Protein 5Z5D (pdb70)

Radius of gyration: 23.39 Å; Cα contacts (8 Å, |Δi|>4): 1517; chains: 1; bounding box: 60×70×48 Å

InterPro domains:
  IPR006710 Glycoside hydrolase, family 43 [PF04616] (3-284)
  IPR013320 Concanavalin A-like lectin/glucanase domain superfamily [SSF49899] (314-507)
  IPR023296 Glycosyl hydrolase, five-bladed beta-propeller domain superfamily [G3DSA:2.115.10.20] (1-305)
  IPR023296 Glycosyl hydrolase, five-bladed beta-propeller domain superfamily [SSF75005] (3-301)
  IPR041542 Beta-xylosidase, C-terminal Concanavalin A-like domain [PF17851] (315-507)
  IPR051795 Glycosyl Hydrolase Family 43 [PTHR42812] (2-507)

Foldseek 3Di:
DKAFPPLFFFWFALWAWEDDAQKIKIWGADFQKPPGIWMWIDNFVRHTDTLFHQRHDCLRFFRFVTFLAFAWHHWYWYDDPQKIWIWTARRVVQWIWIWMDSDSNDYTHRIDTQPPDGAGQWYWDQDPVRWIKIKWFDHVVVVDDTAMWMFTADNVNSYGDDDIDGQDNPPPAARWTLWDWDADPQKIKIKTWGNDQFQGIFIWMWIANDRSDNTHTDPLPPQAACRPHPAQWGSWDSWYKDQRPVRWIKIKRWTFRFDDPPTFGFRFIGIHMWTWDADPVGRIHTHPRHYHHRMHDSVPRDDDDKDKFQLQDQDDDSQKIWRHDEPPVQWGCPVDPSKIKGWFFLDDLLDRGTTFKIWGGDRAQWKKKKWKKFWDFPDQLKKWFKKWDQTNQFIWTWIWGDDPRFIWTWIWTGQHPDTDTPFIGTDDDRMKMWMWTGHNFKIWIWIADPVPRDIDTGDMDTSRSSTCVRPPHRGHIIMMIHIHSNRGTGPIMMIIRMMIIGGD

Sequence (504 aa):
MEYSSNPVIKGFYPDPSICRVGSSDYYLVTSSFQYFPGVPIFHSTNLINWNNKIGYCLIRPSQLMLNNATNRSGIFAPTLRYHEGIFYLITTNVTLKKNFIVMMSEDLQGEWSEPIWIDGWGGIDPSLFFDNDGKVYITGTNDNARGEELGIYQAEIDLKKGSIIGERKLIWKGTGGSYPEAPHLYKVNGWYYLLIAEGGTEYGHMVTVARSKYPFGPFESCPFNPILTHRSTNHPLQAIGHADIVQYHDGSWWAVFHGTRPISYPPKHHLGRETCLAPIKWTDDGWPIIGYNGRIDDIKMDAGYLPVKEIIEDDFNSDIFSTDWNFIQNPRLEHYSLKGRPSWLKMRGTEKTLNDINSPTFIGRRQEHFVCNVSTLLEFKPNQDNEEAGLTVYMNEKHHYEIALTKKNGRINVVLKKTVGDIQVVVVNSLEYFSNTIIFSSIQANPEEYKFSFVDPNTGQTYLLGTGLTTLLSTEVAGGFTGVYFGLYATGNGKVCTAPAFFDWFKYIPE

Secondary structure (DSSP, 8-state):
-EEES-SB-SS--S-EEEEETTEEEEE---BTEESEEEEEEESSSS--EEEEEEE-STTT---TT--TTSSB---EEEEETTEEEEEEEETTTTEEEEEEES-TTSPPPPPEE-TT--SS--EEEE-TTS-EEEEEE--GGGTPPSSEEEEEEETTTTEEEEEEEEEE--SS-SS-EEEEEEEETTEEEEEEEES-SSTT-EEEEEEESSTT-PPEEPTT--SEE-TT---SSEEEEEEEEEE-TTS-EEEEEEEE--BTTTTB-SS--EEEEEEEEE-TTS-EEETBTTB--SEEE-TT------EEE---SSS--TT-BEESS--GGGEESTTTTTSEEE--BS--TT-SS--EEEEEE---SSEEEEEEEE----STT-EEEEEEEEETTEEEEEEEEEETTEEEEEEEEEETTEEEEEEEEE--SSEEEEEEEE-SSEEEEEEE-TTT--EEEEEEEESGGGSHHHH-SS---EEEEEEE-TTS---S-EEEEEEEEEE-

Nearest PDB structures (foldseek):
  5z5d-assembly1_A  TM=1.002E+00  e=2.092E-102  Geobacillus thermoleovorans
  5joy-assembly1_A  TM=9.553E-01  e=8.053E-59  Bacteroides ovatus
  6ms2-assembly1_A-2  TM=9.312E-01  e=1.308E-50  Bacillus licheniformis DSM 13 = ATCC 14580
  7k1r-assembly1_D  TM=9.489E-01  e=4.543E-49  Enterobacter sp. enrichment culture clone nf1B6
  7jvh-assembly6_F  TM=8.760E-01  e=5.027E-36  metagenome

Solvent-accessible surface area: 19559 Å² total; per-residue (Å²): 146,96,10,56,3,7,19,13,66,0,1,5,0,8,0,1,4,10,93,39,49,63,52,0,29,0,0,0,0,0,2,4,0,21,20,0,0,0,5,8,48,3,58,1,0,19,51,34,96,31,68,11,22,1,0,62,59,97,40,2,0,77,0,97,83,1,17,1,96,19,0,0,24,3,1,5,0,30,79,63,148,32,41,14,16,0,0,0,2,2,16,41,69,156,98,2,0,0,0,53,9,137,84,33,183,34,104,10,41,94,20,41,79,2,109,50,8,14,19,45,9,0,2,2,28,35,12,138,95,67,90,18,8,0,2,0,9,12,18,124,100,133,69,42,98,90,0,0,14,0,0,38,5,33,20,190,153,3,40,41,79,55,148,43,105,53,12,25,114,14,61,71,19,53,140,3,20,2,0,4,4,25,90,20,106,41,60,14,2,0,5,2,0,0,19,4,23,97,72,31,2,9,0,0,1,0,28,4,107,144,24,57,9,123,23,98,46,4,100,74,31,34,0,0,18,1,97,122,34,151,41,81,0,12,5,0,0,11,2,0,19,9,71,5,79,75,37,39,45,7,0,0,0,0,0,2,45,22,41,72,188,83,47,35,16,1,3,1,13,0,0,0,0,0,26,4,132,64,42,164,93,10,5,5,25,1,16,123,138,6,137,5,54,51,103,2,83,0,38,203,4,78,51,174,137,106,70,102,28,72,5,109,62,87,136,58,49,61,35,7,0,12,3,5,43,16,96,134,128,24,18,36,17,150,51,65,102,47,45,0,64,0,73,0,1,62,56,21,6,52,50,52,44,10,2,3,0,0,0,5,3,1,31,28,36,39,2,44,0,10,0,25,0,35,3,116,8,70,99,72,32,1,5,0,0,0,0,0,4,0,2,18,115,11,1,1,5,0,0,0,18,44,138,122,56,150,43,20,0,8,0,50,38,6,22,23,140,106,121,67,87,66,56,52,75,69,15,166,39,73,34,0,32,0,18,0,61,0,40,56,116,36,0,73,0,18,8,26,32,43,120,95,53,95,82,95,106,5,16,53,4,89,0,24,69,0,0,22,74,61,12,29,17,62,1,0,0,0,0,0,0,2,1,3,0,63,56,141,82,0,79,2,39,0,23,0,35,37,4,61,2,67,17,172

CATH classification: 2.115.10.20 (+1 more: 2.60.120.200)

Organism: Geobacillus thermoleovorans (NCBI:txid33941)

B-factor: mean 17.32, std 9.49, range [5.68, 66.63]

Structure (mmCIF, N/CA/C/O backbone):
data_5Z5D
#
_entry.id   5Z5D
#
_cell.length_a   62.076
_cell.length_b   62.076
_cell.length_c   275.789
_cell.angle_alpha   90.000
_cell.angle_beta   90.000
_cell.angle_gamma   90.000
#
_symmetry.space_group_name_H-M   'P 43 21 2'
#
loop_
_entity.id
_entity.type
_entity.pdbx_description
1 polymer Beta-xylosidase
2 non-polymer 'CALCIUM ION'
3 non-polymer GLYCEROL
4 water water
#
loop_
_atom_site.group_PDB
_atom_site.id
_atom_site.type_symbol
_atom_site.label_atom_id
_atom_site.label_alt_id
_atom_site.label_comp_id
_atom_site.label_asym_id
_atom_site.label_entity_id
_atom_site.label_seq_id
_atom_site.pdbx_PDB_ins_code
_atom_site.Cartn_x
_atom_site.Cartn_y
_atom_site.Cartn_z
_atom_site.occupancy
_atom_site.B_iso_or_equiv
_atom_site.auth_seq_id
_atom_site.auth_comp_id
_atom_site.auth_asym_id
_atom_site.auth_atom_id
_atom_site.pdbx_PDB_model_num
ATOM 1 N N . MET A 1 1 ? -7.627 -27.137 9.228 1.00 26.22 1 MET A N 1
ATOM 2 C CA . MET A 1 1 ? -6.456 -26.359 9.696 1.00 26.46 1 MET A CA 1
ATOM 3 C C . MET A 1 1 ? -5.212 -27.105 9.239 1.00 22.10 1 MET A C 1
ATOM 4 O O . MET A 1 1 ? -5.243 -28.321 9.054 1.00 20.73 1 MET A O 1
ATOM 9 N N . GLU A 1 2 ? -4.151 -26.340 9.038 1.00 21.84 2 GLU A N 1
ATOM 10 C CA . GLU A 1 2 ? -2.873 -26.869 8.598 1.00 22.32 2 GLU A CA 1
ATOM 11 C C . GLU A 1 2 ? -1.750 -26.414 9.512 1.00 19.86 2 GLU A C 1
ATOM 12 O O . GLU A 1 2 ? -1.894 -25.453 10.227 1.00 19.71 2 GLU A O 1
ATOM 18 N N . TYR A 1 3 ? -0.616 -27.109 9.437 1.00 16.57 3 TYR A N 1
ATOM 19 C CA . TYR A 1 3 ? 0.627 -26.655 10.032 1.00 15.24 3 TYR A CA 1
ATOM 20 C C . TYR A 1 3 ? 1.727 -26.968 9.010 1.00 14.76 3 TYR A C 1
ATOM 21 O O . TYR A 1 3 ? 1.506 -27.762 8.059 1.00 14.47 3 TYR A O 1
ATOM 30 N N . SER A 1 4 ? 2.894 -26.392 9.237 1.00 14.46 4 SER A N 1
ATOM 31 C CA A SER A 1 4 ? 4.055 -26.594 8.376 0.50 14.19 4 SER A CA 1
ATOM 32 C CA B SER A 1 4 ? 4.043 -26.610 8.365 0.50 14.25 4 SER A CA 1
ATOM 33 C C . SER A 1 4 ? 5.125 -27.425 9.073 1.00 14.18 4 SER A C 1
ATOM 34 O O . SER A 1 4 ? 5.358 -27.263 10.278 1.00 12.73 4 SER A O 1
ATOM 39 N N . ASN A 1 5 ? 5.737 -28.335 8.316 1.00 13.21 5 ASN A N 1
ATOM 40 C CA . ASN A 1 5 ? 6.957 -29.004 8.751 1.00 12.33 5 ASN A CA 1
ATOM 41 C C . ASN A 1 5 ? 8.141 -28.234 8.174 1.00 12.02 5 ASN A C 1
ATOM 42 O O . ASN A 1 5 ? 8.056 -27.701 7.054 1.00 13.52 5 ASN A O 1
ATOM 47 N N . PRO A 1 6 ? 9.242 -28.143 8.894 1.00 11.06 6 PRO A N 1
ATOM 48 C CA . PRO A 1 6 ? 9.418 -28.644 10.249 1.00 11.04 6 PRO A CA 1
ATOM 49 C C . PRO A 1 6 ? 8.660 -27.790 11.270 1.00 10.86 6 PRO A C 1
ATOM 50 O O . PRO A 1 6 ? 8.499 -26.579 11.079 1.00 11.52 6 PRO A O 1
ATOM 54 N N . VAL A 1 7 ? 8.218 -28.422 12.341 1.00 10.94 7 VAL A N 1
ATOM 55 C CA . VAL A 1 7 ? 7.629 -27.732 13.484 1.00 11.58 7 VAL A CA 1
ATOM 56 C C . VAL A 1 7 ? 8.634 -27.091 14.414 1.00 11.82 7 VAL A C 1
ATOM 57 O O . VAL A 1 7 ? 8.280 -26.152 15.097 1.00 12.76 7 VAL A O 1
ATOM 61 N N . ILE A 1 8 ? 9.856 -27.629 14.480 1.00 10.99 8 ILE A N 1
ATOM 62 C CA . ILE A 1 8 ? 10.981 -26.970 15.146 1.00 10.64 8 ILE A CA 1
ATOM 63 C C . ILE A 1 8 ? 12.127 -26.873 14.139 1.00 10.94 8 ILE A C 1
ATOM 64 O O . ILE A 1 8 ? 12.769 -27.875 13.787 1.00 10.55 8 ILE A O 1
ATOM 69 N N . LYS A 1 9 ? 12.335 -25.657 13.641 1.00 11.12 9 LYS A N 1
ATOM 70 C CA . LYS A 1 9 ? 13.293 -25.425 12.585 1.00 12.62 9 LYS A CA 1
ATOM 71 C C . LYS A 1 9 ? 14.722 -25.301 13.085 1.00 10.93 9 LYS A C 1
ATOM 72 O O . LYS A 1 9 ? 14.983 -24.828 14.183 1.00 10.76 9 LYS A O 1
ATOM 78 N N . GLY A 1 10 ? 15.662 -25.671 12.228 1.00 9.33 10 GLY A N 1
ATOM 79 C CA . GLY A 1 10 ? 17.082 -25.615 12.572 1.00 8.92 10 GLY A CA 1
ATOM 80 C C . GLY A 1 10 ? 17.508 -26.882 13.318 1.00 8.30 10 GLY A C 1
ATOM 81 O O . GLY A 1 10 ? 16.781 -27.873 13.305 1.00 8.88 10 GLY A O 1
ATOM 82 N N . PHE A 1 11 ? 18.705 -26.853 13.891 1.00 7.76 11 PHE A N 1
ATOM 83 C CA . PHE A 1 11 ? 19.384 -28.034 14.435 1.00 7.53 11 PHE A CA 1
ATOM 84 C C . PHE A 1 11 ? 18.706 -28.590 15.717 1.00 7.73 11 PHE A C 1
ATOM 85 O O . PHE A 1 11 ? 19.066 -28.234 16.835 1.00 7.42 11 PHE A O 1
ATOM 93 N N . TYR A 1 12 ? 17.768 -29.510 15.486 1.00 7.71 12 TYR A N 1
ATOM 94 C CA . TYR A 1 12 ? 16.930 -30.090 16.533 1.00 7.79 12 TYR A CA 1
ATOM 95 C C . TYR A 1 12 ? 16.641 -31.537 16.181 1.00 7.35 12 TYR A C 1
ATOM 96 O O . TYR A 1 12 ? 15.488 -31.917 15.849 1.00 7.74 12 TYR A O 1
ATOM 105 N N . PRO A 1 13 ? 17.691 -32.384 16.246 1.00 6.99 13 PRO A N 1
ATOM 106 C CA . PRO A 1 13 ? 17.518 -33.762 15.807 1.00 6.91 13 PRO A CA 1
ATOM 107 C C . PRO A 1 13 ? 17.060 -34.736 16.890 1.00 7.21 13 PRO A C 1
ATOM 108 O O . PRO A 1 13 ? 17.046 -34.417 18.091 1.00 7.12 13 PRO A O 1
ATOM 112 N N . ASP A 1 14 ? 16.679 -35.928 16.441 1.00 7.23 14 ASP A N 1
ATOM 113 C CA . ASP A 1 14 ? 16.399 -37.054 17.349 1.00 7.66 14 ASP A CA 1
ATOM 114 C C . ASP A 1 14 ? 15.349 -36.667 18.404 1.00 7.99 14 ASP A C 1
ATOM 115 O O . ASP A 1 14 ? 15.576 -36.895 19.591 1.00 7.78 14 ASP A O 1
ATOM 120 N N . PRO A 1 15 ? 14.196 -36.126 17.964 1.00 7.75 15 PRO A N 1
ATOM 121 C CA . PRO A 1 15 ? 13.206 -35.667 18.940 1.00 8.06 15 PRO A CA 1
ATOM 122 C C . PRO A 1 15 ? 12.616 -36.844 19.712 1.00 8.27 15 PRO A C 1
ATOM 123 O O . PRO A 1 15 ? 12.295 -37.872 19.120 1.00 8.86 15 PRO A O 1
ATOM 127 N N . SER A 1 16 ? 12.538 -36.696 21.031 1.00 8.48 16 SER A N 1
ATOM 128 C CA . SER A 1 16 ? 11.787 -37.592 21.890 1.00 8.76 16 SER A CA 1
ATOM 129 C C . SER A 1 16 ? 10.741 -36.760 22.625 1.00 9.29 16 SER A C 1
ATOM 130 O O . SER A 1 16 ? 11.028 -35.654 23.087 1.00 9.05 16 SER A O 1
ATOM 133 N N . ILE A 1 17 ? 9.542 -37.319 22.715 1.00 10.20 17 ILE A N 1
ATOM 134 C CA . ILE A 1 17 ? 8.356 -36.640 23.225 1.00 10.82 17 ILE A CA 1
ATOM 135 C C . ILE A 1 17 ? 7.769 -37.373 24.437 1.00 11.40 17 ILE A C 1
ATOM 136 O O . ILE A 1 17 ? 7.842 -38.587 24.545 1.00 11.32 17 ILE A O 1
ATOM 141 N N . CYS A 1 18 ? 7.179 -36.598 25.345 1.00 13.43 18 CYS A N 1
ATOM 142 C CA . CYS A 1 18 ? 6.582 -37.135 26.561 1.00 14.77 18 CYS A CA 1
ATOM 143 C C . CYS A 1 18 ? 5.394 -36.273 26.948 1.00 14.22 18 CYS A C 1
ATOM 144 O O . CYS A 1 18 ? 5.528 -35.072 27.090 1.00 14.28 18 CYS A O 1
ATOM 147 N N . ARG A 1 19 ? 4.228 -36.898 27.028 1.00 14.56 19 ARG A N 1
ATOM 148 C CA . ARG A 1 19 ? 3.008 -36.256 27.508 1.00 16.03 19 ARG A CA 1
ATOM 149 C C . ARG A 1 19 ? 2.850 -36.319 29.027 1.00 15.91 19 ARG A C 1
ATOM 150 O O . ARG A 1 19 ? 3.034 -37.360 29.605 1.00 16.22 19 ARG A O 1
ATOM 158 N N . VAL A 1 20 ? 2.495 -35.203 29.648 1.00 17.49 20 VAL A N 1
ATOM 159 C CA . VAL A 1 20 ? 2.065 -35.164 31.054 1.00 17.59 20 VAL A CA 1
ATOM 160 C C . VAL A 1 20 ? 0.757 -34.370 31.050 1.00 16.97 20 VAL A C 1
ATOM 161 O O . VAL A 1 20 ? 0.756 -33.144 30.994 1.00 16.25 20 VAL A O 1
ATOM 165 N N . GLY A 1 21 ? -0.364 -35.087 31.095 1.00 19.52 21 GLY A N 1
ATOM 166 C CA . GLY A 1 21 ? -1.699 -34.449 31.098 1.00 18.64 21 GLY A CA 1
ATOM 167 C C . GLY A 1 21 ? -1.989 -33.810 29.759 1.00 18.36 21 GLY A C 1
ATOM 168 O O . GLY A 1 21 ? -1.998 -34.503 28.752 1.00 19.65 21 GLY A O 1
ATOM 169 N N . SER A 1 22 ? -2.204 -32.497 29.737 1.00 19.10 22 SER A N 1
ATOM 170 C CA A SER A 1 22 ? -2.423 -31.773 28.485 0.50 19.11 22 SER A CA 1
ATOM 171 C CA B SER A 1 22 ? -2.429 -31.758 28.488 0.50 18.81 22 SER A CA 1
ATOM 172 C C . SER A 1 22 ? -1.187 -30.949 28.107 1.00 17.99 22 SER A C 1
ATOM 173 O O . SER A 1 22 ? -1.262 -30.060 27.265 1.00 17.24 22 SER A O 1
ATOM 178 N N . ASP A 1 23 ? -0.047 -31.260 28.737 1.00 16.20 23 ASP A N 1
ATOM 179 C CA . ASP A 1 23 ? 1.256 -30.684 28.388 1.00 16.63 23 ASP A CA 1
ATOM 180 C C . ASP A 1 23 ? 2.159 -31.729 27.709 1.00 14.95 23 ASP A C 1
ATOM 181 O O . ASP A 1 23 ? 2.069 -32.926 27.979 1.00 15.18 23 ASP A O 1
ATOM 186 N N . TYR A 1 24 ? 2.987 -31.237 26.789 1.00 13.63 24 TYR A N 1
ATOM 187 C CA . TYR A 1 24 ? 3.903 -32.065 25.993 1.00 12.84 24 TYR A CA 1
ATOM 188 C C . TYR A 1 24 ? 5.302 -31.477 26.073 1.00 11.53 24 TYR A C 1
ATOM 189 O O . TYR A 1 24 ? 5.482 -30.262 25.990 1.00 11.04 24 TYR A O 1
ATOM 198 N N . TYR A 1 25 ? 6.285 -32.358 26.243 1.00 10.93 25 TYR A N 1
ATOM 199 C CA . TYR A 1 25 ? 7.683 -31.986 26.366 1.00 11.15 25 TYR A CA 1
ATOM 200 C C . TYR A 1 25 ? 8.485 -32.772 25.342 1.00 10.49 25 TYR A C 1
ATOM 201 O O . TYR A 1 25 ? 8.174 -33.912 25.067 1.00 11.27 25 TYR A O 1
ATOM 210 N N . LEU A 1 26 ? 9.495 -32.120 24.782 1.00 10.02 26 LEU A N 1
ATOM 211 C CA . LEU A 1 26 ? 10.303 -32.716 23.721 1.00 9.79 26 LEU A CA 1
ATOM 212 C C . LEU A 1 26 ? 11.763 -32.304 23.890 1.00 8.97 26 LEU A C 1
ATOM 213 O O . LEU A 1 26 ? 12.076 -31.155 24.183 1.00 8.81 26 LEU A O 1
ATOM 218 N N . VAL A 1 27 ? 12.640 -33.256 23.623 1.00 8.93 27 VAL A N 1
ATOM 219 C CA . VAL A 1 27 ? 14.075 -33.094 23.736 1.00 8.42 27 VAL A CA 1
ATOM 220 C C . VAL A 1 27 ? 14.756 -33.498 22.431 1.00 8.33 27 VAL A C 1
ATOM 221 O O . VAL A 1 27 ? 14.221 -34.318 21.664 1.00 8.00 27 VAL A O 1
ATOM 225 N N . THR A 1 28 ? 15.925 -32.897 22.211 1.00 8.53 28 THR A N 1
ATOM 226 C CA . THR A 1 28 ? 16.731 -33.143 21.014 1.00 7.95 28 THR A CA 1
ATOM 227 C C . THR A 1 28 ? 18.193 -33.317 21.359 1.00 7.75 28 THR A C 1
ATOM 228 O O . THR A 1 28 ? 18.666 -32.918 22.428 1.00 7.49 28 THR A O 1
ATOM 232 N N . SER A 1 29 ? 18.917 -33.936 20.437 1.00 7.04 29 SER A N 1
ATOM 233 C CA . SER A 1 29 ? 20.353 -34.112 20.576 1.00 7.20 29 SER A CA 1
ATOM 234 C C . SER A 1 29 ? 21.166 -32.833 20.344 1.00 7.13 29 SER A C 1
ATOM 235 O O . SER A 1 29 ? 20.762 -31.986 19.588 1.00 7.57 29 SER A O 1
ATOM 238 N N . SER A 1 30 ? 22.311 -32.719 21.026 1.00 6.88 30 SER A N 1
ATOM 239 C CA . SER A 1 30 ? 23.102 -31.499 20.987 1.00 7.16 30 SER A CA 1
ATOM 240 C C . SER A 1 30 ? 24.592 -31.665 20.713 1.00 7.15 30 SER A C 1
ATOM 241 O O . SER A 1 30 ? 25.294 -30.666 20.538 1.00 7.23 30 SER A O 1
ATOM 244 N N . PHE A 1 31 ? 25.081 -32.901 20.635 1.00 7.03 31 PHE A N 1
ATOM 245 C CA . PHE A 1 31 ? 26.452 -33.162 20.239 1.00 6.93 31 PHE A CA 1
ATOM 246 C C . PHE A 1 31 ? 27.446 -32.405 21.117 1.00 6.90 31 PHE A C 1
ATOM 247 O O . PHE A 1 31 ? 27.416 -32.652 22.326 1.00 6.83 31 PHE A O 1
ATOM 255 N N . GLN A 1 32 ? 28.303 -31.552 20.554 1.00 7.01 32 GLN A N 1
ATOM 256 C CA . GLN A 1 32 ? 29.332 -30.868 21.316 1.00 7.18 32 GLN A CA 1
ATOM 257 C C . GLN A 1 32 ? 28.923 -29.546 21.934 1.00 7.31 32 GLN A C 1
ATOM 258 O O . GLN A 1 32 ? 29.765 -28.918 22.603 1.00 7.34 32 GLN A O 1
ATOM 264 N N . TYR A 1 33 ? 27.653 -29.148 21.781 1.00 7.45 33 TYR A N 1
ATOM 265 C CA . TYR A 1 33 ? 27.200 -27.854 22.239 1.00 7.62 33 TYR A CA 1
ATOM 266 C C . TYR A 1 33 ? 26.757 -27.875 23.682 1.00 7.99 33 TYR A C 1
ATOM 267 O O . TYR A 1 33 ? 26.211 -28.867 24.178 1.00 8.14 33 TYR A O 1
ATOM 276 N N . PHE A 1 34 ? 27.020 -26.756 24.353 1.00 8.85 34 PHE A N 1
ATOM 277 C CA . PHE A 1 34 ? 26.744 -26.585 25.771 1.00 9.49 34 PHE A CA 1
ATOM 278 C C . PHE A 1 34 ? 25.882 -25.327 25.935 1.00 9.94 34 PHE A C 1
ATOM 279 O O . PHE A 1 34 ? 26.164 -24.318 25.333 1.00 10.05 34 PHE A O 1
ATOM 287 N N . PRO A 1 35 ? 24.815 -25.370 26.726 1.00 9.52 35 PRO A N 1
ATOM 288 C CA . PRO A 1 35 ? 24.305 -26.557 27.418 1.00 9.10 35 PRO A CA 1
ATOM 289 C C . PRO A 1 35 ? 23.713 -27.593 26.488 1.00 8.68 35 PRO A C 1
ATOM 290 O O . PRO A 1 35 ? 23.504 -27.322 25.301 1.00 8.02 35 PRO A O 1
ATOM 294 N N . GLY A 1 36 ? 23.451 -28.756 27.051 1.00 7.94 36 GLY A N 1
ATOM 295 C CA . GLY A 1 36 ? 23.034 -29.910 26.259 1.00 8.02 36 GLY A CA 1
ATOM 296 C C . GLY A 1 36 ? 21.574 -30.278 26.423 1.00 7.84 36 GLY A C 1
ATOM 297 O O . GLY A 1 36 ? 20.995 -30.084 27.485 1.00 8.26 36 GLY A O 1
ATOM 298 N N . VAL A 1 37 ? 21.024 -30.895 25.385 1.00 7.88 37 VAL A N 1
ATOM 299 C CA . VAL A 1 37 ? 19.682 -31.440 25.369 1.00 7.93 37 VAL A CA 1
ATOM 300 C C . VAL A 1 37 ? 18.631 -30.360 25.612 1.00 8.14 37 VAL A C 1
ATOM 301 O O . VAL A 1 37 ? 18.048 -30.263 26.720 1.00 8.14 37 VAL A O 1
ATOM 305 N N . PRO A 1 38 ? 18.380 -29.541 24.581 1.00 8.30 38 PRO A N 1
ATOM 306 C CA . PRO A 1 38 ? 17.259 -28.613 24.671 1.00 8.76 38 PRO A CA 1
ATOM 307 C C . PRO A 1 38 ? 15.959 -29.331 24.979 1.00 8.90 38 PRO A C 1
ATOM 308 O O . PRO A 1 38 ? 15.740 -30.466 24.505 1.00 7.98 38 PRO A O 1
ATOM 312 N N . ILE A 1 39 ? 15.118 -28.667 25.780 1.00 9.08 39 ILE A N 1
ATOM 313 C CA . ILE A 1 39 ? 13.817 -29.190 26.120 1.00 9.79 39 ILE A CA 1
ATOM 314 C C . ILE A 1 39 ? 12.766 -28.125 25.815 1.00 9.96 39 ILE A C 1
ATOM 315 O O . ILE A 1 39 ? 12.952 -26.935 26.149 1.00 10.08 39 ILE A O 1
ATOM 320 N N . PHE A 1 40 ? 11.704 -28.569 25.143 1.00 10.44 40 PHE A N 1
ATOM 321 C CA . PHE A 1 40 ? 10.632 -27.721 24.670 1.00 11.00 40 PHE A CA 1
ATOM 322 C C . PHE A 1 40 ? 9.321 -28.151 25.301 1.00 10.93 40 PHE A C 1
ATOM 323 O O . PHE A 1 40 ? 9.145 -29.301 25.701 1.00 10.88 40 PHE A O 1
ATOM 331 N N . HIS A 1 41 ? 8.384 -27.211 25.345 1.00 12.06 41 HIS A N 1
ATOM 332 C CA . HIS A 1 41 ? 7.039 -27.470 25.834 1.00 12.69 41 HIS A CA 1
ATOM 333 C C . HIS A 1 41 ? 6.044 -27.053 24.756 1.00 12.68 41 HIS A C 1
ATOM 334 O O . HIS A 1 41 ? 6.240 -26.022 24.096 1.00 11.87 41 HIS A O 1
ATOM 341 N N . SER A 1 42 ? 4.997 -27.846 24.614 1.00 12.72 42 SER A N 1
ATOM 342 C CA . SER A 1 42 ? 3.856 -27.513 23.762 1.00 13.83 42 SER A CA 1
ATOM 343 C C . SER A 1 42 ? 2.533 -27.974 24.391 1.00 14.13 42 SER A C 1
ATOM 344 O O . SER A 1 42 ? 2.491 -28.909 25.178 1.00 13.67 42 SER A O 1
ATOM 347 N N . THR A 1 43 ? 1.434 -27.312 24.000 1.00 15.15 43 THR A N 1
ATOM 348 C CA . THR A 1 43 ? 0.086 -27.820 24.275 1.00 16.01 43 THR A CA 1
ATOM 349 C C . THR A 1 43 ? -0.635 -28.327 23.029 1.00 16.06 43 THR A C 1
ATOM 350 O O . THR A 1 43 ? -1.751 -28.845 23.153 1.00 14.96 43 THR A O 1
ATOM 354 N N . ASN A 1 44 ? -0.024 -28.188 21.841 1.00 15.23 44 ASN A N 1
ATOM 355 C CA . ASN A 1 44 ? -0.681 -28.586 20.596 1.00 15.36 44 ASN A CA 1
ATOM 356 C C . ASN A 1 44 ? 0.179 -29.379 19.592 1.00 15.32 44 ASN A C 1
ATOM 357 O O . ASN A 1 44 ? -0.275 -29.589 18.482 1.00 14.81 44 ASN A O 1
ATOM 362 N N . LEU A 1 45 ? 1.400 -29.769 19.988 1.00 14.53 45 LEU A N 1
ATOM 363 C CA . LEU A 1 45 ? 2.337 -30.570 19.183 1.00 14.56 45 LEU A CA 1
ATOM 364 C C . LEU A 1 45 ? 2.948 -29.821 18.015 1.00 15.18 45 LEU A C 1
ATOM 365 O O . LEU A 1 45 ? 3.894 -30.320 17.430 1.00 13.96 45 LEU A O 1
ATOM 370 N N . ILE A 1 46 ? 2.422 -28.644 17.674 1.00 15.31 46 ILE A N 1
ATOM 371 C CA . ILE A 1 46 ? 2.856 -27.879 16.532 1.00 15.83 46 ILE A CA 1
ATOM 372 C C . ILE A 1 46 ? 3.761 -26.775 16.974 1.00 16.41 46 ILE A C 1
ATOM 373 O O . ILE A 1 46 ? 4.808 -26.562 16.377 1.00 14.74 46 ILE A O 1
ATOM 378 N N . ASN A 1 47 ? 3.336 -26.028 18.002 1.00 16.76 47 ASN A N 1
ATOM 379 C CA . ASN A 1 47 ? 4.082 -24.872 18.466 1.00 16.62 47 ASN A CA 1
ATOM 380 C C . ASN A 1 47 ? 4.845 -25.228 19.731 1.00 16.20 47 ASN A C 1
ATOM 381 O O . ASN A 1 47 ? 4.233 -25.597 20.740 1.00 16.98 47 ASN A O 1
ATOM 386 N N . TRP A 1 48 ? 6.170 -25.112 19.675 1.00 14.41 48 TRP A N 1
ATOM 387 C CA . TRP A 1 48 ? 7.042 -25.495 20.775 1.00 14.04 48 TRP A CA 1
ATOM 388 C C . TRP A 1 48 ? 7.787 -24.287 21.282 1.00 15.18 48 TRP A C 1
ATOM 389 O O . TRP A 1 48 ? 8.286 -23.496 20.471 1.00 15.82 48 TRP A O 1
ATOM 400 N N . ASN A 1 49 ? 7.818 -24.130 22.610 1.00 15.19 49 ASN A N 1
ATOM 401 C CA A ASN A 1 49 ? 8.616 -23.108 23.289 0.50 15.82 49 ASN A CA 1
ATOM 402 C CA B ASN A 1 49 ? 8.628 -23.117 23.262 0.50 15.99 49 ASN A CA 1
ATOM 403 C C . ASN A 1 49 ? 9.767 -23.770 24.023 1.00 14.81 49 ASN A C 1
ATOM 404 O O . ASN A 1 49 ? 9.545 -24.671 24.812 1.00 13.77 49 ASN A O 1
ATOM 413 N N . LYS A 1 50 ? 10.988 -23.295 23.773 1.00 14.94 50 LYS A N 1
ATOM 414 C CA . LYS A 1 50 ? 12.137 -23.845 24.442 1.00 15.22 50 LYS A CA 1
ATOM 415 C C . LYS A 1 50 ? 12.094 -23.374 25.885 1.00 14.71 50 LYS A C 1
ATOM 416 O O . LYS A 1 50 ? 12.060 -22.177 26.151 1.00 14.67 50 LYS A O 1
ATOM 422 N N . ILE A 1 51 ? 12.088 -24.318 26.801 1.00 13.66 51 ILE A N 1
ATOM 423 C CA . ILE A 1 51 ? 12.063 -23.970 28.224 1.00 15.16 51 ILE A CA 1
ATOM 424 C C . ILE A 1 51 ? 13.422 -24.029 28.893 1.00 15.10 51 ILE A C 1
ATOM 425 O O . ILE A 1 51 ? 13.574 -23.537 30.003 1.00 19.04 51 ILE A O 1
ATOM 430 N N . GLY A 1 52 ? 14.417 -24.535 28.188 1.00 13.00 52 GLY A N 1
ATOM 431 C CA . GLY A 1 52 ? 15.766 -24.584 28.691 1.00 12.74 52 GLY A CA 1
ATOM 432 C C . GLY A 1 52 ? 16.481 -25.804 28.142 1.00 12.02 52 GLY A C 1
ATOM 433 O O . GLY A 1 52 ? 16.212 -26.208 27.018 1.00 10.44 52 GLY A O 1
ATOM 434 N N . TYR A 1 53 ? 17.379 -26.333 28.953 1.00 11.22 53 TYR A N 1
ATOM 435 C CA . TYR A 1 53 ? 18.248 -27.478 28.615 1.00 10.99 53 TYR A CA 1
ATOM 436 C C . TYR A 1 53 ? 18.278 -28.438 29.777 1.00 10.66 53 TYR A C 1
ATOM 437 O O . TYR A 1 53 ? 18.051 -28.027 30.934 1.00 12.66 53 TYR A O 1
ATOM 446 N N . CYS A 1 54 ? 18.507 -29.711 29.497 1.00 10.54 54 CYS A N 1
ATOM 447 C CA . CYS A 1 54 ? 18.539 -30.724 30.558 1.00 10.75 54 CYS A CA 1
ATOM 448 C C . CYS A 1 54 ? 19.910 -30.878 31.195 1.00 10.82 54 CYS A C 1
ATOM 449 O O . CYS A 1 54 ? 20.003 -31.243 32.359 1.00 11.85 54 CYS A O 1
ATOM 452 N N . LEU A 1 55 ? 20.983 -30.608 30.451 1.00 10.74 55 LEU A N 1
ATOM 453 C CA . LEU A 1 55 ? 22.347 -30.840 30.926 1.00 10.81 55 LEU A CA 1
ATOM 454 C C . LEU A 1 55 ? 23.063 -29.499 30.969 1.00 11.70 55 LEU A C 1
ATOM 455 O O . LEU A 1 55 ? 23.472 -28.955 29.931 1.00 10.97 55 LEU A O 1
ATOM 460 N N . ILE A 1 56 ? 23.168 -28.936 32.161 1.00 12.54 56 ILE A N 1
ATOM 461 C CA . ILE A 1 56 ? 23.709 -27.582 32.317 1.00 14.06 56 ILE A CA 1
ATOM 462 C C . ILE A 1 56 ? 24.924 -27.426 33.227 1.00 15.26 56 ILE A C 1
ATOM 463 O O . ILE A 1 56 ? 25.425 -26.302 33.372 1.00 15.91 56 ILE A O 1
ATOM 468 N N . ARG A 1 57 ? 25.351 -28.507 33.861 1.00 15.09 57 ARG A N 1
ATOM 469 C CA . ARG A 1 57 ? 26.439 -28.499 34.833 1.00 16.71 57 ARG A CA 1
ATOM 470 C C . ARG A 1 57 ? 27.524 -29.421 34.294 1.00 17.80 57 ARG A C 1
ATOM 471 O O . ARG A 1 57 ? 27.204 -30.443 33.680 1.00 15.14 57 ARG A O 1
ATOM 479 N N . PRO A 1 58 ? 28.810 -29.089 34.531 1.00 20.42 58 PRO A N 1
ATOM 480 C CA . PRO A 1 58 ? 29.942 -29.948 34.122 1.00 20.76 58 PRO A CA 1
ATOM 481 C C . PRO A 1 58 ? 29.825 -31.411 34.550 1.00 20.80 58 PRO A C 1
ATOM 482 O O . PRO A 1 58 ? 30.226 -32.299 33.800 1.00 21.76 58 PRO A O 1
ATOM 486 N N . SER A 1 59 ? 29.257 -31.664 35.728 1.00 20.17 59 SER A N 1
ATOM 487 C CA . SER A 1 59 ? 29.033 -33.039 36.222 1.00 19.79 59 SER A CA 1
ATOM 488 C C . SER A 1 59 ? 28.043 -33.840 35.383 1.00 18.71 59 SER A C 1
ATOM 489 O O . SER A 1 59 ? 28.077 -35.069 35.381 1.00 19.29 59 SER A O 1
ATOM 492 N N . GLN A 1 60 ? 27.143 -33.143 34.684 1.00 15.95 60 GLN A N 1
ATOM 493 C CA . GLN A 1 60 ? 26.176 -33.790 33.769 1.00 15.75 60 GLN A CA 1
ATOM 494 C C . GLN A 1 60 ? 26.660 -33.899 32.323 1.00 15.78 60 GLN A C 1
ATOM 495 O O . GLN A 1 60 ? 26.083 -34.655 31.516 1.00 17.65 60 GLN A O 1
ATOM 501 N N . LEU A 1 61 ? 27.620 -33.066 31.960 1.00 14.16 61 LEU A N 1
ATOM 502 C CA . LEU A 1 61 ? 27.956 -32.821 30.579 1.00 13.73 61 LEU A CA 1
ATOM 503 C C . LEU A 1 61 ? 29.451 -32.586 30.442 1.00 13.71 61 LEU A C 1
ATOM 504 O O . LEU A 1 61 ? 29.923 -31.477 30.627 1.00 15.25 61 LEU A O 1
ATOM 509 N N . MET A 1 62 ? 30.196 -33.651 30.179 1.00 13.13 62 MET A N 1
ATOM 510 C CA . MET A 1 62 ? 31.640 -33.601 30.028 1.00 14.02 62 MET A CA 1
ATOM 511 C C . MET A 1 62 ? 31.982 -33.633 28.561 1.00 12.67 62 M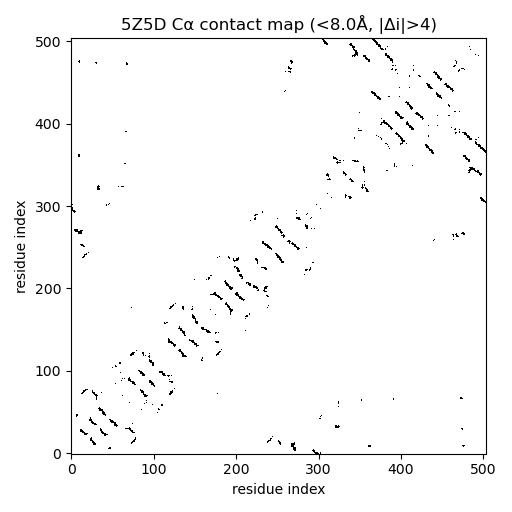ET A C 1
ATOM 512 O O . MET A 1 62 ? 31.978 -34.691 27.940 1.00 12.84 62 MET A O 1
ATOM 517 N N . LEU A 1 63 ? 32.225 -32.456 27.984 1.00 11.31 63 LEU A N 1
ATOM 518 C CA . LEU A 1 63 ? 32.463 -32.324 26.554 1.00 10.84 63 LEU A CA 1
ATOM 519 C C . LEU A 1 63 ? 33.892 -32.044 26.157 1.00 10.91 63 LEU A C 1
ATOM 520 O O . LEU A 1 63 ? 34.162 -31.763 24.992 1.00 9.74 63 LEU A O 1
ATOM 525 N N . ASN A 1 64 ? 34.853 -32.181 27.070 1.00 11.40 64 ASN A N 1
ATOM 526 C CA . ASN A 1 64 ? 36.228 -32.118 26.623 1.00 12.53 64 ASN A CA 1
ATOM 527 C C . ASN A 1 64 ? 36.474 -33.166 25.534 1.00 12.25 64 ASN A C 1
ATOM 528 O O . ASN A 1 64 ? 35.967 -34.285 25.618 1.00 11.90 64 ASN A O 1
ATOM 533 N N . ASN A 1 65 ? 37.181 -32.748 24.481 1.00 12.26 65 ASN A N 1
ATOM 534 C CA . ASN A 1 65 ? 37.444 -33.551 23.268 1.00 12.59 65 ASN A CA 1
ATOM 535 C C . ASN A 1 65 ? 36.231 -33.848 22.389 1.00 10.84 65 ASN A C 1
ATOM 536 O O . ASN A 1 65 ? 36.373 -34.553 21.391 1.00 10.47 65 ASN A O 1
ATOM 541 N N . ALA A 1 66 ? 35.064 -33.334 22.738 1.00 9.71 66 ALA A N 1
ATOM 542 C CA . ALA A 1 66 ? 33.855 -33.545 21.895 1.00 8.91 66 ALA A CA 1
ATOM 543 C C . ALA A 1 66 ? 33.905 -32.688 20.656 1.00 8.56 66 ALA A C 1
ATOM 544 O O . ALA A 1 66 ? 34.392 -31.550 20.686 1.00 8.82 66 ALA A O 1
ATOM 546 N N . THR A 1 67 ? 33.347 -33.227 19.581 1.00 8.02 67 THR A N 1
ATOM 547 C CA . THR A 1 67 ? 33.259 -32.525 18.297 1.00 8.01 67 THR A CA 1
ATOM 548 C C . THR A 1 67 ? 31.835 -32.673 17.767 1.00 7.57 67 THR A C 1
ATOM 549 O O . THR A 1 67 ? 31.015 -33.322 18.410 1.00 7.48 67 THR A O 1
ATOM 553 N N . ASN A 1 68 ? 31.557 -32.096 16.598 1.00 7.44 68 ASN A N 1
ATOM 554 C CA . ASN A 1 68 ? 30.245 -32.274 15.960 1.00 7.55 68 ASN A CA 1
ATOM 555 C C . ASN A 1 68 ? 30.018 -33.708 15.423 1.00 7.76 68 ASN A C 1
ATOM 556 O O . ASN A 1 68 ? 28.945 -34.001 14.922 1.00 7.84 68 ASN A O 1
ATOM 561 N N . ARG A 1 69 ? 30.996 -34.588 15.609 1.00 8.29 69 ARG A N 1
ATOM 562 C CA . ARG A 1 69 ? 30.857 -36.041 15.393 1.00 8.55 69 ARG A CA 1
ATOM 563 C C . ARG A 1 69 ? 30.595 -36.808 16.687 1.00 8.64 69 ARG A C 1
ATOM 564 O O . ARG A 1 69 ? 30.442 -38.022 16.623 1.00 8.96 69 ARG A O 1
ATOM 572 N N . SER A 1 70 ? 30.600 -36.152 17.853 1.00 7.95 70 SER A N 1
ATOM 573 C CA . SER A 1 70 ? 30.562 -36.831 19.118 1.00 8.00 70 SER A CA 1
ATOM 574 C C . SER A 1 70 ? 29.721 -36.073 20.173 1.00 8.04 70 SER A C 1
ATOM 575 O O . SER A 1 70 ? 28.705 -35.488 19.819 1.00 8.22 70 SER A O 1
ATOM 578 N N . GLY A 1 71 ? 30.082 -36.135 21.453 1.00 8.01 71 GLY A N 1
ATOM 579 C CA . GLY A 1 71 ? 29.297 -35.496 22.491 1.00 8.37 71 GLY A CA 1
ATOM 580 C C . GLY A 1 71 ? 27.970 -36.219 22.695 1.00 8.79 71 GLY A C 1
ATOM 581 O O . GLY A 1 71 ? 27.914 -37.450 22.617 1.00 9.39 71 GLY A O 1
ATOM 582 N N . ILE A 1 72 ? 26.901 -35.459 22.945 1.00 8.62 72 ILE A N 1
ATOM 583 C CA . ILE A 1 72 ? 25.585 -36.024 23.292 1.00 8.59 72 ILE A CA 1
ATOM 584 C C . ILE A 1 72 ? 24.773 -36.447 22.066 1.00 7.81 72 ILE A C 1
ATOM 585 O O . ILE A 1 72 ? 24.430 -35.630 21.188 1.00 7.50 72 ILE A O 1
ATOM 590 N N . PHE A 1 73 ? 24.472 -37.742 22.001 1.00 7.71 73 PHE A N 1
ATOM 591 C CA . PHE A 1 73 ? 23.666 -38.285 20.893 1.00 7.94 73 PHE A CA 1
ATOM 592 C C . PHE A 1 73 ? 22.159 -38.291 21.274 1.00 7.51 73 PHE A C 1
ATOM 593 O O . PHE A 1 73 ? 21.739 -37.516 22.139 1.00 7.80 73 PHE A O 1
ATOM 601 N N . ALA A 1 74 ? 21.339 -39.108 20.634 1.00 7.61 74 ALA A N 1
ATOM 602 C CA . ALA A 1 74 ? 19.883 -39.033 20.861 1.00 7.72 74 ALA A CA 1
ATOM 603 C C . ALA A 1 74 ? 19.488 -39.157 22.338 1.00 7.59 74 ALA A C 1
ATOM 604 O O . ALA A 1 74 ? 19.941 -40.067 23.035 1.00 7.69 74 ALA A O 1
ATOM 606 N N . PRO A 1 75 ? 18.642 -38.244 22.808 1.00 7.71 75 PRO A N 1
ATOM 607 C CA . PRO A 1 75 ? 18.060 -38.384 24.130 1.00 8.07 75 PRO A CA 1
ATOM 608 C C . PRO A 1 75 ? 16.648 -38.940 24.062 1.00 8.22 75 PRO A C 1
ATOM 609 O O . PRO A 1 75 ? 15.916 -38.645 23.110 1.00 8.73 75 PRO A O 1
ATOM 613 N N . THR A 1 76 ? 16.227 -39.618 25.126 1.00 8.17 76 THR A N 1
ATOM 614 C CA . THR A 1 76 ? 14.844 -40.010 25.268 1.00 8.23 76 THR A CA 1
ATOM 615 C C . THR A 1 76 ? 14.298 -39.487 26.597 1.00 8.59 76 THR A C 1
ATOM 616 O O . THR A 1 76 ? 14.974 -39.611 27.628 1.00 7.98 76 THR A O 1
ATOM 620 N N . LEU A 1 77 ? 13.105 -38.919 26.537 1.00 8.85 77 LEU A N 1
ATOM 621 C CA . LEU A 1 77 ? 12.463 -38.331 27.691 1.00 10.07 77 LEU A CA 1
ATOM 622 C C . LEU A 1 77 ? 11.217 -39.152 28.026 1.00 10.34 77 LEU A C 1
ATOM 623 O O . LEU A 1 77 ? 10.364 -39.389 27.159 1.00 9.78 77 LEU A O 1
ATOM 628 N N . ARG A 1 78 ? 11.113 -39.567 29.297 1.00 11.31 78 ARG A N 1
ATOM 629 C CA . ARG A 1 78 ? 9.957 -40.315 29.794 1.00 11.49 78 ARG A CA 1
ATOM 630 C C . ARG A 1 78 ? 9.525 -39.776 31.149 1.00 12.31 78 ARG A C 1
ATOM 631 O O . ARG A 1 78 ? 10.279 -39.090 31.822 1.00 11.83 78 ARG A O 1
ATOM 639 N N . TYR A 1 79 ? 8.288 -40.067 31.516 1.00 13.40 79 TYR A N 1
ATOM 640 C CA . TYR A 1 79 ? 7.687 -39.549 32.766 1.00 15.18 79 TYR A CA 1
ATOM 641 C C . TYR A 1 79 ? 6.983 -40.732 33.430 1.00 16.22 79 TYR A C 1
ATOM 642 O O . TYR A 1 79 ? 6.226 -41.443 32.770 1.00 17.08 79 TYR A O 1
ATOM 651 N N . HIS A 1 80 ? 7.202 -40.902 34.729 1.00 16.85 80 HIS A N 1
ATOM 652 C CA . HIS A 1 80 ? 6.540 -41.934 35.496 1.00 18.12 80 HIS A CA 1
ATOM 653 C C . HIS A 1 80 ? 6.356 -41.412 36.914 1.00 18.05 80 HIS A C 1
ATOM 654 O O . HIS A 1 80 ? 7.313 -41.061 37.578 1.00 16.22 80 HIS A O 1
ATOM 661 N N . GLU A 1 81 ? 5.099 -41.352 37.346 1.00 20.80 81 GLU A N 1
ATOM 662 C CA . GLU A 1 81 ? 4.783 -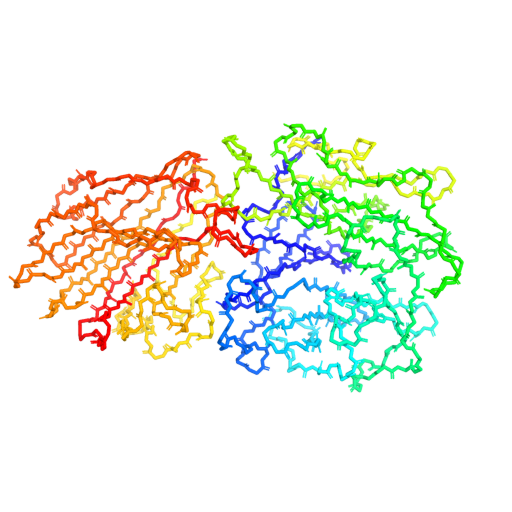41.098 38.753 1.00 22.94 81 GLU A CA 1
ATOM 663 C C . GLU A 1 81 ? 5.474 -39.859 39.262 1.00 19.20 81 GLU A C 1
ATOM 664 O O . GLU A 1 81 ? 6.119 -39.855 40.291 1.00 21.56 81 GLU A O 1
ATOM 670 N N . GLY A 1 82 ? 5.317 -38.785 38.500 1.00 18.38 82 GLY A N 1
ATOM 671 C CA . GLY A 1 82 ? 5.825 -37.483 38.871 1.00 16.98 82 GLY A CA 1
ATOM 672 C C . GLY A 1 82 ? 7.297 -37.190 38.630 1.00 16.43 82 GLY A C 1
ATOM 673 O O . GLY A 1 82 ? 7.752 -36.104 38.947 1.00 16.03 82 GLY A O 1
ATOM 674 N N . ILE A 1 83 ? 8.036 -38.151 38.090 1.00 15.54 83 ILE A N 1
ATOM 675 C CA . ILE A 1 83 ? 9.464 -37.980 37.810 1.00 14.53 83 ILE A CA 1
ATOM 676 C C . ILE A 1 83 ? 9.705 -38.093 36.312 1.00 13.35 83 ILE A C 1
ATOM 677 O O . ILE A 1 83 ? 9.227 -39.013 35.673 1.00 12.58 83 ILE A O 1
ATOM 682 N N . PHE A 1 84 ? 10.464 -37.144 35.791 1.00 13.13 84 PHE A N 1
ATOM 683 C CA . PHE A 1 84 ? 10.946 -37.186 34.415 1.00 13.14 84 PHE A CA 1
ATOM 684 C C . PHE A 1 84 ? 12.309 -37.834 34.392 1.00 12.40 84 PHE A C 1
ATOM 685 O O . PHE A 1 84 ? 13.123 -37.592 35.287 1.00 11.94 84 PHE A O 1
ATOM 693 N N . TYR A 1 85 ? 12.539 -38.675 33.376 1.00 12.19 85 TYR A N 1
ATOM 694 C CA . TYR A 1 85 ? 13.804 -39.385 33.177 1.00 11.37 85 TYR A CA 1
ATOM 695 C C . TYR A 1 85 ? 14.313 -38.999 31.795 1.00 10.09 85 TYR A C 1
ATOM 696 O O . TYR A 1 85 ? 13.564 -39.121 30.815 1.00 10.35 85 TYR A O 1
ATOM 705 N N . LEU A 1 86 ? 15.530 -38.467 31.732 1.00 9.90 86 LEU A N 1
ATOM 706 C CA . LEU A 1 86 ? 16.177 -38.160 30.471 1.00 9.71 86 LEU A CA 1
ATOM 707 C C . LEU A 1 86 ? 17.337 -39.125 30.370 1.00 9.34 86 LEU A C 1
ATOM 708 O O . LEU A 1 86 ? 18.216 -39.098 31.199 1.00 9.38 86 LEU A O 1
ATOM 713 N N . ILE A 1 87 ? 17.346 -39.964 29.328 1.00 8.83 87 ILE A N 1
ATOM 714 C CA . ILE A 1 87 ? 18.378 -40.994 29.171 1.00 8.59 87 ILE A CA 1
ATOM 715 C C . ILE A 1 87 ? 19.074 -40.712 27.842 1.00 7.94 87 ILE A C 1
ATOM 716 O O . ILE A 1 87 ? 18.408 -40.431 26.833 1.00 7.97 87 ILE A O 1
ATOM 721 N N . THR A 1 88 ? 20.400 -40.758 27.837 1.00 7.47 88 THR A N 1
ATOM 722 C CA . THR A 1 88 ? 21.162 -40.423 26.619 1.00 7.43 88 THR A CA 1
ATOM 723 C C . THR A 1 88 ? 22.558 -40.977 26.689 1.00 7.48 88 THR A C 1
ATOM 724 O O . THR A 1 88 ? 22.932 -41.641 27.661 1.00 7.23 88 THR A O 1
ATOM 728 N N . THR A 1 89 ? 23.311 -40.751 25.629 1.00 7.79 89 THR A N 1
ATOM 729 C CA . THR A 1 89 ? 24.666 -41.237 25.509 1.00 8.43 89 THR A CA 1
ATOM 730 C C . THR A 1 89 ? 25.615 -40.068 25.333 1.00 8.51 89 THR A C 1
ATOM 731 O O . THR A 1 89 ? 25.399 -39.194 24.453 1.00 8.47 89 THR A O 1
ATOM 735 N N . ASN A 1 90 ? 26.674 -40.046 26.116 1.00 8.19 90 ASN A N 1
ATOM 736 C CA . ASN A 1 90 ? 27.800 -39.189 25.809 1.00 8.71 90 ASN A CA 1
ATOM 737 C C . ASN A 1 90 ? 28.768 -40.108 25.033 1.00 8.83 90 ASN A C 1
ATOM 738 O O . ASN A 1 90 ? 29.485 -40.945 25.617 1.00 9.07 90 ASN A O 1
ATOM 743 N N . VAL A 1 91 ? 28.780 -39.933 23.724 1.00 8.74 91 VAL A N 1
ATOM 744 C CA . VAL A 1 91 ? 29.574 -40.768 22.832 1.00 9.69 91 VAL A CA 1
ATOM 745 C C . VAL A 1 91 ? 31.061 -40.474 22.986 1.00 10.59 91 VAL A C 1
ATOM 746 O O . VAL A 1 91 ? 31.875 -41.354 22.744 1.00 11.70 91 VAL A O 1
ATOM 750 N N . THR A 1 92 ? 31.434 -39.263 23.408 1.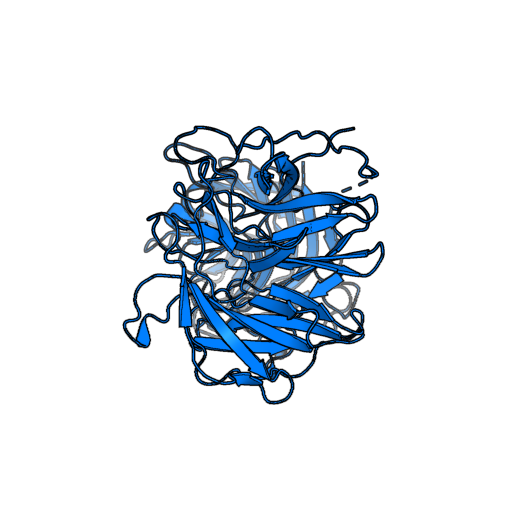00 10.66 92 THR A N 1
ATOM 751 C CA . THR A 1 92 ? 32.834 -38.979 23.682 1.00 11.49 92 THR A CA 1
ATOM 752 C C . THR A 1 92 ? 33.355 -39.894 24.816 1.00 13.16 92 THR A C 1
ATOM 753 O O . THR A 1 92 ? 34.498 -40.386 24.735 1.00 13.28 92 THR A O 1
ATOM 757 N N . LEU A 1 93 ? 32.525 -40.126 25.826 1.00 13.65 93 LEU A N 1
ATOM 758 C CA . LEU A 1 93 ? 32.852 -41.025 26.953 1.00 16.18 93 LEU A CA 1
ATOM 759 C C . LEU A 1 93 ? 32.465 -42.483 26.710 1.00 16.72 93 LEU A C 1
ATOM 760 O O . LEU A 1 93 ? 32.849 -43.352 27.493 1.00 17.51 93 LEU A O 1
ATOM 765 N N . LYS A 1 94 ? 31.667 -42.742 25.683 1.00 16.52 94 LYS A N 1
ATOM 766 C CA . LYS A 1 94 ? 31.095 -44.050 25.410 1.00 18.40 94 LYS A CA 1
ATOM 767 C C . LYS A 1 94 ? 30.293 -44.554 26.605 1.00 17.61 94 LYS A C 1
ATOM 768 O O . LYS A 1 94 ? 30.479 -45.683 27.048 1.00 17.79 94 LYS A O 1
ATOM 774 N N . LYS A 1 95 ? 29.438 -43.687 27.148 1.00 14.97 95 LYS A N 1
ATOM 775 C CA . LYS A 1 95 ? 28.675 -44.008 28.363 1.00 16.12 95 LYS A CA 1
ATOM 776 C C . LYS A 1 95 ? 27.246 -43.527 28.261 1.00 12.50 95 LYS A C 1
ATOM 777 O O . LYS A 1 95 ? 26.995 -42.435 27.774 1.00 11.28 95 LYS A O 1
ATOM 783 N N . ASN A 1 96 ? 26.344 -44.371 28.723 1.00 10.42 96 ASN A N 1
ATOM 784 C CA . ASN A 1 96 ? 24.938 -44.053 28.819 1.00 10.30 96 ASN A CA 1
ATOM 785 C C . ASN A 1 96 ? 24.582 -43.648 30.228 1.00 9.64 96 ASN A C 1
ATOM 786 O O . ASN A 1 96 ? 25.088 -44.241 31.172 1.00 9.35 96 ASN A O 1
ATOM 791 N N . PHE A 1 97 ? 23.697 -42.658 30.362 1.00 9.45 97 PHE A N 1
ATOM 792 C CA . PHE A 1 97 ? 23.297 -42.192 31.671 1.00 9.62 97 PHE A CA 1
ATOM 793 C C . PHE A 1 97 ? 21.904 -41.605 31.673 1.00 9.84 97 PHE A C 1
ATOM 794 O O . PHE A 1 97 ? 21.334 -41.317 30.622 1.00 8.74 97 PHE A O 1
ATOM 802 N N . ILE A 1 98 ? 21.402 -41.393 32.892 1.00 10.09 98 ILE A N 1
ATOM 803 C CA . ILE A 1 98 ? 20.077 -40.855 33.117 1.00 11.17 98 ILE A CA 1
ATOM 804 C C . ILE A 1 98 ? 20.218 -39.644 34.022 1.00 10.85 98 ILE A C 1
ATOM 805 O O . ILE A 1 98 ? 21.010 -39.678 34.968 1.00 10.63 98 ILE A O 1
ATOM 810 N N . VAL A 1 99 ? 19.448 -38.600 33.745 1.00 10.12 99 VAL A N 1
ATOM 811 C CA . VAL A 1 99 ? 19.189 -37.540 34.751 1.00 10.91 99 VAL A CA 1
ATOM 812 C C . VAL A 1 99 ? 17.686 -37.458 34.978 1.00 11.33 99 VAL A C 1
ATOM 813 O O . VAL A 1 99 ? 16.904 -37.828 34.116 1.00 10.39 99 VAL A O 1
ATOM 817 N N . MET A 1 100 ? 17.310 -36.978 36.158 1.00 12.41 100 MET A N 1
ATOM 818 C CA A MET A 1 100 ? 15.926 -36.972 36.618 0.50 13.22 100 MET A CA 1
ATOM 819 C CA B MET A 1 100 ? 15.923 -36.963 36.594 0.50 13.29 100 MET A CA 1
ATOM 820 C C . MET A 1 100 ? 15.508 -35.582 37.093 1.00 12.51 100 MET A C 1
ATOM 821 O O . MET A 1 100 ? 16.323 -34.797 37.538 1.00 11.57 100 MET A O 1
ATOM 830 N N . SER A 1 101 ? 14.224 -35.322 37.036 1.00 12.94 101 SER A N 1
ATOM 831 C CA . SER A 1 101 ? 13.671 -34.074 37.565 1.00 12.70 101 SER A CA 1
ATOM 832 C C . SER A 1 101 ? 12.243 -34.289 37.977 1.00 13.46 101 SER A C 1
ATOM 833 O O . SER A 1 101 ? 11.489 -35.011 37.306 1.00 13.30 101 SER A O 1
ATOM 836 N N . GLU A 1 102 ? 11.846 -33.637 39.065 1.00 14.23 102 GLU A N 1
ATOM 837 C CA . GLU A 1 102 ? 10.418 -33.542 39.433 1.00 16.09 102 GLU A CA 1
ATOM 838 C C . GLU A 1 102 ? 9.884 -32.139 39.205 1.00 16.30 102 GLU A C 1
ATOM 839 O O . GLU A 1 102 ? 8.706 -31.873 39.503 1.00 16.20 102 GLU A O 1
ATOM 845 N N . ASP A 1 103 ? 10.733 -31.250 38.699 1.00 14.55 103 ASP A N 1
ATOM 846 C CA . ASP A 1 103 ? 10.379 -29.845 38.487 1.00 15.95 103 ASP A CA 1
ATOM 847 C C . ASP A 1 103 ? 11.160 -29.300 37.287 1.00 15.48 103 ASP A C 1
ATOM 848 O O . ASP A 1 103 ? 12.363 -29.022 37.399 1.00 16.43 103 ASP A O 1
ATOM 853 N N . LEU A 1 104 ? 10.470 -29.104 36.176 1.00 16.51 104 LEU A N 1
ATOM 854 C CA . LEU A 1 104 ? 11.144 -28.669 34.930 1.00 17.00 104 LEU A CA 1
ATOM 855 C C . LEU A 1 104 ? 11.622 -27.221 34.938 1.00 18.50 104 LEU A C 1
ATOM 856 O O . LEU A 1 104 ? 12.410 -26.844 34.085 1.00 18.39 104 LEU A O 1
ATOM 861 N N . GLN A 1 105 ? 11.197 -26.403 35.908 1.00 19.69 105 GLN A N 1
ATOM 862 C CA . GLN A 1 105 ? 11.760 -25.065 36.050 1.00 21.13 105 GLN A CA 1
ATOM 863 C C . GLN A 1 105 ? 13.032 -25.064 36.869 1.00 20.93 105 GLN A C 1
ATOM 864 O O . GLN A 1 105 ? 13.695 -24.028 36.965 1.00 23.45 105 GLN A O 1
ATOM 870 N N . GLY A 1 106 ? 13.375 -26.211 37.475 1.00 18.38 106 GLY A N 1
ATOM 871 C CA . GLY A 1 106 ? 14.628 -26.368 38.194 1.00 18.41 106 GLY A CA 1
ATOM 872 C C . GLY A 1 106 ? 15.578 -27.203 37.359 1.00 17.06 106 GLY A C 1
ATOM 873 O O . GLY A 1 106 ? 15.258 -27.584 36.245 1.00 15.39 106 GLY A O 1
ATOM 874 N N . GLU A 1 107 ? 16.749 -27.463 37.914 1.00 17.85 107 GLU A N 1
ATOM 875 C CA . GLU A 1 107 ? 17.772 -28.218 37.220 1.00 17.56 107 GLU A CA 1
ATOM 876 C C . GLU A 1 107 ? 17.522 -29.686 37.421 1.00 15.10 107 GLU A C 1
ATOM 877 O O . GLU A 1 107 ? 16.813 -30.111 38.329 1.00 14.99 107 GLU A O 1
ATOM 883 N N . TRP A 1 108 ? 18.141 -30.486 36.574 1.00 12.72 108 TRP A N 1
ATOM 884 C CA . TRP A 1 108 ? 17.995 -31.918 36.654 1.00 11.78 108 TRP A CA 1
ATOM 885 C C . TRP A 1 108 ? 19.053 -32.485 37.609 1.00 11.85 108 TRP A C 1
ATOM 886 O O . TRP A 1 108 ? 20.032 -31.800 37.981 1.00 11.85 108 TRP A O 1
ATOM 897 N N . SER A 1 109 ? 18.873 -33.754 37.952 1.00 12.31 109 SER A N 1
ATOM 898 C CA . SER A 1 109 ? 19.748 -34.435 38.900 1.00 13.04 109 SER A CA 1
ATOM 899 C C . SER A 1 109 ? 21.165 -34.632 38.382 1.00 14.19 109 SER A C 1
ATOM 900 O O . SER A 1 109 ? 21.464 -34.464 37.193 1.00 12.94 109 SER A O 1
ATOM 903 N N . GLU A 1 110 ? 22.041 -35.046 39.290 1.00 14.67 110 GLU A N 1
ATOM 904 C CA . GLU A 1 110 ? 23.318 -35.604 38.873 1.00 15.86 110 GLU A CA 1
ATOM 905 C C . GLU A 1 110 ? 23.043 -36.886 38.039 1.00 14.16 110 GLU A C 1
ATOM 906 O O . GLU A 1 110 ? 22.012 -37.535 38.215 1.00 13.68 110 GLU A O 1
ATOM 912 N N . PRO A 1 111 ? 23.961 -37.230 37.132 1.00 14.03 111 PRO A N 1
ATOM 913 C CA . PRO A 1 111 ? 23.735 -38.428 36.328 1.00 14.38 111 PRO A CA 1
ATOM 914 C C . PRO A 1 111 ? 23.849 -39.724 37.119 1.00 15.38 111 PRO A C 1
ATOM 915 O O . PRO A 1 111 ? 24.674 -39.814 38.052 1.00 15.31 111 PRO A O 1
ATOM 919 N N . ILE A 1 112 ? 23.027 -40.686 36.713 1.00 14.59 112 ILE A N 1
ATOM 920 C CA . ILE A 1 112 ? 23.149 -42.073 37.101 1.00 16.14 112 ILE A CA 1
ATOM 921 C C . ILE A 1 112 ? 23.742 -42.762 35.881 1.00 14.63 112 ILE A C 1
ATOM 922 O O . ILE A 1 112 ? 23.071 -42.861 34.855 1.00 14.88 112 ILE A O 1
ATOM 927 N N . TRP A 1 113 ? 24.968 -43.252 36.013 1.00 14.27 113 TRP A N 1
ATOM 928 C CA . TRP A 1 113 ? 25.706 -43.896 34.929 1.00 15.15 113 TRP A CA 1
ATOM 929 C C . TRP A 1 113 ? 25.300 -45.346 34.849 1.00 15.59 113 TRP A C 1
ATOM 930 O O . TRP A 1 113 ? 25.371 -46.047 35.843 1.00 15.78 113 TRP A O 1
ATOM 941 N N . ILE A 1 114 ? 24.878 -45.795 33.685 1.00 15.17 114 ILE A N 1
ATOM 942 C CA . ILE A 1 114 ? 24.394 -47.159 33.528 1.00 16.26 114 ILE A CA 1
ATOM 943 C C . ILE A 1 114 ? 25.579 -48.015 33.108 1.00 18.75 114 ILE A C 1
ATOM 944 O O . ILE A 1 114 ? 25.913 -48.084 31.933 1.00 17.51 114 ILE A O 1
ATOM 949 N N . ASP A 1 115 ? 26.222 -48.649 34.086 1.00 22.66 115 ASP A N 1
ATOM 950 C CA . ASP A 1 115 ? 27.353 -49.539 33.805 1.00 27.51 115 ASP A CA 1
ATOM 951 C C . ASP A 1 115 ? 26.959 -50.723 32.947 1.00 25.04 115 ASP A C 1
ATOM 952 O O . ASP A 1 115 ? 25.918 -51.317 33.156 1.00 23.95 115 ASP A O 1
ATOM 957 N N . GLY A 1 116 ? 27.820 -51.059 31.984 1.00 27.07 116 GLY A N 1
ATOM 958 C CA . GLY A 1 116 ? 27.598 -52.218 31.105 1.00 26.67 116 GLY A CA 1
ATOM 959 C C . GLY A 1 116 ? 26.330 -52.111 30.262 1.00 26.99 116 GLY A C 1
ATOM 960 O O . GLY A 1 116 ? 25.590 -53.107 30.061 1.00 30.00 116 GLY A O 1
ATOM 961 N N . TRP A 1 117 ? 26.018 -50.884 29.851 1.00 20.61 117 TRP A N 1
ATOM 962 C CA . TRP A 1 117 ? 24.983 -50.676 28.869 1.00 16.55 117 TRP A CA 1
ATOM 963 C C . TRP A 1 117 ? 25.597 -49.821 27.770 1.00 16.49 117 TRP A C 1
ATOM 964 O O . TRP A 1 117 ? 25.765 -48.614 27.925 1.00 15.80 117 TRP A O 1
ATOM 975 N N . GLY A 1 118 ? 25.932 -50.474 26.661 1.00 14.85 118 GLY A N 1
ATOM 976 C CA . GLY A 1 118 ? 26.610 -49.838 25.570 1.00 14.39 118 GLY A CA 1
ATOM 977 C C . GLY A 1 118 ? 25.665 -49.386 24.488 1.00 13.39 118 GLY A C 1
ATOM 978 O O . GLY A 1 118 ? 24.459 -49.364 24.675 1.00 12.89 118 GLY A O 1
ATOM 979 N N . GLY A 1 119 ? 26.251 -49.012 23.366 1.00 12.42 119 GLY A N 1
ATOM 980 C CA . GLY A 1 119 ? 25.496 -48.555 22.238 1.00 12.05 119 GLY A CA 1
ATOM 981 C C . GLY A 1 119 ? 24.997 -47.135 22.414 1.00 11.52 119 GLY A C 1
ATOM 982 O O . GLY A 1 119 ? 25.388 -46.403 23.364 1.00 11.66 119 GLY A O 1
ATOM 983 N N . ILE A 1 120 ? 24.134 -46.751 21.492 1.00 10.03 120 ILE A N 1
ATOM 984 C CA . ILE A 1 120 ? 23.524 -45.408 21.500 1.00 9.48 120 ILE A CA 1
ATOM 985 C C . ILE A 1 120 ? 22.009 -45.552 21.593 1.00 9.00 120 ILE A C 1
ATOM 986 O O . ILE A 1 120 ? 21.496 -46.658 21.743 1.00 9.00 120 ILE A O 1
ATOM 991 N N . ASP A 1 121 ? 21.323 -44.421 21.565 1.00 8.36 121 ASP A N 1
ATOM 992 C CA . ASP A 1 121 ? 19.873 -44.345 21.530 1.00 8.47 121 ASP A CA 1
ATOM 993 C C . ASP A 1 121 ? 19.168 -45.136 22.633 1.00 8.65 121 ASP A C 1
ATOM 994 O O . ASP A 1 121 ? 18.252 -45.915 22.328 1.00 9.27 121 ASP A O 1
ATOM 999 N N . PRO A 1 122 ? 19.627 -44.991 23.887 1.00 8.38 122 PRO A N 1
ATOM 1000 C CA . PRO A 1 122 ? 18.942 -45.629 24.998 1.00 8.50 122 PRO A CA 1
ATOM 1001 C C . PRO A 1 122 ? 17.535 -45.072 25.167 1.00 8.74 122 PRO A C 1
ATOM 1002 O O . PRO A 1 122 ? 17.296 -43.901 24.930 1.00 8.55 122 PRO A O 1
ATOM 1006 N N . SER A 1 123 ? 16.596 -45.933 25.516 1.00 9.12 123 SER A N 1
ATOM 1007 C CA . SER A 1 123 ? 15.202 -45.550 25.718 1.00 9.34 123 SER A CA 1
ATOM 1008 C C . SER A 1 123 ? 14.639 -46.307 26.910 1.00 9.99 123 SER A C 1
ATOM 1009 O O . SER A 1 123 ? 15.140 -47.387 27.252 1.00 10.00 123 SER A O 1
ATOM 1012 N N . LEU A 1 124 ? 13.593 -45.726 27.519 1.00 10.27 124 LEU A N 1
ATOM 1013 C CA . LEU A 1 124 ? 12.928 -46.339 28.665 1.00 10.75 124 LEU A CA 1
ATOM 1014 C C . LEU A 1 124 ? 11.468 -46.559 28.397 1.00 10.82 124 LEU A C 1
ATOM 1015 O O . LEU A 1 124 ? 10.822 -45.753 27.732 1.00 10.32 124 LEU A O 1
ATOM 1020 N N . PHE A 1 125 ? 10.944 -47.643 28.960 1.00 10.53 125 PHE A N 1
ATOM 1021 C CA . PHE A 1 125 ? 9.541 -47.969 28.887 1.00 11.02 125 PHE A CA 1
ATOM 1022 C C . PHE A 1 125 ? 9.109 -48.518 30.254 1.00 10.94 125 PHE A C 1
ATOM 1023 O O . PHE A 1 125 ? 9.734 -49.444 30.788 1.00 11.58 125 PHE A O 1
ATOM 1031 N N . PHE A 1 126 ? 8.051 -47.925 30.792 1.00 11.81 126 PHE A N 1
ATOM 1032 C CA . PHE A 1 126 ? 7.457 -48.323 32.072 1.00 12.22 126 PHE A CA 1
ATOM 1033 C C . PHE A 1 126 ? 6.216 -49.201 31.837 1.00 13.06 126 PHE A C 1
ATOM 1034 O O . PHE A 1 126 ? 5.198 -48.746 31.338 1.00 13.05 126 PHE A O 1
ATOM 1042 N N . ASP A 1 127 ? 6.335 -50.473 32.190 1.00 13.96 127 ASP A N 1
ATOM 1043 C CA . ASP A 1 127 ? 5.276 -51.433 31.944 1.00 15.50 127 ASP A CA 1
ATOM 1044 C C . ASP A 1 127 ? 4.294 -51.431 33.138 1.00 16.15 127 ASP A C 1
ATOM 1045 O O . ASP A 1 127 ? 4.611 -50.939 34.215 1.00 15.79 127 ASP A O 1
ATOM 1050 N N . ASN A 1 128 ? 3.105 -51.967 32.894 1.00 17.74 128 ASN A N 1
ATOM 1051 C CA . ASN A 1 128 ? 2.018 -51.989 33.875 1.00 19.49 128 ASN A CA 1
ATOM 1052 C C . ASN A 1 128 ? 2.253 -52.942 35.038 1.00 19.09 128 ASN A C 1
ATOM 1053 O O . ASN A 1 128 ? 1.598 -52.825 36.074 1.00 22.51 128 ASN A O 1
ATOM 1058 N N . ASP A 1 129 ? 3.205 -53.843 34.889 1.00 16.32 129 ASP A N 1
ATOM 1059 C CA . ASP A 1 129 ? 3.595 -54.769 35.972 1.00 16.06 129 ASP A CA 1
ATOM 1060 C C . ASP A 1 129 ? 4.687 -54.234 36.860 1.00 15.67 129 ASP A C 1
ATOM 1061 O O . ASP A 1 129 ? 5.250 -54.975 37.666 1.00 16.03 129 ASP A O 1
ATOM 1066 N N . GLY A 1 130 ? 5.028 -52.952 36.703 1.00 15.26 130 GLY A N 1
ATOM 1067 C CA . GLY A 1 130 ? 6.071 -52.325 37.497 1.00 15.75 130 GLY A CA 1
ATOM 1068 C C . GLY A 1 130 ? 7.490 -52.490 36.965 1.00 15.95 130 GLY A C 1
ATOM 1069 O O . GLY A 1 130 ? 8.438 -51.933 37.540 1.00 16.58 130 GLY A O 1
ATOM 1070 N N . LYS A 1 131 ? 7.651 -53.261 35.891 1.00 15.55 131 LYS A N 1
ATOM 1071 C CA . LYS A 1 131 ? 8.958 -53.455 35.309 1.00 16.15 131 LYS A CA 1
ATOM 1072 C C . LYS A 1 131 ? 9.290 -52.278 34.407 1.00 14.42 131 LYS A C 1
ATOM 1073 O O . LYS A 1 131 ? 8.408 -51.682 33.832 1.00 14.35 131 LYS A O 1
ATOM 1079 N N . VAL A 1 132 ? 10.569 -51.965 34.322 1.00 14.33 132 VAL A N 1
ATOM 1080 C CA . VAL A 1 132 ? 11.060 -50.882 33.473 1.00 13.84 132 VAL A CA 1
ATOM 1081 C C . VAL A 1 132 ? 12.058 -51.518 32.543 1.00 12.95 132 VAL A C 1
ATOM 1082 O O . VAL A 1 132 ? 12.911 -52.329 32.992 1.00 11.89 132 VAL A O 1
ATOM 1086 N N . TYR A 1 133 ? 11.981 -51.153 31.265 1.00 12.14 133 TYR A N 1
ATOM 1087 C CA . TYR A 1 133 ? 12.874 -51.732 30.257 1.00 12.39 133 TYR A CA 1
ATOM 1088 C C . TYR A 1 133 ? 13.739 -50.655 29.664 1.00 11.40 133 TYR A C 1
ATOM 1089 O O . TYR A 1 133 ? 13.257 -49.552 29.363 1.00 11.05 133 TYR A O 1
ATOM 1098 N N . ILE A 1 134 ? 15.014 -50.972 29.523 1.00 10.86 134 ILE A N 1
ATOM 1099 C CA . ILE A 1 134 ? 15.939 -50.119 28.766 1.00 10.29 134 ILE A CA 1
ATOM 1100 C C . ILE A 1 134 ? 16.172 -50.788 27.427 1.00 10.36 134 ILE A C 1
ATOM 1101 O O . ILE A 1 134 ? 16.378 -52.001 27.358 1.00 9.82 134 ILE A O 1
ATOM 1106 N N . THR A 1 135 ? 16.165 -49.996 26.369 1.00 9.69 135 THR A N 1
ATOM 1107 C CA . THR A 1 135 ? 16.288 -50.519 25.007 1.00 9.95 135 THR A CA 1
ATOM 1108 C C . THR A 1 135 ? 17.305 -49.619 24.281 1.00 9.60 135 THR A C 1
ATOM 1109 O O . THR A 1 135 ? 17.315 -48.418 24.500 1.00 9.26 135 THR A O 1
ATOM 1113 N N . GLY A 1 136 ? 18.155 -50.209 23.452 1.00 8.93 136 GLY A N 1
ATOM 1114 C CA . GLY A 1 136 ? 19.221 -49.473 22.753 1.00 9.12 136 GLY A CA 1
ATOM 1115 C C . GLY A 1 136 ? 19.806 -50.256 21.598 1.00 9.20 136 GLY A C 1
ATOM 1116 O O . GLY A 1 136 ? 19.267 -51.304 21.197 1.00 9.90 136 GLY A O 1
ATOM 1117 N N . THR A 1 137 ? 20.882 -49.732 21.035 1.00 9.85 137 THR A N 1
ATOM 1118 C CA . THR A 1 137 ? 21.528 -50.374 19.881 1.00 9.91 137 THR A CA 1
ATOM 1119 C C . THR A 1 137 ? 22.577 -51.392 20.327 1.00 10.30 137 THR A C 1
ATOM 1120 O O . THR A 1 137 ? 23.014 -51.431 21.474 1.00 10.74 137 THR A O 1
ATOM 1124 N N . ASN A 1 138 ? 23.049 -52.169 19.355 1.00 11.50 138 ASN A N 1
ATOM 1125 C CA . ASN A 1 138 ? 24.275 -52.951 19.525 1.00 11.61 138 ASN A CA 1
ATOM 1126 C C . ASN A 1 138 ? 25.454 -52.113 19.979 1.00 13.08 138 ASN A C 1
ATOM 1127 O O . ASN A 1 138 ? 25.543 -50.909 19.682 1.00 13.25 138 ASN A O 1
ATOM 1132 N N . ASP A 1 139 ? 26.351 -52.756 20.723 1.00 13.71 139 ASP A N 1
ATOM 1133 C CA . ASP A 1 139 ? 27.555 -52.169 21.216 1.00 15.69 139 ASP A CA 1
ATOM 1134 C C . ASP A 1 139 ? 28.712 -52.647 20.341 1.00 17.18 139 ASP A C 1
ATOM 1135 O O . ASP A 1 139 ? 29.143 -53.815 20.442 1.00 15.44 139 ASP A O 1
ATOM 1140 N N . ASN A 1 140 ? 29.207 -51.762 19.478 1.00 19.35 140 ASN A N 1
ATOM 1141 C CA . ASN A 1 140 ? 30.365 -52.101 18.614 1.00 23.98 140 ASN A CA 1
ATOM 1142 C C . ASN A 1 140 ? 31.632 -52.514 19.348 1.00 23.38 140 ASN A C 1
ATOM 1143 O O . ASN A 1 140 ? 32.409 -53.310 18.825 1.00 22.99 140 ASN A O 1
ATOM 1148 N N . ALA A 1 141 ? 31.837 -52.001 20.556 1.00 21.51 141 ALA A N 1
ATOM 1149 C CA . ALA A 1 141 ? 33.009 -52.376 21.343 1.00 22.14 141 ALA A CA 1
ATOM 1150 C C . ALA A 1 141 ? 33.021 -53.847 21.688 1.00 23.04 141 ALA A C 1
ATOM 1151 O O . ALA A 1 141 ? 34.079 -54.391 21.905 1.00 25.67 141 ALA A O 1
ATOM 1153 N N . ARG A 1 142 ? 31.838 -54.452 21.784 1.00 21.91 142 ARG A N 1
ATOM 1154 C CA . ARG A 1 142 ? 31.674 -55.856 22.148 1.00 22.86 142 ARG A CA 1
ATOM 1155 C C . ARG A 1 142 ? 31.425 -56.756 20.932 1.00 19.81 142 ARG A C 1
ATOM 1156 O O . ARG A 1 142 ? 31.143 -57.931 21.125 1.00 19.81 142 ARG A O 1
ATOM 1164 N N . GLY A 1 143 ? 31.495 -56.213 19.711 1.00 17.79 143 GLY A N 1
ATOM 1165 C CA . GLY A 1 143 ? 31.253 -57.004 18.500 1.00 16.89 143 GLY A CA 1
ATOM 1166 C C . GLY A 1 143 ? 29.880 -57.674 18.458 1.00 16.05 143 GLY A C 1
ATOM 1167 O O . GLY A 1 143 ? 29.734 -58.792 17.924 1.00 15.00 143 GLY A O 1
ATOM 1168 N N . GLU A 1 144 ? 28.867 -56.987 18.998 1.00 14.17 144 GLU A N 1
ATOM 1169 C CA . GLU A 1 144 ? 27.513 -57.490 18.983 1.00 13.97 144 GLU A CA 1
ATOM 1170 C C . GLU A 1 144 ? 26.921 -57.499 17.586 1.00 13.52 144 GLU A C 1
ATOM 1171 O O . GLU A 1 144 ? 27.240 -56.656 16.758 1.00 13.10 144 GLU A O 1
ATOM 1177 N N . GLU A 1 145 ? 26.027 -58.458 17.355 1.00 12.88 145 GLU A N 1
ATOM 1178 C CA . GLU A 1 145 ? 25.261 -58.492 16.155 1.00 13.06 145 GLU A CA 1
ATOM 1179 C C . GLU A 1 145 ? 24.406 -57.219 16.084 1.00 13.23 145 GLU A C 1
ATOM 1180 O O . GLU A 1 145 ? 23.771 -56.830 17.068 1.00 12.36 145 GLU A O 1
ATOM 1186 N N . LEU A 1 146 ? 24.399 -56.599 14.915 1.00 12.87 146 LEU A N 1
ATOM 1187 C CA . LEU A 1 146 ? 23.609 -55.382 14.661 1.00 13.67 146 LEU A CA 1
ATOM 1188 C C . LEU A 1 146 ? 22.163 -55.597 14.990 1.00 12.72 146 LEU A C 1
ATOM 1189 O O . LEU A 1 146 ? 21.551 -56.579 14.519 1.00 12.59 146 LEU A O 1
ATOM 1194 N N . GLY A 1 147 ? 21.597 -54.686 15.780 1.00 10.86 147 GLY A N 1
ATOM 1195 C CA . GLY A 1 147 ? 20.214 -54.766 16.130 1.00 10.84 147 GLY A CA 1
ATOM 1196 C C . GLY A 1 147 ? 19.873 -54.029 17.403 1.00 10.52 147 GLY A C 1
ATOM 1197 O O . GLY A 1 147 ? 20.659 -53.228 17.903 1.00 10.04 147 GLY A O 1
ATOM 1198 N N . ILE A 1 148 ? 18.675 -54.321 17.905 1.00 10.48 148 ILE A N 1
ATOM 1199 C CA . ILE A 1 148 ? 18.082 -53.650 19.051 1.00 10.94 148 ILE A CA 1
ATOM 1200 C C . ILE A 1 148 ? 18.195 -54.585 20.245 1.00 11.09 148 ILE A C 1
ATOM 1201 O O . ILE A 1 148 ? 17.809 -55.744 20.145 1.00 11.43 148 ILE A O 1
ATOM 1206 N N . TYR A 1 149 ? 18.734 -54.061 21.346 1.00 10.82 149 TYR A N 1
ATOM 1207 C CA . TYR A 1 149 ? 18.981 -54.817 22.576 1.00 10.95 149 TYR A CA 1
ATOM 1208 C C . TYR A 1 149 ? 18.124 -54.241 23.703 1.00 11.94 149 TYR A C 1
ATOM 1209 O O . TYR A 1 149 ? 17.834 -53.037 23.732 1.00 10.97 149 TYR A O 1
ATOM 1218 N N . GLN A 1 150 ? 17.746 -55.110 24.635 1.00 11.61 150 GLN A N 1
ATOM 1219 C CA . GLN A 1 150 ? 16.882 -54.704 25.720 1.00 11.93 150 GLN A CA 1
ATOM 1220 C C . GLN A 1 150 ? 17.197 -55.485 26.971 1.00 12.61 150 GLN A C 1
ATOM 1221 O O . GLN A 1 150 ? 17.708 -56.603 26.914 1.00 11.96 150 GLN A O 1
ATOM 1227 N N . ALA A 1 151 ? 16.969 -54.837 28.108 1.00 12.03 151 ALA A N 1
ATOM 1228 C CA . ALA A 1 151 ? 16.990 -55.510 29.407 1.00 12.88 151 ALA A CA 1
ATOM 1229 C C . ALA A 1 151 ? 16.040 -54.810 30.357 1.00 14.08 151 ALA A C 1
ATOM 1230 O O . ALA A 1 151 ? 15.603 -53.685 30.124 1.00 12.94 151 ALA A O 1
ATOM 1232 N N . GLU A 1 152 ? 15.681 -55.503 31.431 1.00 13.90 152 GLU A N 1
ATOM 1233 C CA . GLU A 1 152 ? 15.082 -54.824 32.559 1.00 14.79 152 GLU A CA 1
ATOM 1234 C C . GLU A 1 152 ? 16.127 -53.942 33.270 1.00 13.95 152 GLU A C 1
ATOM 1235 O O . GLU A 1 152 ? 17.347 -54.237 33.280 1.00 14.74 152 GLU A O 1
ATOM 1241 N N . ILE A 1 153 ? 15.668 -52.835 33.838 1.00 13.46 153 ILE A N 1
ATOM 1242 C CA . ILE A 1 153 ? 16.546 -51.901 34.522 1.00 14.03 153 ILE A CA 1
ATOM 1243 C C . ILE A 1 153 ? 15.997 -51.522 35.895 1.00 14.54 153 ILE A C 1
ATOM 1244 O O . ILE A 1 153 ? 14.796 -51.399 36.064 1.00 14.73 153 ILE A O 1
ATOM 1249 N N . ASP A 1 154 ? 16.910 -51.377 36.836 1.00 16.50 154 ASP A N 1
ATOM 1250 C CA . ASP A 1 154 ? 16.606 -50.837 38.161 1.00 19.03 154 ASP A CA 1
ATOM 1251 C C . ASP A 1 154 ? 17.033 -49.381 38.162 1.00 18.82 154 ASP A C 1
ATOM 1252 O O . ASP A 1 154 ? 18.215 -49.096 38.172 1.00 19.71 154 ASP A O 1
ATOM 1257 N N . LEU A 1 155 ? 16.068 -48.466 38.131 1.00 20.31 155 LEU A N 1
ATOM 1258 C CA . LEU A 1 155 ? 16.368 -47.054 37.867 1.00 23.43 155 LEU A CA 1
ATOM 1259 C C . LEU A 1 155 ? 17.115 -46.331 38.983 1.00 28.75 155 LEU A C 1
ATOM 1260 O O . LEU A 1 155 ? 17.932 -45.439 38.706 1.00 32.75 155 LEU A O 1
ATOM 1265 N N . LYS A 1 156 ? 16.859 -46.735 40.219 1.00 31.44 156 LYS A N 1
ATOM 1266 C CA . LYS A 1 156 ? 17.597 -46.215 41.385 1.00 37.35 156 LYS A CA 1
ATOM 1267 C C . LYS A 1 156 ? 19.089 -46.546 41.326 1.00 36.34 156 LYS A C 1
ATOM 1268 O O . LYS A 1 156 ? 19.957 -45.675 41.518 1.00 34.99 156 LYS A O 1
ATOM 1274 N N . LYS A 1 157 ? 19.372 -47.819 41.076 1.00 35.26 157 LYS A N 1
ATOM 1275 C CA . LYS A 1 157 ? 20.732 -48.325 41.076 1.00 34.41 157 LYS A CA 1
ATOM 1276 C C . LYS A 1 157 ? 21.519 -47.942 39.824 1.00 33.94 157 LYS A C 1
ATOM 1277 O O . LYS A 1 157 ? 22.758 -47.940 39.843 1.00 33.89 157 LYS A O 1
ATOM 1283 N N . GLY A 1 158 ? 20.820 -47.627 38.733 1.00 29.54 158 GLY A N 1
ATOM 1284 C CA . GLY A 1 158 ? 21.471 -47.514 37.439 1.00 28.62 158 GLY A CA 1
ATOM 1285 C C . GLY A 1 158 ? 22.056 -48.834 36.996 1.00 25.65 158 GLY A C 1
ATOM 1286 O O . GLY A 1 158 ? 23.159 -48.880 36.414 1.00 28.21 158 GLY A O 1
ATOM 1287 N N . SER A 1 159 ? 21.347 -49.924 37.285 1.00 22.98 159 SER A N 1
ATOM 1288 C CA . SER A 1 159 ? 21.847 -51.232 36.916 1.00 22.82 159 SER A CA 1
ATOM 1289 C C . SER A 1 159 ? 20.817 -52.060 36.186 1.00 19.91 159 SER A C 1
ATOM 1290 O O . SER A 1 159 ? 19.613 -51.992 36.443 1.00 18.59 159 SER A O 1
ATOM 1293 N N . ILE A 1 160 ? 21.351 -52.884 35.304 1.00 19.92 160 ILE A N 1
ATOM 1294 C CA . ILE A 1 160 ? 20.596 -53.807 34.504 1.00 21.81 160 ILE A CA 1
ATOM 1295 C C . ILE A 1 160 ? 20.193 -54.994 35.348 1.00 22.85 160 ILE A C 1
ATOM 1296 O O . ILE A 1 160 ? 20.996 -55.469 36.147 1.00 22.37 160 ILE A O 1
ATOM 1301 N N . ILE A 1 161 ? 18.960 -55.451 35.183 1.00 23.22 161 ILE A N 1
ATOM 1302 C CA . ILE A 1 161 ? 18.495 -56.677 35.817 1.00 25.88 161 ILE A CA 1
ATOM 1303 C C . ILE A 1 161 ? 18.449 -57.756 34.772 1.00 28.01 161 ILE A C 1
ATOM 1304 O O . ILE A 1 161 ? 17.782 -57.616 33.742 1.00 28.66 161 ILE A O 1
ATOM 1309 N N . GLY A 1 162 ? 19.139 -58.851 35.062 1.00 30.19 162 GLY A N 1
ATOM 1310 C CA . GLY A 1 162 ? 19.143 -60.004 34.192 1.00 32.05 162 GLY A CA 1
ATOM 1311 C C . GLY A 1 162 ? 19.950 -59.724 32.946 1.00 31.63 162 GLY A C 1
ATOM 1312 O O . GLY A 1 162 ? 20.975 -59.014 32.992 1.00 34.53 162 GLY A O 1
ATOM 1313 N N . GLU A 1 163 ? 19.485 -60.278 31.824 1.00 32.31 163 GLU A N 1
ATOM 1314 C CA . GLU A 1 163 ? 20.325 -60.381 30.645 1.00 31.80 163 GLU A CA 1
ATOM 1315 C C . GLU A 1 163 ? 19.961 -59.356 29.574 1.00 24.85 163 GLU A C 1
ATOM 1316 O O . GLU A 1 163 ? 18.799 -58.975 29.427 1.00 26.91 163 GLU A O 1
ATOM 1322 N N . ARG A 1 164 ? 21.003 -58.883 28.907 1.00 20.98 164 ARG A N 1
ATOM 1323 C CA . ARG A 1 164 ? 20.904 -57.952 27.754 1.00 20.55 164 ARG A CA 1
ATOM 1324 C C . ARG A 1 164 ? 20.611 -58.819 26.530 1.00 19.12 164 ARG A C 1
ATOM 1325 O O . ARG A 1 164 ? 21.399 -59.680 26.199 1.00 18.91 164 ARG A O 1
ATOM 1333 N N . LYS A 1 165 ? 19.491 -58.591 25.881 1.00 18.47 165 LYS A N 1
ATOM 1334 C CA . LYS A 1 165 ? 18.964 -59.520 24.884 1.00 19.69 165 LYS A CA 1
ATOM 1335 C C . LYS A 1 165 ? 18.738 -58.780 23.572 1.00 17.62 165 LYS A C 1
ATOM 1336 O O . LYS A 1 165 ? 18.131 -57.722 23.552 1.00 15.74 165 LYS A O 1
ATOM 1342 N N . LEU A 1 166 ? 19.185 -59.383 22.481 1.00 15.88 166 LEU A N 1
ATOM 1343 C CA . LEU A 1 166 ? 18.788 -58.910 21.156 1.00 15.32 166 LEU A CA 1
ATOM 1344 C C . LEU A 1 166 ? 17.339 -59.258 20.929 1.00 16.44 166 LEU A C 1
ATOM 1345 O O . LEU A 1 166 ? 16.979 -60.448 20.920 1.00 17.44 166 LEU A O 1
ATOM 1350 N N . ILE A 1 167 ? 16.516 -58.250 20.705 1.00 14.27 167 ILE A N 1
ATOM 1351 C CA . ILE A 1 167 ? 15.089 -58.447 20.509 1.00 13.90 167 ILE A CA 1
ATOM 1352 C C . ILE A 1 167 ? 14.610 -58.310 19.058 1.00 14.32 167 ILE A C 1
ATOM 1353 O O . ILE A 1 167 ? 13.543 -58.838 18.704 1.00 14.15 167 ILE A O 1
ATOM 1358 N N . TRP A 1 168 ? 15.322 -57.536 18.236 1.00 13.68 168 TRP A N 1
ATOM 1359 C CA . TRP A 1 168 ? 14.949 -57.407 16.827 1.00 12.90 168 TRP A CA 1
ATOM 1360 C C . TRP A 1 168 ? 16.143 -56.900 16.031 1.00 13.88 168 TRP A C 1
ATOM 1361 O O . TRP A 1 168 ? 16.873 -56.012 16.485 1.00 12.01 168 TRP A O 1
ATOM 1372 N N . LYS A 1 169 ? 16.348 -57.480 14.858 1.00 13.82 169 LYS A N 1
ATOM 1373 C CA . LYS A 1 169 ? 17.425 -57.012 13.962 1.00 15.14 169 LYS A CA 1
ATOM 1374 C C . LYS A 1 169 ? 16.999 -55.929 13.001 1.00 13.67 169 LYS A C 1
ATOM 1375 O O . LYS A 1 169 ? 17.840 -55.389 12.298 1.00 12.69 169 LYS A O 1
ATOM 1381 N N . GLY A 1 170 ? 15.706 -55.640 12.989 1.00 12.68 170 GLY A N 1
ATOM 1382 C CA . GLY A 1 170 ? 15.086 -54.741 12.058 1.00 12.58 170 GLY A CA 1
ATOM 1383 C C . GLY A 1 170 ? 14.786 -55.459 10.770 1.00 12.29 170 GLY A C 1
ATOM 1384 O O . GLY A 1 170 ? 14.933 -56.672 10.686 1.00 12.27 170 GLY A O 1
ATOM 1385 N N . THR A 1 171 ? 14.400 -54.694 9.757 1.00 11.73 171 THR A N 1
ATOM 1386 C CA . THR A 1 171 ? 14.042 -55.232 8.441 1.00 11.84 171 THR A CA 1
ATOM 1387 C C . THR A 1 171 ? 15.194 -55.540 7.500 1.00 12.04 171 THR A C 1
ATOM 1388 O O . THR A 1 171 ? 14.959 -56.186 6.458 1.00 13.40 171 THR A O 1
ATOM 1392 N N . GLY A 1 172 ? 16.413 -55.149 7.859 1.00 11.64 172 GLY A N 1
ATOM 1393 C CA . GLY A 1 172 ? 17.584 -55.363 7.038 1.00 11.77 172 GLY A CA 1
ATOM 1394 C C . GLY A 1 172 ? 18.252 -54.074 6.581 1.00 11.21 172 GLY A C 1
ATOM 1395 O O . GLY A 1 172 ? 19.290 -54.128 5.933 1.00 12.17 172 GLY A O 1
ATOM 1396 N N . GLY A 1 173 ? 17.692 -52.915 6.945 1.00 10.69 173 GLY A N 1
ATOM 1397 C CA . GLY A 1 173 ? 18.410 -51.657 6.772 1.00 10.40 173 GLY A CA 1
ATOM 1398 C C . GLY A 1 173 ? 19.626 -51.585 7.676 1.00 9.99 173 GLY A C 1
ATOM 1399 O O . GLY A 1 173 ? 19.713 -52.293 8.691 1.00 9.52 173 GLY A O 1
ATOM 1400 N N . SER A 1 174 ? 20.572 -50.731 7.301 1.00 9.46 174 SER A N 1
ATOM 1401 C CA . SER A 1 174 ? 21.741 -50.474 8.132 1.00 9.59 174 SER A CA 1
ATOM 1402 C C . SER A 1 174 ? 21.338 -49.785 9.439 1.00 9.55 174 SER A C 1
ATOM 1403 O O . SER A 1 174 ? 20.228 -49.198 9.553 1.00 9.41 174 SER A O 1
ATOM 1406 N N . TYR A 1 175 ? 22.261 -49.824 10.397 1.00 9.77 175 TYR A N 1
ATOM 1407 C CA . TYR A 1 175 ? 22.158 -49.045 11.640 1.00 10.03 175 TYR A CA 1
ATOM 1408 C C . TYR A 1 175 ? 20.750 -49.063 12.267 1.00 9.55 175 TYR A C 1
ATOM 1409 O O . TYR A 1 175 ? 20.134 -48.010 12.497 1.00 9.43 175 TYR A O 1
ATOM 1418 N N . PRO A 1 176 ? 20.222 -50.262 12.548 1.00 9.37 176 PRO A N 1
ATOM 1419 C CA . PRO A 1 176 ? 18.944 -50.326 13.291 1.00 9.21 176 PRO A CA 1
ATOM 1420 C C . PRO A 1 176 ? 19.114 -49.646 14.632 1.00 9.13 176 PRO A C 1
ATOM 1421 O O . PRO A 1 176 ? 20.030 -49.991 15.373 1.00 10.02 176 PRO A O 1
ATOM 1425 N N . GLU A 1 177 ? 18.296 -48.627 14.896 1.00 9.16 177 GLU A N 1
ATOM 1426 C CA . GLU A 1 177 ? 18.545 -47.730 16.027 1.00 8.99 177 GLU A CA 1
ATOM 1427 C C . GLU A 1 177 ? 17.274 -46.993 16.421 1.00 8.68 177 GLU A C 1
ATOM 1428 O O . GLU A 1 177 ? 16.156 -47.377 16.036 1.00 8.11 177 GLU A O 1
ATOM 1434 N N . ALA A 1 178 ? 17.419 -45.976 17.268 1.00 8.12 178 ALA A N 1
ATOM 1435 C CA . ALA A 1 178 ? 16.314 -45.196 17.737 1.00 8.55 178 ALA A CA 1
ATOM 1436 C C . ALA A 1 178 ? 15.153 -46.065 18.316 1.00 8.37 178 ALA A C 1
ATOM 1437 O O . ALA A 1 178 ? 13.992 -45.733 18.139 1.00 8.57 178 ALA A O 1
ATOM 1439 N N . PRO A 1 179 ? 15.474 -47.175 19.018 1.00 8.57 179 PRO A N 1
ATOM 1440 C CA . PRO A 1 179 ? 14.354 -48.017 19.446 1.00 8.97 179 PRO A CA 1
ATOM 1441 C C . PRO A 1 179 ? 13.498 -47.401 20.557 1.00 9.12 179 PRO A C 1
ATOM 1442 O O . PRO A 1 179 ? 14.035 -46.829 21.499 1.00 8.69 179 PRO A O 1
ATOM 1446 N N . HIS A 1 180 ? 12.185 -47.486 20.382 1.00 10.07 180 HIS A N 1
ATOM 1447 C CA . HIS A 1 180 ? 11.241 -47.193 21.464 1.00 10.16 180 HIS A CA 1
ATOM 1448 C C . HIS A 1 180 ? 10.229 -48.334 21.551 1.00 10.77 180 HIS A C 1
ATOM 1449 O O . HIS A 1 180 ? 9.735 -48.826 20.554 1.00 10.82 180 HIS A O 1
ATOM 1456 N N . LEU A 1 181 ? 9.973 -48.763 22.776 1.00 11.86 181 LEU A N 1
ATOM 1457 C CA . LEU A 1 181 ? 9.007 -49.818 23.056 1.00 12.72 181 LEU A CA 1
ATOM 1458 C C . LEU A 1 181 ? 7.757 -49.119 23.557 1.00 13.24 181 LEU A C 1
ATOM 1459 O O . LEU A 1 181 ? 7.827 -48.216 24.397 1.00 12.53 181 LEU A O 1
ATOM 1464 N N . TYR A 1 182 ? 6.611 -49.529 23.030 1.00 13.56 182 TYR A N 1
ATOM 1465 C CA . TYR A 1 182 ? 5.324 -49.047 23.520 1.00 14.77 182 TYR A CA 1
ATOM 1466 C C . TYR A 1 182 ? 4.386 -50.234 23.705 1.00 16.59 182 TYR A C 1
ATOM 1467 O O . TYR A 1 182 ? 4.602 -51.304 23.142 1.00 15.12 182 TYR A O 1
ATOM 1476 N N . LYS A 1 183 ? 3.316 -49.992 24.451 1.00 19.39 183 LYS A N 1
ATOM 1477 C CA . LYS A 1 183 ? 2.239 -50.965 24.587 1.00 19.85 183 LYS A CA 1
ATOM 1478 C C . LYS A 1 183 ? 0.908 -50.283 24.237 1.00 21.08 183 LYS A C 1
ATOM 1479 O O . LYS A 1 183 ? 0.520 -49.290 24.878 1.00 19.64 183 LYS A O 1
ATOM 1485 N N . VAL A 1 184 ? 0.266 -50.780 23.182 1.00 21.66 184 VAL A N 1
ATOM 1486 C CA . VAL A 1 184 ? -0.958 -50.204 22.636 1.00 23.92 184 VAL A CA 1
ATOM 1487 C C . VAL A 1 184 ? -1.917 -51.349 22.278 1.00 27.40 184 VAL A C 1
ATOM 1488 O O . VAL A 1 184 ? -1.545 -52.299 21.582 1.00 24.20 184 VAL A O 1
ATOM 1492 N N . ASN A 1 185 ? -3.152 -51.242 22.772 1.00 30.99 185 ASN A N 1
ATOM 1493 C CA . ASN A 1 185 ? -4.222 -52.220 22.522 1.00 35.65 185 ASN A CA 1
ATOM 1494 C C . ASN A 1 185 ? -3.767 -53.700 22.569 1.00 32.84 185 ASN A C 1
ATOM 1495 O O . ASN A 1 185 ? -4.057 -54.499 21.678 1.00 35.08 185 ASN A O 1
ATOM 1500 N N . GLY A 1 186 ? -3.034 -54.036 23.625 1.00 29.56 186 GLY A N 1
ATOM 1501 C CA . GLY A 1 186 ? -2.593 -55.402 23.878 1.00 29.27 186 GLY A CA 1
ATOM 1502 C C . GLY A 1 186 ? -1.352 -55.889 23.140 1.00 27.92 186 GLY A C 1
ATOM 1503 O O . GLY A 1 186 ? -0.950 -57.035 23.311 1.00 29.02 186 GLY A O 1
ATOM 1504 N N . TRP A 1 187 ? -0.732 -55.037 22.324 1.00 24.24 187 TRP A N 1
ATOM 1505 C CA . TRP A 1 187 ? 0.484 -55.413 21.629 1.00 21.89 187 TRP A CA 1
ATOM 1506 C C . TRP A 1 187 ? 1.626 -54.533 22.145 1.00 18.93 187 TRP A C 1
ATOM 1507 O O . TRP A 1 187 ? 1.423 -53.352 22.454 1.00 18.37 187 TRP A O 1
ATOM 1518 N N . TYR A 1 188 ? 2.805 -55.115 22.219 1.00 16.56 188 TYR A N 1
ATOM 1519 C CA . TYR A 1 188 ? 4.046 -54.348 22.360 1.00 16.34 188 TYR A CA 1
ATOM 1520 C C . TYR A 1 188 ? 4.517 -53.984 20.958 1.00 15.96 188 TYR A C 1
ATOM 1521 O O . TYR A 1 188 ? 4.623 -54.884 20.116 1.00 16.61 188 TYR A O 1
ATOM 1530 N N . TYR A 1 189 ? 4.797 -52.694 20.723 1.00 14.33 189 TYR A N 1
ATOM 1531 C CA . TYR A 1 189 ? 5.323 -52.227 19.445 1.00 14.22 189 TYR A CA 1
ATOM 1532 C C . TYR A 1 189 ? 6.732 -51.748 19.646 1.00 13.23 189 TYR A C 1
ATOM 1533 O O . TYR A 1 189 ? 6.996 -51.039 20.586 1.00 12.17 189 TYR A O 1
ATOM 1542 N N . LEU A 1 190 ? 7.639 -52.173 18.771 1.00 12.43 190 LEU A N 1
ATOM 1543 C CA . LEU A 1 190 ? 9.025 -51.718 18.799 1.00 11.85 190 LEU A CA 1
ATOM 1544 C C . LEU A 1 190 ? 9.210 -50.871 17.530 1.00 11.14 190 LEU A C 1
ATOM 1545 O O . LEU A 1 190 ? 9.126 -51.374 16.422 1.00 10.86 190 LEU A O 1
ATOM 1550 N N . LEU A 1 191 ? 9.464 -49.594 17.735 1.00 10.69 191 LEU A N 1
ATOM 1551 C CA . LEU A 1 191 ? 9.596 -48.630 16.644 1.00 10.32 191 LEU A CA 1
ATOM 1552 C C . LEU A 1 191 ? 11.050 -48.296 16.546 1.00 9.65 191 LEU A C 1
ATOM 1553 O O . LEU A 1 191 ? 11.679 -48.061 17.576 1.00 10.58 191 LEU A O 1
ATOM 1558 N N . ILE A 1 192 ? 11.631 -48.331 15.347 1.00 8.84 192 ILE A N 1
ATOM 1559 C CA . ILE A 1 192 ? 13.074 -48.080 15.194 1.00 8.57 192 ILE A CA 1
ATOM 1560 C C . ILE A 1 192 ? 13.324 -47.258 13.942 1.00 8.25 192 ILE A C 1
ATOM 1561 O O . ILE A 1 192 ? 12.420 -47.022 13.146 1.00 7.78 192 ILE A O 1
ATOM 1566 N N . ALA A 1 193 ? 14.574 -46.812 13.805 1.00 8.44 193 ALA A N 1
ATOM 1567 C CA . ALA A 1 193 ? 15.094 -46.211 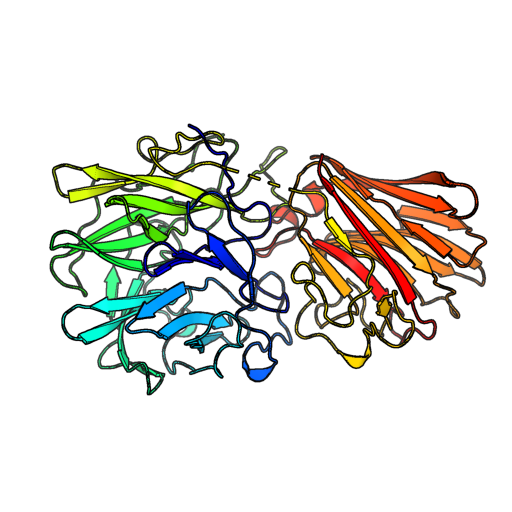12.564 1.00 8.37 193 ALA A CA 1
ATOM 1568 C C . ALA A 1 193 ? 16.039 -47.205 11.924 1.00 8.72 193 ALA A C 1
ATOM 1569 O O . ALA A 1 193 ? 16.749 -47.970 12.626 1.00 8.24 193 ALA A O 1
ATOM 1571 N N . GLU A 1 194 ? 16.001 -47.238 10.588 1.00 8.93 194 GLU A N 1
ATOM 1572 C CA . GLU A 1 194 ? 16.975 -47.970 9.809 1.00 8.54 194 GLU A CA 1
ATOM 1573 C C . GLU A 1 194 ? 17.504 -47.106 8.672 1.00 8.39 194 GLU A C 1
ATOM 1574 O O . GLU A 1 194 ? 16.911 -46.067 8.327 1.00 8.15 194 GLU A O 1
ATOM 1580 N N . GLY A 1 195 ? 18.575 -47.588 8.059 1.00 8.13 195 GLY A N 1
ATOM 1581 C CA . GLY A 1 195 ? 19.104 -46.984 6.863 1.00 8.11 195 GLY A CA 1
ATOM 1582 C C . GLY A 1 195 ? 20.110 -45.881 7.041 1.00 8.23 195 GLY A C 1
ATOM 1583 O O . GLY A 1 195 ? 20.608 -45.358 6.032 1.00 9.07 195 GLY A O 1
ATOM 1584 N N . GLY A 1 196 ? 20.389 -45.503 8.289 1.00 7.88 196 GLY A N 1
ATOM 1585 C CA . GLY A 1 196 ? 21.236 -44.366 8.611 1.00 7.80 196 GLY A CA 1
ATOM 1586 C C . GLY A 1 196 ? 20.445 -43.081 8.552 1.00 7.69 196 GLY A C 1
ATOM 1587 O O . GLY A 1 196 ? 19.526 -42.948 7.751 1.00 7.92 196 GLY A O 1
ATOM 1588 N N . THR A 1 197 ? 20.870 -42.101 9.353 1.00 7.45 197 THR A N 1
ATOM 1589 C CA . THR A 1 197 ? 20.208 -40.803 9.399 1.00 7.74 197 THR A CA 1
ATOM 1590 C C . THR A 1 197 ? 20.543 -39.877 8.215 1.00 7.48 197 THR A C 1
ATOM 1591 O O . THR A 1 197 ? 20.555 -38.656 8.367 1.00 7.86 197 THR A O 1
ATOM 1595 N N . GLU A 1 198 ? 20.767 -40.458 7.035 1.00 7.78 198 GLU A N 1
ATOM 1596 C CA . GLU A 1 198 ? 20.993 -39.696 5.807 1.00 7.87 198 GLU A CA 1
ATOM 1597 C C . GLU A 1 198 ? 19.927 -40.077 4.773 1.00 7.66 198 GLU A C 1
ATOM 1598 O O . GLU A 1 198 ? 18.785 -40.285 5.155 1.00 7.68 198 GLU A O 1
ATOM 1604 N N . TYR A 1 199 ? 20.245 -40.143 3.484 1.00 7.57 199 TYR A N 1
ATOM 1605 C CA . TYR A 1 199 ? 19.194 -40.276 2.470 1.00 7.85 199 TYR A CA 1
ATOM 1606 C C . TYR A 1 199 ? 18.480 -41.609 2.477 1.00 7.80 199 TYR A C 1
ATOM 1607 O O . TYR A 1 199 ? 17.419 -41.717 1.854 1.00 7.94 199 TYR A O 1
ATOM 1616 N N . GLY A 1 200 ? 19.042 -42.582 3.173 1.00 7.34 200 GLY A N 1
ATOM 1617 C CA . GLY A 1 200 ? 18.411 -43.880 3.366 1.00 7.67 200 GLY A CA 1
ATOM 1618 C C . GLY A 1 200 ? 17.494 -44.001 4.560 1.00 7.46 200 GLY A C 1
ATOM 1619 O O . GLY A 1 200 ? 16.928 -45.067 4.775 1.00 8.02 200 GLY A O 1
ATOM 1620 N N . HIS A 1 201 ? 17.334 -42.925 5.353 1.00 7.62 201 HIS A N 1
ATOM 1621 C CA . HIS A 1 201 ? 16.635 -42.995 6.627 1.00 7.79 201 HIS A CA 1
ATOM 1622 C C . HIS A 1 201 ? 15.204 -43.460 6.468 1.00 7.90 201 HIS A C 1
ATOM 1623 O O . HIS A 1 201 ? 14.501 -43.023 5.606 1.00 8.15 201 HIS A O 1
ATOM 1630 N N . MET A 1 202 ? 14.793 -44.343 7.359 1.00 8.22 202 MET A N 1
ATOM 1631 C CA . MET A 1 202 ? 13.394 -44.761 7.391 1.00 8.54 202 MET A CA 1
ATOM 1632 C C . MET A 1 202 ? 13.003 -45.202 8.806 1.00 8.89 202 MET A C 1
ATOM 1633 O O . MET A 1 202 ? 13.867 -45.520 9.631 1.00 8.80 202 MET A O 1
ATOM 1638 N N . VAL A 1 203 ? 11.690 -45.270 9.022 1.00 9.17 203 VAL A N 1
ATOM 1639 C CA . VAL A 1 203 ? 11.104 -45.752 10.275 1.00 9.74 203 VAL A CA 1
ATOM 1640 C C . VAL A 1 203 ? 10.470 -47.129 9.997 1.00 9.96 203 VAL A C 1
ATOM 1641 O O . VAL A 1 203 ? 9.694 -47.280 9.038 1.00 10.29 203 VAL A O 1
ATOM 1645 N N . THR A 1 204 ? 10.773 -48.106 10.829 1.00 10.79 204 THR A N 1
ATOM 1646 C CA . THR A 1 204 ? 10.135 -49.406 10.738 1.00 10.69 204 THR A CA 1
ATOM 1647 C C . THR A 1 204 ? 9.560 -49.766 12.099 1.00 11.16 204 THR A C 1
ATOM 1648 O O . THR A 1 204 ? 9.928 -49.169 13.117 1.00 10.81 204 THR A O 1
ATOM 1652 N N . VAL A 1 205 ? 8.638 -50.733 12.102 1.00 11.50 205 VAL A N 1
ATOM 1653 C CA . VAL A 1 205 ? 7.982 -51.151 13.334 1.00 11.88 205 VAL A CA 1
ATOM 1654 C C . VAL A 1 205 ? 7.800 -52.670 13.325 1.00 12.57 205 VAL A C 1
ATOM 1655 O O . VAL A 1 205 ? 7.619 -53.301 12.271 1.00 11.55 205 VAL A O 1
ATOM 1659 N N . ALA A 1 206 ? 7.878 -53.239 14.519 1.00 13.02 206 ALA A N 1
ATOM 1660 C CA . ALA A 1 206 ? 7.553 -54.638 14.759 1.00 13.05 206 ALA A CA 1
ATOM 1661 C C . ALA A 1 206 ? 6.635 -54.729 15.979 1.00 14.83 206 ALA A C 1
ATOM 1662 O O . ALA A 1 206 ? 6.464 -53.755 16.728 1.00 13.43 206 ALA A O 1
ATOM 1664 N N . ARG A 1 207 ? 6.036 -55.900 16.183 1.00 15.42 207 ARG A N 1
ATOM 1665 C CA . ARG A 1 207 ? 5.180 -56.053 17.361 1.00 15.76 207 ARG A CA 1
ATOM 1666 C C . ARG A 1 207 ? 5.280 -57.448 17.932 1.00 15.73 207 ARG A C 1
ATOM 1667 O O . ARG A 1 207 ? 5.677 -58.377 17.255 1.00 14.70 207 ARG A O 1
ATOM 1675 N N . SER A 1 208 ? 4.927 -57.557 19.213 1.00 15.38 208 SER A N 1
ATOM 1676 C CA . SER A 1 208 ? 4.924 -58.817 19.911 1.00 16.52 208 SER A CA 1
ATOM 1677 C C . SER A 1 208 ? 3.933 -58.765 21.057 1.00 17.76 208 SER A C 1
ATOM 1678 O O . SER A 1 208 ? 3.590 -57.676 21.567 1.00 15.64 208 SER A O 1
ATOM 1681 N N . LYS A 1 209 ? 3.467 -59.954 21.447 1.00 18.64 209 LYS A N 1
ATOM 1682 C CA . LYS A 1 209 ? 2.659 -60.077 22.676 1.00 20.23 209 LYS A CA 1
ATOM 1683 C C . LYS A 1 209 ? 3.500 -59.950 23.936 1.00 18.90 209 LYS A C 1
ATOM 1684 O O . LYS A 1 209 ? 2.957 -59.656 25.018 1.00 17.84 209 LYS A O 1
ATOM 1690 N N . TYR A 1 210 ? 4.809 -60.132 23.804 1.00 18.97 210 TYR A N 1
ATOM 1691 C CA . TYR A 1 210 ? 5.751 -60.095 24.919 1.00 19.87 210 TYR A CA 1
ATOM 1692 C C . TYR A 1 210 ? 6.772 -58.973 24.710 1.00 18.80 210 TYR A C 1
ATOM 1693 O O . TYR A 1 210 ? 7.151 -58.670 23.570 1.00 17.67 210 TYR A O 1
ATOM 1702 N N . PRO A 1 211 ? 7.236 -58.359 25.807 1.00 17.25 211 PRO A N 1
ATOM 1703 C CA . PRO A 1 211 ? 8.169 -57.232 25.630 1.00 17.49 211 PRO A CA 1
ATOM 1704 C C . PRO A 1 211 ? 9.535 -57.607 25.033 1.00 18.12 211 PRO A C 1
ATOM 1705 O O . PRO A 1 211 ? 10.183 -56.729 24.430 1.00 17.91 211 PRO A O 1
ATOM 1709 N N . PHE A 1 212 ? 9.983 -58.853 25.221 1.00 17.13 212 PHE A N 1
ATOM 1710 C CA . PHE A 1 212 ? 11.243 -59.320 24.619 1.00 17.94 212 PHE A CA 1
ATOM 1711 C C . PHE A 1 212 ? 11.050 -60.091 23.303 1.00 17.76 212 PHE A C 1
ATOM 1712 O O . PHE A 1 212 ? 12.021 -60.626 22.753 1.00 18.73 212 PHE A O 1
ATOM 1720 N N . GLY A 1 213 ? 9.842 -60.115 22.770 1.00 17.89 213 GLY A N 1
ATOM 1721 C CA . GLY A 1 213 ? 9.614 -60.757 21.477 1.00 18.65 213 GLY A CA 1
ATOM 1722 C C . GLY A 1 213 ? 9.085 -62.180 21.650 1.00 20.15 213 GLY A C 1
ATOM 1723 O O . GLY A 1 213 ? 8.722 -62.587 22.758 1.00 22.01 213 GLY A O 1
ATOM 1724 N N . PRO A 1 214 ? 9.009 -62.946 20.569 1.00 20.79 214 PRO A N 1
ATOM 1725 C CA . PRO A 1 214 ? 9.556 -62.560 19.250 1.00 19.57 214 PRO A CA 1
ATOM 1726 C C . PRO A 1 214 ? 8.776 -61.480 18.554 1.00 17.94 214 PRO A C 1
ATOM 1727 O O . PRO A 1 214 ? 7.544 -61.411 18.655 1.00 16.83 214 PRO A O 1
ATOM 1731 N N . PHE A 1 215 ? 9.498 -60.617 17.840 1.00 16.41 215 PHE A N 1
ATOM 1732 C CA . PHE A 1 215 ? 8.865 -59.493 17.165 1.00 16.19 215 PHE A CA 1
ATOM 1733 C C . PHE A 1 215 ? 8.585 -59.826 15.701 1.00 17.29 215 PHE A C 1
ATOM 1734 O O . PHE A 1 215 ? 9.454 -60.377 15.009 1.00 18.50 215 PHE A O 1
ATOM 1742 N N . GLU A 1 216 ? 7.371 -59.504 15.264 1.00 17.54 216 GLU A N 1
ATOM 1743 C CA . GLU A 1 216 ? 6.956 -59.684 13.883 1.00 19.68 216 GLU A CA 1
ATOM 1744 C C . GLU A 1 216 ? 7.133 -58.354 13.183 1.00 17.15 216 GLU A C 1
ATOM 1745 O O . GLU A 1 216 ? 6.605 -57.348 13.645 1.00 15.14 216 GLU A O 1
ATOM 1751 N N . SER A 1 217 ? 7.845 -58.363 12.055 1.00 16.60 217 SER A N 1
ATOM 1752 C CA . SER A 1 217 ? 7.951 -57.160 11.210 1.00 16.03 217 SER A CA 1
ATOM 1753 C C . SER A 1 217 ? 6.613 -56.716 10.592 1.00 16.75 217 SER A C 1
ATOM 1754 O O . SER A 1 217 ? 5.881 -57.539 10.046 1.00 16.64 217 SER A O 1
ATOM 1757 N N . CYS A 1 218 ? 6.305 -55.416 10.630 1.00 15.96 218 CYS A N 1
ATOM 1758 C CA . CYS A 1 218 ? 5.123 -54.892 9.995 1.00 16.59 218 CYS A CA 1
ATOM 1759 C C . CYS A 1 218 ? 5.203 -55.223 8.505 1.00 17.80 218 CYS A C 1
ATOM 1760 O O . CYS A 1 218 ? 6.237 -54.955 7.862 1.00 16.78 218 CYS A O 1
ATOM 1763 N N . PRO A 1 219 ? 4.128 -55.800 7.948 1.00 19.40 219 PRO A N 1
ATOM 1764 C CA . PRO A 1 219 ? 4.204 -56.192 6.541 1.00 20.80 219 PRO A CA 1
ATOM 1765 C C . PRO A 1 219 ? 4.317 -55.049 5.530 1.00 20.27 219 PRO A C 1
ATOM 1766 O O . PRO A 1 219 ? 4.726 -55.295 4.411 1.00 21.26 219 PRO A O 1
ATOM 1770 N N . PHE A 1 220 ? 3.970 -53.831 5.921 1.00 19.25 220 PHE A N 1
ATOM 1771 C CA . PHE A 1 220 ? 4.178 -52.678 5.064 1.00 20.05 220 PHE A CA 1
ATOM 1772 C C . PHE A 1 220 ? 5.304 -51.749 5.523 1.00 17.56 220 PHE A C 1
ATOM 1773 O O . PHE A 1 220 ? 5.313 -50.568 5.175 1.00 16.38 220 PHE A O 1
ATOM 1781 N N . ASN A 1 221 ? 6.277 -52.314 6.227 1.00 15.57 221 ASN A N 1
ATOM 1782 C CA . ASN A 1 221 ? 7.502 -51.579 6.548 1.00 14.18 221 ASN A CA 1
ATOM 1783 C C . ASN A 1 221 ? 8.166 -51.174 5.232 1.00 14.03 221 ASN A C 1
ATOM 1784 O O . ASN A 1 221 ? 8.146 -51.969 4.285 1.00 14.01 221 ASN A O 1
ATOM 1789 N N . PRO A 1 222 ? 8.765 -49.986 5.151 1.00 13.19 222 PRO A N 1
ATOM 1790 C CA . PRO A 1 222 ? 8.872 -49.017 6.260 1.00 12.72 222 PRO A CA 1
ATOM 1791 C C . PRO A 1 222 ? 7.610 -48.201 6.356 1.00 12.47 222 PRO A C 1
ATOM 1792 O O . PRO A 1 222 ? 6.966 -47.889 5.336 1.00 12.35 222 PRO A O 1
ATOM 1796 N N . ILE A 1 223 ? 7.278 -47.781 7.571 1.00 11.98 223 ILE A N 1
ATOM 1797 C CA . ILE A 1 223 ? 6.090 -46.970 7.790 1.00 11.66 223 ILE A CA 1
ATOM 1798 C C . ILE A 1 223 ? 6.272 -45.474 7.617 1.00 11.53 223 ILE A C 1
ATOM 1799 O O . ILE A 1 223 ? 5.310 -44.736 7.645 1.00 12.01 223 ILE A O 1
ATOM 1804 N N . LEU A 1 224 ? 7.513 -45.018 7.466 1.00 10.41 224 LEU A N 1
ATOM 1805 C CA . LEU A 1 224 ? 7.780 -43.629 7.118 1.00 10.12 224 LEU A CA 1
ATOM 1806 C C . LEU A 1 224 ? 9.143 -43.551 6.463 1.00 9.86 224 LEU A C 1
ATOM 1807 O O . LEU A 1 224 ? 10.110 -44.013 7.030 1.00 9.71 224 LEU A O 1
ATOM 1812 N N . THR A 1 225 ? 9.217 -42.933 5.294 1.00 9.92 225 THR A N 1
ATOM 1813 C CA . THR A 1 225 ? 10.511 -42.661 4.657 1.00 9.16 225 THR A CA 1
ATOM 1814 C C . THR A 1 225 ? 10.328 -41.799 3.412 1.00 9.13 225 THR A C 1
ATOM 1815 O O . THR A 1 225 ? 9.296 -41.914 2.709 1.00 9.06 225 THR A O 1
ATOM 1819 N N . HIS A 1 226 ? 11.322 -40.960 3.137 1.00 8.74 226 HIS A N 1
ATOM 1820 C CA . HIS A 1 226 ? 11.436 -40.245 1.852 1.00 9.10 226 HIS A CA 1
ATOM 1821 C C . HIS A 1 226 ? 12.605 -40.764 1.009 1.00 9.08 226 HIS A C 1
ATOM 1822 O O . HIS A 1 226 ? 12.986 -40.130 0.023 1.00 8.98 226 HIS A O 1
ATOM 1829 N N . ARG A 1 227 ? 13.133 -41.952 1.355 1.00 8.53 227 ARG A N 1
ATOM 1830 C CA . ARG A 1 227 ? 14.202 -42.527 0.541 1.00 8.53 227 ARG A CA 1
ATOM 1831 C C . ARG A 1 227 ? 13.707 -42.696 -0.884 1.00 8.52 227 ARG A C 1
ATOM 1832 O O . ARG A 1 227 ? 12.512 -42.976 -1.109 1.00 7.54 227 ARG A O 1
ATOM 1840 N N . SER A 1 228 ? 14.617 -42.526 -1.847 1.00 8.71 228 SER A N 1
ATOM 1841 C CA . SER A 1 228 ? 14.254 -42.706 -3.269 1.00 8.90 228 SER A CA 1
ATOM 1842 C C . SER A 1 228 ? 13.149 -41.765 -3.755 1.00 9.31 228 SER A C 1
ATOM 1843 O O . SER A 1 228 ? 12.451 -42.064 -4.709 1.00 9.47 228 SER A O 1
ATOM 1846 N N . THR A 1 229 ? 13.012 -40.610 -3.107 1.00 9.83 229 THR A N 1
ATOM 1847 C CA . THR A 1 229 ? 12.136 -39.542 -3.575 1.00 10.68 229 THR A CA 1
ATOM 1848 C C . THR A 1 229 ? 12.977 -38.273 -3.748 1.00 11.33 229 THR A C 1
ATOM 1849 O O . THR A 1 229 ? 14.113 -38.172 -3.246 1.00 11.90 229 THR A O 1
ATOM 1853 N N . ASN A 1 230 ? 12.417 -37.293 -4.430 1.00 11.63 230 ASN A N 1
ATOM 1854 C CA . ASN A 1 230 ? 13.059 -35.985 -4.495 1.00 13.01 230 ASN A CA 1
ATOM 1855 C C . ASN A 1 230 ? 12.254 -34.957 -3.684 1.00 12.39 230 ASN A C 1
ATOM 1856 O O . ASN A 1 230 ? 12.272 -33.755 -3.984 1.00 11.74 230 ASN A O 1
ATOM 1861 N N . HIS A 1 231 ? 11.581 -35.433 -2.633 1.00 11.35 231 HIS A N 1
ATOM 1862 C CA . HIS A 1 231 ? 10.801 -34.519 -1.785 1.00 11.67 231 HIS A CA 1
ATOM 1863 C C . HIS A 1 231 ? 11.723 -33.469 -1.133 1.00 11.21 231 HIS A C 1
ATOM 1864 O O . HIS A 1 231 ? 12.887 -33.779 -0.839 1.00 10.90 231 HIS A O 1
ATOM 1871 N N . PRO A 1 232 ? 11.223 -32.244 -0.863 1.00 11.76 232 PRO A N 1
ATOM 1872 C CA . PRO A 1 232 ? 12.070 -31.258 -0.156 1.00 11.59 232 PRO A CA 1
ATOM 1873 C C . PRO A 1 232 ? 12.520 -31.663 1.251 1.00 11.55 232 PRO A C 1
ATOM 1874 O O . PRO A 1 232 ? 13.574 -31.206 1.699 1.00 10.91 232 PRO A O 1
ATOM 1878 N N . LEU A 1 233 ? 11.733 -32.502 1.920 1.00 10.92 233 LEU A N 1
ATOM 1879 C CA . LEU A 1 233 ? 12.124 -33.115 3.188 1.00 10.45 233 LEU A CA 1
ATOM 1880 C C . LEU A 1 233 ? 12.776 -34.466 2.961 1.00 9.91 233 LEU A C 1
ATOM 1881 O O . LEU A 1 233 ? 12.228 -35.327 2.302 1.00 9.87 233 LEU A O 1
ATOM 1886 N N . GLN A 1 234 ? 13.981 -34.620 3.490 1.00 8.88 234 GLN A N 1
ATOM 1887 C CA . GLN A 1 234 ? 14.758 -35.834 3.326 1.00 8.73 234 GLN A CA 1
ATOM 1888 C C . GLN A 1 234 ? 15.219 -36.388 4.657 1.00 8.36 234 GLN A C 1
ATOM 1889 O O . GLN A 1 234 ? 15.077 -35.745 5.706 1.00 8.11 234 GLN A O 1
ATOM 1895 N N . ALA A 1 235 ? 15.777 -37.595 4.600 1.00 8.59 235 ALA A N 1
ATOM 1896 C CA . ALA A 1 235 ? 16.427 -38.223 5.759 1.00 8.64 235 ALA A CA 1
ATOM 1897 C C . ALA A 1 235 ? 15.492 -38.306 6.971 1.00 8.92 235 ALA A C 1
ATOM 1898 O O . ALA A 1 235 ? 15.890 -38.039 8.115 1.00 8.49 235 ALA A O 1
ATOM 1900 N N . ILE A 1 236 ? 14.264 -38.706 6.719 1.00 8.83 236 ILE A N 1
ATOM 1901 C CA . ILE A 1 236 ? 13.223 -38.645 7.738 1.00 9.85 236 ILE A CA 1
ATOM 1902 C C . ILE A 1 236 ? 13.209 -39.935 8.560 1.00 9.20 236 ILE A C 1
ATOM 1903 O O . ILE A 1 236 ? 13.328 -41.043 8.038 1.00 9.51 236 ILE A O 1
ATOM 1908 N N . GLY A 1 237 ? 13.172 -39.751 9.872 1.00 8.62 237 GLY A N 1
ATOM 1909 C CA . GLY A 1 237 ? 13.100 -40.863 10.813 1.00 8.89 237 GLY A CA 1
ATOM 1910 C C . GLY A 1 237 ? 13.527 -40.477 12.205 1.00 8.85 237 GLY A C 1
ATOM 1911 O O . GLY A 1 237 ? 13.633 -39.294 12.509 1.00 8.19 237 GLY A O 1
ATOM 1912 N N . HIS A 1 238 ? 13.849 -41.487 12.999 1.00 8.33 238 HIS A N 1
ATOM 1913 C CA . HIS A 1 238 ? 14.141 -41.326 14.433 1.00 8.27 238 HIS A CA 1
ATOM 1914 C C . HIS A 1 238 ? 12.889 -40.782 15.124 1.00 8.36 238 HIS A C 1
ATOM 1915 O O . HIS A 1 238 ? 12.886 -39.697 15.735 1.00 8.34 238 HIS A O 1
ATOM 1922 N N . ALA A 1 239 ? 11.816 -41.567 15.015 1.00 8.57 239 ALA A N 1
ATOM 1923 C CA . ALA A 1 239 ? 10.509 -41.151 15.465 1.00 9.04 239 ALA A CA 1
ATOM 1924 C C . ALA A 1 239 ? 10.243 -41.541 16.933 1.00 9.27 239 ALA A C 1
ATOM 1925 O O . ALA A 1 239 ? 10.829 -42.487 17.452 1.00 10.22 239 ALA A O 1
ATOM 1927 N N . ASP A 1 240 ? 9.361 -40.783 17.581 1.00 10.04 240 ASP A N 1
ATOM 1928 C CA . ASP A 1 240 ? 8.802 -41.166 18.903 1.00 10.07 240 ASP A CA 1
ATOM 1929 C C . ASP A 1 240 ? 7.307 -40.818 18.836 1.00 11.18 240 ASP A C 1
ATOM 1930 O O . ASP A 1 240 ? 6.940 -39.767 18.296 1.00 9.81 240 ASP A O 1
ATOM 1935 N N . ILE A 1 241 ? 6.450 -41.721 19.325 1.00 12.62 241 ILE A N 1
ATOM 1936 C CA . ILE A 1 241 ? 4.997 -41.541 19.192 1.00 14.78 241 ILE A CA 1
ATOM 1937 C C . ILE A 1 241 ? 4.352 -40.993 20.470 1.00 13.75 241 ILE A C 1
ATOM 1938 O O . ILE A 1 241 ? 4.858 -41.197 21.576 1.00 13.71 241 ILE A O 1
ATOM 1943 N N . VAL A 1 242 ? 3.259 -40.277 20.285 1.00 13.43 242 VAL A N 1
ATOM 1944 C CA . VAL A 1 242 ? 2.475 -39.745 21.400 1.00 13.95 242 VAL A CA 1
ATOM 1945 C C . VAL A 1 242 ? 1.015 -39.915 21.076 1.00 14.68 242 VAL A C 1
ATOM 1946 O O . VAL A 1 242 ? 0.622 -39.784 19.918 1.00 14.16 242 VAL A O 1
ATOM 1950 N N . GLN A 1 243 ? 0.226 -40.226 22.103 1.00 15.12 243 GLN A N 1
ATOM 1951 C CA . GLN A 1 243 ? -1.237 -40.092 21.992 1.00 16.49 243 GLN A CA 1
ATOM 1952 C C . GLN A 1 243 ? -1.642 -38.745 22.592 1.00 16.61 243 GLN A C 1
ATOM 1953 O O . GLN A 1 243 ? -1.476 -38.515 23.795 1.00 17.05 243 GLN A O 1
ATOM 1959 N N . TYR A 1 244 ? -2.144 -37.862 21.748 1.00 15.68 244 TYR A N 1
ATOM 1960 C CA . TYR A 1 244 ? -2.612 -36.564 22.174 1.00 16.70 244 TYR A CA 1
ATOM 1961 C C . TYR A 1 244 ? -3.854 -36.782 23.050 1.00 17.47 244 TYR A C 1
ATOM 1962 O O . TYR A 1 244 ? -4.538 -37.816 22.957 1.00 17.26 244 TYR A O 1
ATOM 1971 N N . HIS A 1 245 ? -4.118 -35.803 23.898 1.00 18.31 245 HIS A N 1
ATOM 1972 C CA . HIS A 1 245 ? -5.190 -35.942 24.884 1.00 20.27 245 HIS A CA 1
ATOM 1973 C C . HIS A 1 245 ? -6.609 -36.002 24.321 1.00 22.01 245 HIS A C 1
ATOM 1974 O O . HIS A 1 245 ? -7.509 -36.447 25.036 1.00 23.50 245 HIS A O 1
ATOM 1981 N N . ASP A 1 246 ? -6.818 -35.625 23.063 1.00 22.04 246 ASP A N 1
ATOM 1982 C CA . ASP A 1 246 ? -8.082 -35.967 22.364 1.00 21.69 246 ASP A CA 1
ATOM 1983 C C . ASP A 1 246 ? -8.184 -37.397 21.832 1.00 21.56 246 ASP A C 1
ATOM 1984 O O . ASP A 1 246 ? -9.160 -37.723 21.150 1.00 22.42 246 ASP A O 1
ATOM 1989 N N . GLY A 1 247 ? -7.178 -38.230 22.097 1.00 19.47 247 GLY A N 1
ATOM 1990 C CA . GLY A 1 247 ? -7.138 -39.611 21.643 1.00 20.07 247 GLY A CA 1
ATOM 1991 C C . GLY A 1 247 ? -6.430 -39.897 20.321 1.00 19.09 247 GLY A C 1
ATOM 1992 O O . GLY A 1 247 ? -6.176 -41.060 20.013 1.00 19.28 247 GLY A O 1
ATOM 1993 N N . SER A 1 248 ? -6.141 -38.863 19.534 1.00 19.40 248 SER A N 1
ATOM 1994 C CA . SER A 1 248 ? -5.457 -39.032 18.237 1.00 18.39 248 SER A CA 1
ATOM 1995 C C . SER A 1 248 ? -3.977 -39.306 18.467 1.00 17.92 248 SER A C 1
ATOM 1996 O O . SER A 1 248 ? -3.428 -38.889 19.495 1.00 15.88 248 SER A O 1
ATOM 1999 N N . TRP A 1 249 ? -3.348 -39.966 17.493 1.00 17.28 249 TRP A N 1
ATOM 2000 C CA . TRP A 1 249 ? -1.962 -40.359 17.606 1.00 17.55 249 TRP A CA 1
ATOM 2001 C C . TRP A 1 249 ? -1.086 -39.586 16.619 1.00 16.72 249 TRP A C 1
ATOM 2002 O O . TRP A 1 249 ? -1.513 -39.282 15.512 1.00 15.99 249 TRP A O 1
ATOM 2013 N N . TRP A 1 250 ? 0.143 -39.299 17.056 1.00 14.45 250 TRP A N 1
ATOM 2014 C CA . TRP A 1 250 ? 1.080 -38.472 16.305 1.00 13.85 250 TRP A CA 1
ATOM 2015 C C . TRP A 1 250 ? 2.492 -38.993 16.513 1.00 13.35 250 TRP A C 1
ATOM 2016 O O . TRP A 1 250 ? 2.783 -39.616 17.519 1.00 13.12 250 TRP A O 1
ATOM 2027 N N . ALA A 1 251 ? 3.360 -38.715 15.544 1.00 12.41 251 ALA A N 1
ATOM 2028 C CA . ALA A 1 251 ? 4.779 -38.968 15.667 1.00 11.46 251 ALA A CA 1
ATOM 2029 C C . ALA A 1 251 ? 5.563 -37.689 15.457 1.00 10.52 251 ALA A C 1
ATOM 2030 O O . ALA A 1 251 ? 5.244 -36.879 14.611 1.00 9.91 251 ALA A O 1
ATOM 2032 N N . VAL A 1 252 ? 6.605 -37.522 16.264 1.00 10.41 252 VAL A N 1
ATOM 2033 C CA . VAL A 1 252 ? 7.617 -36.558 15.989 1.00 10.25 252 VAL A CA 1
ATOM 2034 C C . VAL A 1 252 ? 8.811 -37.322 15.470 1.00 9.50 252 VAL A C 1
ATOM 2035 O O . VAL A 1 252 ? 9.000 -38.478 15.801 1.00 8.71 252 VAL A O 1
ATOM 2039 N N . PHE A 1 253 ? 9.582 -36.682 14.618 1.00 9.04 253 PHE A N 1
ATOM 2040 C CA . PHE A 1 253 ? 10.760 -37.336 14.019 1.00 9.13 253 PHE A CA 1
ATOM 2041 C C . PHE A 1 253 ? 11.571 -36.203 13.422 1.00 8.92 253 PHE A C 1
ATOM 2042 O O . PHE A 1 253 ? 11.131 -35.051 13.472 1.00 8.94 253 PHE A O 1
ATOM 2050 N N . HIS A 1 254 ? 12.741 -36.469 12.851 1.00 8.53 254 HIS A N 1
ATOM 2051 C CA . HIS A 1 254 ? 13.444 -35.397 12.163 1.00 8.16 254 HIS A CA 1
ATOM 2052 C C . HIS A 1 254 ? 13.532 -35.604 10.664 1.00 8.03 254 HIS A C 1
ATOM 2053 O O . HIS A 1 254 ? 13.275 -36.693 10.162 1.00 8.80 254 HIS A O 1
ATOM 2060 N N . GLY A 1 255 ? 13.908 -34.540 9.977 1.00 8.12 255 GLY A N 1
ATOM 2061 C CA . GLY A 1 255 ? 14.240 -34.580 8.569 1.00 8.09 255 GLY A CA 1
ATOM 2062 C C . GLY A 1 255 ? 15.049 -33.354 8.203 1.00 7.97 255 GLY A C 1
ATOM 2063 O O . GLY A 1 255 ? 15.167 -32.416 9.008 1.00 7.83 255 GLY A O 1
ATOM 2064 N N . THR A 1 256 ? 15.590 -33.368 7.002 1.00 7.90 256 THR A N 1
ATOM 2065 C CA . THR A 1 256 ? 16.408 -32.274 6.508 1.00 8.33 256 THR A CA 1
ATOM 2066 C C . THR A 1 256 ? 15.724 -31.584 5.347 1.00 8.39 256 THR A C 1
ATOM 2067 O O . THR A 1 256 ? 14.836 -32.152 4.705 1.00 8.53 256 THR A O 1
ATOM 2071 N N . ARG A 1 257 ? 16.177 -30.371 5.075 1.00 8.61 257 ARG A N 1
ATOM 2072 C CA . ARG A 1 257 ? 15.752 -29.593 3.898 1.00 8.80 257 ARG A CA 1
ATOM 2073 C C . ARG A 1 257 ? 16.981 -29.305 3.048 1.00 8.92 257 ARG A C 1
ATOM 2074 O O . ARG A 1 257 ? 17.584 -28.243 3.133 1.00 8.25 257 ARG A O 1
ATOM 2082 N N . PRO A 1 258 ? 17.406 -30.291 2.233 1.00 8.88 258 PRO A N 1
ATOM 2083 C CA . PRO A 1 258 ? 18.614 -30.037 1.438 1.00 9.01 258 PRO A CA 1
ATOM 2084 C C . PRO A 1 258 ? 18.349 -29.171 0.231 1.00 9.42 258 PRO A C 1
ATOM 2085 O O . PRO A 1 258 ? 17.227 -29.069 -0.240 1.00 9.40 258 PRO A O 1
ATOM 2089 N N . ILE A 1 259 ? 19.420 -28.592 -0.259 1.00 9.52 259 ILE A N 1
ATOM 2090 C CA . ILE A 1 259 ? 19.407 -27.793 -1.447 1.00 10.67 259 ILE A CA 1
ATOM 2091 C C . ILE A 1 259 ? 20.573 -28.222 -2.351 1.00 10.66 259 ILE A C 1
ATOM 2092 O O . ILE A 1 259 ? 21.354 -29.094 -1.965 1.00 9.88 259 ILE A O 1
ATOM 2097 N N . SER A 1 260 ? 20.623 -27.644 -3.551 1.00 10.45 260 SER A N 1
ATOM 2098 C CA . SER A 1 260 ? 21.686 -27.902 -4.515 1.00 11.50 260 SER A CA 1
ATOM 2099 C C . SER A 1 260 ? 21.563 -29.336 -5.031 1.00 10.86 260 SER A C 1
ATOM 2100 O O . SER A 1 260 ? 20.614 -30.054 -4.718 1.00 11.05 260 SER A O 1
ATOM 2103 N N . TYR A 1 261 ? 22.527 -29.750 -5.831 1.00 10.25 261 TYR A N 1
ATOM 2104 C CA . TYR A 1 261 ? 22.577 -31.113 -6.351 1.00 9.68 261 TYR A CA 1
ATOM 2105 C C . TYR A 1 261 ? 24.049 -31.551 -6.461 1.00 9.16 261 TYR A C 1
ATOM 2106 O O . TYR A 1 261 ? 24.832 -30.830 -7.074 1.00 9.59 261 TYR A O 1
ATOM 2115 N N . PRO A 1 262 ? 24.450 -32.702 -5.925 1.00 8.38 262 PRO A N 1
ATOM 2116 C CA . PRO A 1 262 ? 23.666 -33.567 -5.054 1.00 7.98 262 PRO A CA 1
ATOM 2117 C C . PRO A 1 262 ? 23.208 -32.826 -3.792 1.00 7.91 262 PRO A C 1
ATOM 2118 O O . PRO A 1 262 ? 23.733 -31.741 -3.486 1.00 8.13 262 PRO A O 1
ATOM 2122 N N . PRO A 1 263 ? 22.178 -33.350 -3.126 1.00 7.84 263 PRO A N 1
ATOM 2123 C CA . PRO A 1 263 ? 21.556 -32.630 -2.021 1.00 7.87 263 PRO A CA 1
ATOM 2124 C C . PRO A 1 263 ? 22.505 -32.402 -0.864 1.00 7.67 263 PRO A C 1
ATOM 2125 O O . PRO A 1 263 ? 23.263 -33.299 -0.479 1.00 7.46 263 PRO A O 1
ATOM 2129 N N . LYS A 1 264 ? 22.448 -31.191 -0.325 1.00 7.38 264 LYS A N 1
ATOM 2130 C CA . LYS A 1 264 ? 23.331 -30.771 0.770 1.00 7.87 264 LYS A CA 1
ATOM 2131 C C . LYS A 1 264 ? 22.500 -29.928 1.705 1.00 7.87 264 LYS A C 1
ATOM 2132 O O . LYS A 1 264 ? 21.726 -29.097 1.258 1.00 8.18 264 LYS A O 1
ATOM 2138 N N . HIS A 1 265 ? 22.627 -30.170 2.999 1.00 8.27 265 HIS A N 1
ATOM 2139 C CA . HIS A 1 265 ? 21.822 -29.450 3.987 1.00 7.78 265 HIS A CA 1
ATOM 2140 C C . HIS A 1 265 ? 22.716 -28.804 5.044 1.00 7.83 265 HIS A C 1
ATOM 2141 O O . HIS A 1 265 ? 23.702 -29.392 5.496 1.00 8.10 265 HIS A O 1
ATOM 2148 N N . HIS A 1 266 ? 22.3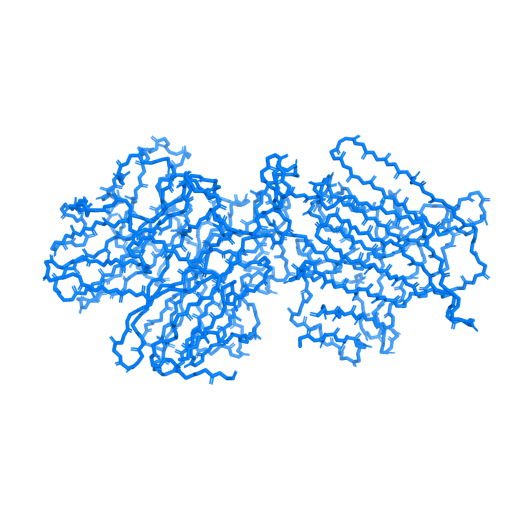47 -27.573 5.418 1.00 7.44 266 HIS A N 1
ATOM 2149 C CA . HIS A 1 266 ? 23.094 -26.780 6.373 1.00 7.43 266 HIS A CA 1
ATOM 2150 C C . HIS A 1 266 ? 22.316 -26.323 7.605 1.00 7.69 266 HIS A C 1
ATOM 2151 O O . HIS A 1 266 ? 22.927 -25.782 8.529 1.00 7.58 266 HIS A O 1
ATOM 2158 N N . LEU A 1 267 ? 21.018 -26.569 7.652 1.00 7.97 267 LEU A N 1
ATOM 2159 C CA . LEU A 1 267 ? 20.215 -26.187 8.809 1.00 8.25 267 LEU A CA 1
ATOM 2160 C C . LEU A 1 267 ? 20.062 -27.319 9.826 1.00 8.15 267 LEU A C 1
ATOM 2161 O O . LEU A 1 267 ? 19.261 -27.215 10.752 1.00 8.66 267 LEU A O 1
ATOM 2166 N N . GLY A 1 268 ? 20.837 -28.384 9.677 1.00 8.04 268 GLY A N 1
ATOM 2167 C CA . GLY A 1 268 ? 20.740 -29.533 10.551 1.00 7.94 268 GLY A CA 1
ATOM 2168 C C . GLY A 1 268 ? 19.520 -30.362 10.254 1.00 7.83 268 GLY A C 1
ATOM 2169 O O . GLY A 1 268 ? 18.815 -30.190 9.237 1.00 8.09 268 GLY A O 1
ATOM 2170 N N . ARG A 1 269 ? 19.279 -31.295 11.157 1.00 7.96 269 ARG A N 1
ATOM 2171 C CA . ARG A 1 269 ? 18.106 -32.104 11.119 1.00 7.65 269 ARG A CA 1
ATOM 2172 C C . ARG A 1 269 ? 17.116 -31.449 12.029 1.00 7.71 269 ARG A C 1
ATOM 2173 O O . ARG A 1 269 ? 17.455 -31.102 13.158 1.00 7.16 269 ARG A O 1
ATOM 2181 N N . GLU A 1 270 ? 15.891 -31.341 11.523 1.00 7.62 270 GLU A N 1
ATOM 2182 C CA . GLU A 1 270 ? 14.862 -30.446 12.058 1.00 8.08 270 GLU A CA 1
ATOM 2183 C C . GLU A 1 270 ? 13.680 -31.292 12.473 1.00 8.09 270 GLU A C 1
ATOM 2184 O O . GLU A 1 270 ? 13.363 -32.262 11.827 1.00 7.78 270 GLU A O 1
ATOM 2190 N N . THR A 1 271 ? 12.996 -30.896 13.538 1.00 8.16 271 THR A N 1
ATOM 2191 C CA . THR A 1 271 ? 11.925 -31.725 14.084 1.00 8.49 271 THR A CA 1
ATOM 2192 C C . THR A 1 271 ? 10.634 -31.489 13.293 1.00 8.69 271 THR A C 1
ATOM 2193 O O . THR A 1 271 ? 10.218 -30.338 13.073 1.00 8.88 271 THR A O 1
ATOM 2197 N N . CYS A 1 272 ? 10.017 -32.596 12.928 1.00 9.29 272 CYS A N 1
ATOM 2198 C CA . CYS A 1 272 ? 8.765 -32.647 12.167 1.00 9.76 272 CYS A CA 1
ATOM 2199 C C . CYS A 1 272 ? 7.700 -33.440 12.902 1.00 10.32 272 CYS A C 1
ATOM 2200 O O . CYS A 1 272 ? 7.969 -34.226 13.816 1.00 9.96 272 CYS A O 1
ATOM 2203 N N . LEU A 1 273 ? 6.468 -33.273 12.422 1.00 11.00 273 LEU A N 1
ATOM 2204 C CA . LEU A 1 273 ? 5.290 -33.857 13.040 1.00 11.45 273 LEU A CA 1
ATOM 2205 C C . LEU A 1 273 ? 4.414 -34.500 11.965 1.00 11.25 273 LEU A C 1
ATOM 2206 O O . LEU A 1 273 ? 4.233 -33.919 10.902 1.00 11.37 273 LEU A O 1
ATOM 2211 N N . ALA A 1 274 ? 3.885 -35.684 12.269 1.00 11.54 274 ALA A N 1
ATOM 2212 C CA . ALA A 1 274 ? 2.891 -36.335 11.387 1.00 12.30 274 ALA A CA 1
ATOM 2213 C C . ALA A 1 274 ? 1.893 -37.158 12.177 1.00 13.01 274 ALA A C 1
ATOM 2214 O O . ALA A 1 274 ? 2.208 -37.698 13.258 1.00 13.35 274 ALA A O 1
ATOM 2216 N N . PRO A 1 275 ? 0.658 -37.269 11.641 1.00 13.41 275 PRO A N 1
ATOM 2217 C CA . PRO A 1 275 ? -0.337 -38.099 12.307 1.00 14.22 275 PRO A CA 1
ATOM 2218 C C . PRO A 1 275 ? -0.069 -39.561 12.124 1.00 14.69 275 PRO A C 1
ATOM 2219 O O . PRO A 1 275 ? 0.623 -39.944 11.168 1.00 14.74 275 PRO A O 1
ATOM 2223 N N . ILE A 1 276 ? -0.625 -40.377 13.025 1.00 15.52 276 ILE A N 1
ATOM 2224 C CA . ILE A 1 276 ? -0.633 -41.822 12.895 1.00 16.73 276 ILE A CA 1
ATOM 2225 C C . ILE A 1 276 ? -2.074 -42.308 12.786 1.00 19.62 276 ILE A C 1
ATOM 2226 O O . ILE A 1 276 ? -2.931 -41.852 13.552 1.00 19.99 276 ILE A O 1
ATOM 2231 N N . LYS A 1 277 ? -2.308 -43.234 11.851 1.00 21.84 277 LYS A N 1
ATOM 2232 C CA . LYS A 1 277 ? -3.538 -44.027 11.810 1.00 25.45 277 LYS A CA 1
ATOM 2233 C C . LYS A 1 277 ? -3.199 -45.468 12.095 1.00 22.86 277 LYS A C 1
ATOM 2234 O O . LYS A 1 277 ? -2.164 -45.976 11.686 1.00 23.29 277 LYS A O 1
ATOM 2240 N N . TRP A 1 278 ? -4.058 -46.112 12.869 1.00 24.07 278 TRP A N 1
ATOM 2241 C CA . TRP A 1 278 ? -3.885 -47.513 13.201 1.00 23.47 278 TRP A CA 1
ATOM 2242 C C . TRP A 1 278 ? -4.743 -48.326 12.259 1.00 26.23 278 TRP A C 1
ATOM 2243 O O . TRP A 1 278 ? -5.929 -48.046 12.105 1.00 28.53 278 TRP A O 1
ATOM 2254 N N . THR A 1 279 ? -4.144 -49.314 11.620 1.00 27.67 279 THR A N 1
ATOM 2255 C CA . THR A 1 279 ? -4.860 -50.141 10.661 1.00 28.17 279 THR A CA 1
ATOM 2256 C C . THR A 1 279 ? -5.790 -51.079 11.426 1.00 30.34 279 THR A C 1
ATOM 2257 O O . THR A 1 279 ? -5.541 -51.404 12.607 1.00 26.87 279 THR A O 1
ATOM 2261 N N . ASP A 1 280 ? -6.849 -51.526 10.748 1.00 31.82 280 ASP A N 1
ATOM 2262 C CA . ASP A 1 280 ? -7.788 -52.489 11.335 1.00 35.83 280 ASP A CA 1
ATOM 2263 C C . ASP A 1 280 ? -7.075 -53.672 11.942 1.00 32.92 280 ASP A C 1
ATOM 2264 O O . ASP A 1 280 ? -7.443 -54.094 13.035 1.00 34.11 280 ASP A O 1
ATOM 2269 N N . ASP A 1 281 ? -6.041 -54.171 11.259 1.00 32.19 281 ASP A N 1
ATOM 2270 C CA . ASP A 1 281 ? -5.257 -55.324 11.746 1.00 31.57 281 ASP A CA 1
ATOM 2271 C C . ASP A 1 281 ? -4.061 -54.984 12.692 1.00 29.57 281 ASP A C 1
ATOM 2272 O O . ASP A 1 281 ? -3.183 -55.820 12.883 1.00 29.93 281 ASP A O 1
ATOM 2277 N N . GLY A 1 282 ? -4.026 -53.764 13.238 1.00 26.44 282 GLY A N 1
ATOM 2278 C CA . GLY A 1 282 ? -3.184 -53.429 14.402 1.00 25.09 282 GLY A CA 1
ATOM 2279 C C . GLY A 1 282 ? -1.755 -52.945 14.120 1.00 22.41 282 GLY A C 1
ATOM 2280 O O . GLY A 1 282 ? -0.840 -53.269 14.878 1.00 22.69 282 GLY A O 1
ATOM 2281 N N . TRP A 1 283 ? -1.578 -52.177 13.054 1.00 20.02 283 TRP A N 1
ATOM 2282 C CA . TRP A 1 283 ? -0.277 -51.589 12.720 1.00 18.63 283 TRP A CA 1
ATOM 2283 C C . TRP A 1 283 ? -0.423 -50.093 12.532 1.00 18.89 283 TRP A C 1
ATOM 2284 O O . TRP A 1 283 ? -1.471 -49.621 12.046 1.00 19.81 283 TRP A O 1
ATOM 2295 N N . PRO A 1 284 ? 0.609 -49.313 12.907 1.00 17.09 284 PRO A N 1
ATOM 2296 C CA . PRO A 1 284 ? 0.529 -47.875 12.741 1.00 17.59 284 PRO A CA 1
ATOM 2297 C C . PRO A 1 284 ? 1.080 -47.496 11.374 1.00 19.42 284 PRO A C 1
ATOM 2298 O O . PRO A 1 284 ? 2.067 -48.075 10.928 1.00 18.75 284 PRO A O 1
ATOM 2302 N N . ILE A 1 285 ? 0.455 -46.529 10.731 1.00 20.77 285 ILE A N 1
ATOM 2303 C CA . ILE A 1 285 ? 1.037 -45.951 9.532 1.00 21.95 285 ILE A CA 1
ATOM 2304 C C . ILE A 1 285 ? 1.127 -44.434 9.720 1.00 19.18 285 ILE A C 1
ATOM 2305 O O . ILE A 1 285 ? 0.198 -43.762 10.194 1.00 19.25 285 ILE A O 1
ATOM 2310 N N . ILE A 1 286 ? 2.286 -43.914 9.379 1.00 17.57 286 ILE A N 1
ATOM 2311 C CA . ILE A 1 286 ? 2.578 -42.528 9.629 1.00 16.82 286 ILE A CA 1
ATOM 2312 C C . ILE A 1 286 ? 2.332 -41.713 8.375 1.00 16.48 286 ILE A C 1
ATOM 2313 O O . ILE A 1 286 ? 2.740 -42.110 7.274 1.00 16.86 286 ILE A O 1
ATOM 2318 N N . GLY A 1 287 ? 1.662 -40.569 8.549 1.00 17.26 287 GLY A N 1
ATOM 2319 C CA . GLY A 1 287 ? 1.496 -39.588 7.486 1.00 18.09 287 GLY A CA 1
ATOM 2320 C C . GLY A 1 287 ? 0.599 -40.086 6.371 1.00 20.33 287 GLY A C 1
ATOM 2321 O O . GLY A 1 287 ? -0.376 -40.811 6.629 1.00 19.55 287 GLY A O 1
ATOM 2322 N N . TYR A 1 288 ? 0.954 -39.726 5.132 1.00 21.64 288 TYR A N 1
ATOM 2323 C CA . TYR A 1 288 ? 0.174 -40.086 3.927 1.00 23.88 288 TYR A CA 1
ATOM 2324 C C . TYR A 1 288 ? 0.746 -41.377 3.376 1.00 22.19 288 TYR A C 1
ATOM 2325 O O . TYR A 1 288 ? 1.631 -41.376 2.531 1.00 21.37 288 TYR A O 1
ATOM 2334 N N . ASN A 1 289 ? 0.316 -42.497 3.934 1.00 22.36 289 ASN A N 1
ATOM 2335 C CA . ASN A 1 289 ? 0.837 -43.802 3.562 1.00 24.95 289 ASN A CA 1
ATOM 2336 C C . ASN A 1 289 ? 2.393 -43.869 3.587 1.00 22.68 289 ASN A C 1
ATOM 2337 O O . ASN A 1 289 ? 3.050 -44.408 2.693 1.00 22.87 289 ASN A O 1
ATOM 2342 N N . GLY A 1 290 ? 2.991 -43.305 4.620 1.00 19.22 290 GLY A N 1
ATOM 2343 C CA . GLY A 1 290 ? 4.417 -43.453 4.792 1.00 18.06 290 GLY A CA 1
ATOM 2344 C C . GLY A 1 290 ? 5.228 -42.301 4.254 1.00 16.38 290 GLY A C 1
ATOM 2345 O O . GLY A 1 290 ? 6.440 -42.378 4.271 1.00 14.75 290 GLY A O 1
ATOM 2346 N N . ARG A 1 291 ? 4.565 -41.246 3.788 1.00 15.97 291 ARG A N 1
ATOM 2347 C CA . ARG A 1 291 ? 5.211 -39.999 3.383 1.00 16.53 291 ARG A CA 1
ATOM 2348 C C . ARG A 1 291 ? 4.552 -38.804 4.041 1.00 16.22 291 ARG A C 1
ATOM 2349 O O . ARG A 1 291 ? 3.417 -38.888 4.542 1.00 15.71 291 ARG A O 1
ATOM 2357 N N . ILE A 1 292 ? 5.282 -37.693 4.038 1.00 15.13 292 ILE A N 1
ATOM 2358 C CA . ILE A 1 292 ? 4.858 -36.461 4.666 1.00 15.84 292 ILE A CA 1
ATOM 2359 C C . ILE A 1 292 ? 5.138 -35.289 3.745 1.00 15.68 292 ILE A C 1
ATOM 2360 O O . ILE A 1 292 ? 5.739 -35.446 2.666 1.00 14.48 292 ILE A O 1
ATOM 2365 N N . ASP A 1 293 ? 4.674 -34.111 4.156 1.00 15.68 293 ASP A N 1
ATOM 2366 C CA A ASP A 1 293 ? 4.857 -32.899 3.333 0.50 15.37 293 ASP A CA 1
ATOM 2367 C CA B ASP A 1 293 ? 4.740 -32.903 3.361 0.50 16.19 293 ASP A CA 1
ATOM 2368 C C . ASP A 1 293 ? 5.153 -31.721 4.219 1.00 15.75 293 ASP A C 1
ATOM 2369 O O . ASP A 1 293 ? 5.087 -31.801 5.467 1.00 14.62 293 ASP A O 1
ATOM 2378 N N . ILE A 1 294 ? 5.566 -30.655 3.555 1.00 16.20 294 ILE A N 1
ATOM 2379 C CA . ILE A 1 294 ? 5.785 -29.381 4.161 1.00 17.76 294 ILE A CA 1
ATOM 2380 C C . ILE A 1 294 ? 4.493 -28.839 4.753 1.00 19.30 294 ILE A C 1
ATOM 2381 O O . ILE A 1 294 ? 4.523 -28.344 5.849 1.00 20.56 294 ILE A O 1
ATOM 2386 N N . LYS A 1 295 ? 3.377 -28.933 4.052 1.00 18.55 295 LYS A N 1
ATOM 2387 C CA . LYS A 1 295 ? 2.070 -28.535 4.632 1.00 20.23 295 LYS A CA 1
ATOM 2388 C C . LYS A 1 295 ? 1.304 -29.786 4.975 1.00 19.09 295 LYS A C 1
ATOM 2389 O O . LYS A 1 295 ? 1.210 -30.706 4.166 1.00 18.89 295 LYS A O 1
ATOM 2395 N N . MET A 1 296 ? 0.758 -29.831 6.176 1.00 17.89 296 MET A N 1
ATOM 2396 C CA . MET A 1 296 ? 0.065 -31.012 6.666 1.00 18.61 296 MET A CA 1
ATOM 2397 C C . MET A 1 296 ? -1.247 -30.574 7.278 1.00 18.34 296 MET A C 1
ATOM 2398 O O . MET A 1 296 ? -1.349 -29.468 7.805 1.00 16.15 296 MET A O 1
ATOM 2403 N N . ASP A 1 297 ? -2.230 -31.456 7.238 1.00 19.14 297 ASP A N 1
ATOM 2404 C CA . ASP A 1 297 ? -3.494 -31.218 7.958 1.00 20.72 297 ASP A CA 1
ATOM 2405 C C . ASP A 1 297 ? -3.282 -31.395 9.464 1.00 18.72 297 ASP A C 1
ATOM 2406 O O . ASP A 1 297 ? -2.717 -32.394 9.903 1.00 19.70 297 ASP A O 1
ATOM 2411 N N . ALA A 1 298 ? -3.794 -30.447 10.239 1.00 18.80 298 ALA A N 1
ATOM 2412 C CA . ALA A 1 298 ? -3.635 -30.424 11.695 1.00 18.75 298 ALA A CA 1
ATOM 2413 C C . ALA A 1 298 ? -4.623 -31.299 12.461 1.00 19.46 298 ALA A C 1
ATOM 2414 O O . ALA A 1 298 ? -4.557 -31.356 13.684 1.00 19.01 298 ALA A O 1
ATOM 2416 N N . GLY A 1 299 ? -5.541 -31.985 11.764 1.00 20.84 299 GLY A N 1
ATOM 2417 C CA . GLY A 1 299 ? -6.581 -32.774 12.439 1.00 22.31 299 GLY A CA 1
ATOM 2418 C C . GLY A 1 299 ? -7.335 -31.834 13.349 1.00 22.90 299 GLY A C 1
ATOM 2419 O O . GLY A 1 299 ? -7.620 -30.709 12.960 1.00 23.18 299 GLY A O 1
ATOM 2420 N N . TYR A 1 300 ? -7.564 -32.260 14.592 1.00 24.55 300 TYR A N 1
ATOM 2421 C CA . TYR A 1 300 ? -8.177 -31.400 15.610 1.00 25.53 300 TYR A CA 1
ATOM 2422 C C . TYR A 1 300 ? -7.186 -30.710 16.537 1.00 24.35 300 TYR A C 1
ATOM 2423 O O . TYR A 1 300 ? -7.598 -30.164 17.562 1.00 21.98 300 TYR A O 1
ATOM 2432 N N . LEU A 1 301 ? -5.889 -30.706 16.192 1.00 20.94 301 LEU A N 1
ATOM 2433 C CA . LEU A 1 301 ? -4.925 -30.006 17.016 1.00 20.18 301 LEU A CA 1
ATOM 2434 C C . LEU A 1 301 ? -5.275 -28.528 17.001 1.00 21.09 301 LEU A C 1
ATOM 2435 O O . LEU A 1 301 ? -5.539 -27.978 15.934 1.00 22.03 301 LEU A O 1
ATOM 2440 N N . PRO A 1 302 ? -5.296 -27.876 18.174 1.00 22.26 302 PRO A N 1
ATOM 2441 C CA . PRO A 1 302 ? -5.565 -26.417 18.187 1.00 23.70 302 PRO A CA 1
ATOM 2442 C C . PRO A 1 302 ? -4.435 -25.569 17.626 1.00 25.72 302 PRO A C 1
ATOM 2443 O O . PRO A 1 302 ? -3.427 -25.400 18.277 1.00 26.59 302 PRO A O 1
ATOM 2447 N N . VAL A 1 303 ? -4.611 -25.010 16.439 1.00 29.23 303 VAL A N 1
ATOM 2448 C CA . VAL A 1 303 ? -3.536 -24.228 15.815 1.00 31.62 303 VAL A CA 1
ATOM 2449 C C . VAL A 1 303 ? -3.500 -22.830 16.399 1.00 34.40 303 VAL A C 1
ATOM 2450 O O . VAL A 1 303 ? -4.520 -22.359 16.909 1.00 35.63 303 VAL A O 1
ATOM 2454 N N . LYS A 1 304 ? -2.328 -22.187 16.370 1.00 33.74 304 LYS A N 1
ATOM 2455 C CA . LYS A 1 304 ? -2.169 -20.807 16.879 1.00 36.44 304 LYS A CA 1
ATOM 2456 C C . LYS A 1 304 ? -2.128 -19.816 15.723 1.00 36.44 304 LYS A C 1
ATOM 2457 O O . LYS A 1 304 ? -1.273 -19.937 14.833 1.00 34.79 304 LYS A O 1
ATOM 2463 N N . GLU A 1 311 ? 9.137 -14.143 15.011 1.00 34.58 311 GLU A N 1
ATOM 2464 C CA . GLU A 1 311 ? 10.356 -14.968 15.038 1.00 36.48 311 GLU A CA 1
ATOM 2465 C C . GLU A 1 311 ? 11.680 -14.141 15.100 1.00 35.09 311 GLU A C 1
ATOM 2466 O O . GLU A 1 311 ? 12.792 -14.709 15.127 1.00 34.81 311 GLU A O 1
ATOM 2472 N N . ILE A 1 312 ? 11.544 -12.814 15.112 1.00 33.42 312 ILE A N 1
ATOM 2473 C CA . ILE A 1 312 ? 12.677 -11.888 15.244 1.00 32.85 312 ILE A CA 1
ATOM 2474 C C . ILE A 1 312 ? 13.237 -11.951 16.657 1.00 31.86 312 ILE A C 1
ATOM 2475 O O . ILE A 1 312 ? 12.482 -11.715 17.604 1.00 29.16 312 ILE A O 1
ATOM 2480 N N . ILE A 1 313 ? 14.546 -12.225 16.796 1.00 27.70 313 ILE A N 1
ATOM 2481 C CA . ILE A 1 313 ? 15.216 -12.306 18.102 1.00 29.04 313 ILE A CA 1
ATOM 2482 C C . ILE A 1 313 ? 16.333 -11.255 18.249 1.00 25.03 313 ILE A C 1
ATOM 2483 O O . ILE A 1 313 ? 17.232 -11.153 17.422 1.00 25.89 313 ILE A O 1
ATOM 2488 N N . GLU A 1 314 ? 16.218 -10.420 19.272 1.00 22.58 314 GLU A N 1
ATOM 2489 C CA . GLU A 1 314 ? 17.152 -9.335 19.520 1.00 23.76 314 GLU A CA 1
ATOM 2490 C C . GLU A 1 314 ? 17.626 -9.474 20.940 1.00 21.96 314 GLU A C 1
ATOM 2491 O O . GLU A 1 314 ? 16.807 -9.391 21.866 1.00 26.01 314 GLU A O 1
ATOM 2497 N N . ASP A 1 315 ? 18.915 -9.658 21.131 1.00 16.06 315 ASP A N 1
ATOM 2498 C CA . ASP A 1 315 ? 19.485 -9.765 22.464 1.00 15.37 315 ASP A CA 1
ATOM 2499 C C . ASP A 1 315 ? 20.304 -8.529 22.704 1.00 14.91 315 ASP A C 1
ATOM 2500 O O . ASP A 1 315 ? 21.319 -8.308 22.030 1.00 13.41 315 ASP A O 1
ATOM 2505 N N . ASP A 1 316 ? 19.888 -7.732 23.698 1.00 15.62 316 ASP A N 1
ATOM 2506 C CA . ASP A 1 316 ? 20.633 -6.513 24.066 1.00 16.67 316 ASP A CA 1
ATOM 2507 C C . ASP A 1 316 ? 21.637 -6.763 25.176 1.00 15.06 316 ASP A C 1
ATOM 2508 O O . ASP A 1 316 ? 22.328 -5.822 25.625 1.00 13.96 316 ASP A O 1
ATOM 2513 N N . PHE A 1 317 ? 21.742 -8.021 25.626 1.00 14.81 317 PHE A N 1
ATOM 2514 C CA . PHE A 1 317 ? 22.694 -8.398 26.698 1.00 14.90 317 PHE A CA 1
ATOM 2515 C C . PHE A 1 317 ? 22.469 -7.628 28.008 1.00 16.99 317 PHE A C 1
ATOM 2516 O O . PHE A 1 317 ? 23.412 -7.373 28.753 1.00 17.98 317 PHE A O 1
ATOM 2524 N N . ASN A 1 318 ? 21.210 -7.287 28.277 1.00 19.79 318 ASN A N 1
ATOM 2525 C CA . ASN A 1 318 ? 20.850 -6.514 29.482 1.00 23.34 318 ASN A CA 1
ATOM 2526 C C . ASN A 1 318 ? 20.731 -7.347 30.735 1.00 24.56 318 ASN A C 1
ATOM 2527 O O . ASN A 1 318 ? 20.768 -6.805 31.825 1.00 32.26 318 ASN A O 1
ATOM 2532 N N . SER A 1 319 ? 20.580 -8.643 30.585 1.00 24.14 319 SER A N 1
ATOM 2533 C CA . SER A 1 319 ? 20.439 -9.543 31.724 1.00 22.91 319 SER A CA 1
ATOM 2534 C C . SER A 1 319 ? 21.780 -10.155 32.040 1.00 23.11 319 SER A C 1
ATOM 2535 O O . SER A 1 319 ? 22.618 -10.312 31.153 1.00 20.83 319 SER A O 1
ATOM 2538 N N . ASP A 1 320 ? 22.011 -10.492 33.315 1.00 24.35 320 ASP A N 1
ATOM 2539 C CA . ASP A 1 320 ? 23.255 -11.198 33.674 1.00 25.13 320 ASP A CA 1
ATOM 2540 C C . ASP A 1 320 ? 23.122 -12.717 33.525 1.00 23.14 320 ASP A C 1
ATOM 2541 O O . ASP A 1 320 ? 24.059 -13.433 33.832 1.00 20.70 320 ASP A O 1
ATOM 2546 N N . ILE A 1 321 ? 21.974 -13.189 33.043 1.00 22.46 321 ILE A N 1
ATOM 2547 C CA . ILE A 1 321 ? 21.772 -14.592 32.661 1.00 24.85 321 ILE A CA 1
ATOM 2548 C C . ILE A 1 321 ? 21.743 -14.662 31.124 1.00 22.48 321 ILE A C 1
ATOM 2549 O O . ILE A 1 321 ? 21.030 -13.893 30.481 1.00 22.76 321 ILE A O 1
ATOM 2554 N N . PHE A 1 322 ? 22.534 -15.566 30.536 1.00 20.66 322 PHE A N 1
ATOM 2555 C CA . PHE A 1 322 ? 22.452 -15.796 29.093 1.00 18.95 322 PHE A CA 1
ATOM 2556 C C . PHE A 1 322 ? 21.087 -16.323 28.680 1.00 18.70 322 PHE A C 1
ATOM 2557 O O . PHE A 1 322 ? 20.521 -17.219 29.322 1.00 19.55 322 PHE A O 1
ATOM 2565 N N . SER A 1 323 ? 20.583 -15.829 27.565 1.00 17.27 323 SER A N 1
ATOM 2566 C CA . SER A 1 323 ? 19.340 -16.356 27.023 1.00 18.01 323 SER A CA 1
ATOM 2567 C C . SER A 1 323 ? 19.511 -17.824 26.610 1.00 17.09 323 SER A C 1
ATOM 2568 O O . SER A 1 323 ? 20.623 -18.275 26.335 1.00 15.98 323 SER A O 1
ATOM 2571 N N . THR A 1 324 ? 18.393 -18.520 26.511 1.00 16.98 324 THR A N 1
ATOM 2572 C CA . THR A 1 324 ? 18.419 -19.927 26.070 1.00 17.03 324 THR A CA 1
ATOM 2573 C C . THR A 1 324 ? 18.786 -20.105 24.603 1.00 15.67 324 THR A C 1
ATOM 2574 O O . THR A 1 324 ? 18.967 -21.237 24.166 1.00 14.68 324 THR A O 1
ATOM 2578 N N . ASP A 1 325 ? 18.876 -19.040 23.796 1.00 14.04 325 ASP A N 1
ATOM 2579 C CA . ASP A 1 325 ? 19.368 -19.230 22.418 1.00 15.17 325 ASP A CA 1
ATOM 2580 C C . ASP A 1 325 ? 20.840 -19.596 22.334 1.00 12.96 325 ASP A C 1
ATOM 2581 O O . ASP A 1 325 ? 21.232 -20.216 21.355 1.00 13.16 325 ASP A O 1
ATOM 2586 N N . TRP A 1 326 ? 21.635 -19.210 23.328 1.00 10.65 326 TRP A N 1
ATOM 2587 C CA . TRP A 1 326 ? 23.084 -19.267 23.222 1.00 10.80 326 TRP A CA 1
ATOM 2588 C C . TRP A 1 326 ? 23.671 -20.617 23.603 1.00 9.71 326 TRP A C 1
ATOM 2589 O O . TRP A 1 326 ? 23.256 -21.211 24.609 1.00 9.39 326 TRP A O 1
ATOM 2600 N N . ASN A 1 327 ? 24.589 -21.114 22.783 1.00 8.76 327 ASN A N 1
ATOM 2601 C CA . ASN A 1 327 ? 25.361 -22.281 23.126 1.00 8.72 327 ASN A CA 1
ATOM 2602 C C . ASN A 1 327 ? 26.819 -21.984 22.982 1.00 8.69 327 ASN A C 1
ATOM 2603 O O . ASN A 1 327 ? 27.224 -21.085 22.237 1.00 9.22 327 ASN A O 1
ATOM 2608 N N . PHE A 1 328 ? 27.624 -22.765 23.699 1.00 8.64 328 PHE A N 1
ATOM 2609 C CA . PHE A 1 328 ? 29.056 -22.712 23.646 1.00 9.11 328 PHE A CA 1
ATOM 2610 C C . PHE A 1 328 ? 29.592 -23.988 22.985 1.00 8.68 328 PHE A C 1
ATOM 2611 O O . PHE A 1 328 ? 28.900 -24.990 22.921 1.00 8.26 328 PHE A O 1
ATOM 2619 N N . ILE A 1 329 ? 30.828 -23.937 22.520 1.00 8.85 329 ILE A N 1
ATOM 2620 C CA . ILE A 1 329 ? 31.495 -25.123 21.970 1.00 9.24 329 ILE A CA 1
ATOM 2621 C C . ILE A 1 329 ? 32.128 -25.868 23.162 1.00 9.89 329 ILE A C 1
ATOM 2622 O O . ILE A 1 329 ? 33.091 -25.390 23.735 1.00 9.95 329 ILE A O 1
ATOM 2627 N N . GLN A 1 330 ? 31.572 -27.012 23.521 1.00 10.07 330 GLN A N 1
ATOM 2628 C CA . GLN A 1 330 ? 31.971 -27.770 24.706 1.00 11.30 330 GLN A CA 1
ATOM 2629 C C . GLN A 1 330 ? 31.686 -26.943 25.993 1.00 12.44 330 GLN A C 1
ATOM 2630 O O . GLN A 1 330 ? 31.014 -25.936 25.942 1.00 12.57 330 GLN A O 1
ATOM 2636 N N . ASN A 1 331 ? 32.262 -27.346 27.122 1.00 13.60 331 ASN A N 1
ATOM 2637 C CA . ASN A 1 331 ? 32.058 -26.626 28.374 1.00 13.85 331 ASN A CA 1
ATOM 2638 C C . ASN A 1 331 ? 32.795 -25.307 28.296 1.00 13.69 331 ASN A C 1
ATOM 2639 O O . ASN A 1 331 ? 34.005 -25.298 28.069 1.00 14.69 331 ASN A O 1
ATOM 2644 N N . PRO A 1 332 ? 32.094 -24.189 28.483 1.00 14.08 332 PRO A N 1
ATOM 2645 C CA . PRO A 1 332 ? 32.828 -22.915 28.334 1.00 15.28 332 PRO A CA 1
ATOM 2646 C C . PRO A 1 332 ? 33.770 -22.595 29.486 1.00 15.82 332 PRO A C 1
ATOM 2647 O O . PRO A 1 332 ? 33.522 -23.028 30.595 1.00 14.86 332 PRO A O 1
ATOM 2651 N N . ARG A 1 333 ? 34.817 -21.829 29.208 1.00 17.54 333 ARG A N 1
ATOM 2652 C CA . ARG A 1 333 ? 35.676 -21.249 30.250 1.00 19.79 333 ARG A CA 1
ATOM 2653 C C . ARG A 1 333 ? 34.927 -20.000 30.705 1.00 18.31 333 ARG A C 1
ATOM 2654 O O . ARG A 1 333 ? 35.023 -18.946 30.086 1.00 15.86 333 ARG A O 1
ATOM 2662 N N . LEU A 1 334 ? 34.133 -20.141 31.759 1.00 19.43 334 LEU A N 1
ATOM 2663 C CA . LEU A 1 334 ? 33.184 -19.097 32.165 1.00 21.42 334 LEU A CA 1
ATOM 2664 C C . LEU A 1 334 ? 33.847 -17.741 32.412 1.00 20.96 334 LEU A C 1
ATOM 2665 O O . LEU A 1 334 ? 33.212 -16.710 32.218 1.00 20.28 334 LEU A O 1
ATOM 2670 N N . GLU A 1 335 ? 35.108 -17.773 32.845 1.00 21.30 335 GLU A N 1
ATOM 2671 C CA . GLU A 1 335 ? 35.854 -16.547 33.174 1.00 23.45 335 GLU A CA 1
ATOM 2672 C C . GLU A 1 335 ? 36.085 -15.664 31.940 1.00 22.92 335 GLU A C 1
ATOM 2673 O O . GLU A 1 335 ? 36.458 -14.492 32.079 1.00 22.85 335 GLU A O 1
ATOM 2679 N N . HIS A 1 336 ? 35.882 -16.217 30.734 1.00 18.32 336 HIS A N 1
ATOM 2680 C CA . HIS A 1 336 ? 36.127 -15.485 29.475 1.00 17.93 336 HIS A CA 1
ATOM 2681 C C . HIS A 1 336 ? 34.895 -14.847 28.881 1.00 16.96 336 HIS A C 1
ATOM 2682 O O . HIS A 1 336 ? 34.962 -14.271 27.807 1.00 18.81 336 HIS A O 1
ATOM 2689 N N . TYR A 1 337 ? 33.754 -14.964 29.552 1.00 16.38 337 TYR A N 1
ATOM 2690 C CA . TYR A 1 337 ? 32.545 -14.323 29.137 1.00 15.31 337 TYR A CA 1
ATOM 2691 C C . TYR A 1 337 ? 32.029 -13.573 30.346 1.00 17.68 337 TYR A C 1
ATOM 2692 O O . TYR A 1 337 ? 32.030 -14.129 31.469 1.00 17.91 337 TYR A O 1
ATOM 2701 N N . SER A 1 338 ? 31.679 -12.296 30.169 1.00 16.23 338 SER A N 1
ATOM 2702 C CA . SER A 1 338 ? 31.118 -11.550 31.301 1.00 16.05 338 SER A CA 1
ATOM 2703 C C . SER A 1 338 ? 29.989 -10.656 30.842 1.00 15.45 338 SER A C 1
ATOM 2704 O O . SER A 1 338 ? 30.140 -9.908 29.869 1.00 15.29 338 SER A O 1
ATOM 2707 N N . LEU A 1 339 ? 28.865 -10.736 31.543 1.00 15.29 339 LEU A N 1
ATOM 2708 C CA . LEU A 1 339 ? 27.756 -9.827 31.338 1.00 15.82 339 LEU A CA 1
ATOM 2709 C C . LEU A 1 339 ? 27.748 -8.714 32.393 1.00 18.49 339 LEU A C 1
ATOM 2710 O O . LEU A 1 339 ? 26.863 -7.849 32.375 1.00 18.75 339 LEU A O 1
ATOM 2715 N N . LYS A 1 340 ? 28.729 -8.743 33.296 1.00 19.71 340 LYS A N 1
ATOM 2716 C CA . LYS A 1 340 ? 28.816 -7.784 34.433 1.00 22.29 340 LYS A CA 1
ATOM 2717 C C . LYS A 1 340 ? 29.941 -6.779 34.314 1.00 21.40 340 LYS A C 1
ATOM 2718 O O . LYS A 1 340 ? 29.841 -5.687 34.879 1.00 22.81 340 LYS A O 1
ATOM 2724 N N . GLY A 1 341 ? 30.998 -7.102 33.575 1.00 20.60 341 GLY A N 1
ATOM 2725 C CA . GLY A 1 341 ? 32.138 -6.217 33.423 1.00 21.36 341 GLY A CA 1
ATOM 2726 C C . GLY A 1 341 ? 31.758 -4.886 32.795 1.00 21.29 341 GLY A C 1
ATOM 2727 O O . GLY A 1 341 ? 32.174 -3.823 33.244 1.00 22.23 341 GLY A O 1
ATOM 2728 N N . ARG A 1 342 ? 30.958 -4.948 31.747 1.00 20.50 342 ARG A N 1
ATOM 2729 C CA . ARG A 1 342 ? 30.363 -3.763 31.161 1.00 19.60 342 ARG A CA 1
ATOM 2730 C C . ARG A 1 342 ? 28.867 -4.037 31.064 1.00 20.46 342 ARG A C 1
ATOM 2731 O O . ARG A 1 342 ? 28.399 -4.714 30.129 1.00 18.34 342 ARG A O 1
ATOM 2739 N N . PRO A 1 343 ? 28.095 -3.513 32.036 1.00 19.84 343 PRO A N 1
ATOM 2740 C CA . PRO A 1 343 ? 26.680 -3.799 32.017 1.00 19.78 343 PRO A CA 1
ATOM 2741 C C . PRO A 1 343 ? 26.034 -3.431 30.698 1.00 19.33 343 PRO A C 1
ATOM 2742 O O . PRO A 1 343 ? 26.363 -2.408 30.105 1.00 18.97 343 PRO A O 1
ATOM 2746 N N . SER A 1 344 ? 25.167 -4.314 30.239 1.00 18.51 344 SER A N 1
ATOM 2747 C CA . SER A 1 344 ? 24.451 -4.203 28.990 1.00 19.52 344 SER A CA 1
ATOM 2748 C C . SER A 1 344 ? 25.272 -4.577 27.779 1.00 17.16 344 SER A C 1
ATOM 2749 O O . SER A 1 344 ? 24.833 -4.346 26.677 1.00 16.15 344 SER A O 1
ATOM 2752 N N . TRP A 1 345 ? 26.433 -5.173 27.994 1.00 15.42 345 TRP A N 1
ATOM 2753 C CA . TRP A 1 345 ? 27.261 -5.696 26.897 1.00 14.83 345 TRP A CA 1
ATOM 2754 C C . TRP A 1 345 ? 27.754 -7.074 27.299 1.00 13.57 345 TRP A C 1
ATOM 2755 O O . TRP A 1 345 ? 27.801 -7.413 28.489 1.00 13.14 345 TRP A O 1
ATOM 2766 N N . LEU A 1 346 ? 28.154 -7.852 26.306 1.00 14.14 346 LEU A N 1
ATOM 2767 C CA . LEU A 1 346 ? 28.832 -9.127 26.541 1.00 14.02 346 LEU A CA 1
ATOM 2768 C C . LEU A 1 346 ? 30.304 -8.837 26.327 1.00 14.05 346 LEU A C 1
ATOM 2769 O O . LEU A 1 346 ? 30.688 -8.352 25.269 1.00 12.89 346 LEU A O 1
ATOM 2774 N N . LYS A 1 347 ? 31.137 -9.116 27.327 1.00 13.30 347 LYS A N 1
ATOM 2775 C CA . LYS A 1 347 ? 32.565 -8.900 27.233 1.00 13.80 347 LYS A CA 1
ATOM 2776 C C . LYS A 1 347 ? 33.231 -10.253 27.118 1.00 14.52 347 LYS A C 1
ATOM 2777 O O . LYS A 1 347 ? 33.058 -11.089 27.985 1.00 15.04 347 LYS A O 1
ATOM 2783 N N . MET A 1 348 ? 34.006 -10.470 26.061 1.00 13.95 348 MET A N 1
ATOM 2784 C CA . MET A 1 348 ? 34.639 -11.744 25.829 1.00 14.88 348 MET A CA 1
ATOM 2785 C C . MET A 1 348 ? 36.146 -11.627 25.750 1.00 14.24 348 MET A C 1
ATOM 2786 O O . MET A 1 348 ? 36.708 -10.670 25.181 1.00 13.73 348 MET A O 1
ATOM 2791 N N . ARG A 1 349 ? 36.809 -12.614 26.332 1.00 13.73 349 ARG A N 1
ATOM 2792 C CA . ARG A 1 349 ? 38.251 -12.696 26.305 1.00 14.76 349 ARG A CA 1
ATOM 2793 C C . ARG A 1 349 ? 38.654 -13.856 25.407 1.00 13.79 349 ARG A C 1
ATOM 2794 O O . ARG A 1 349 ? 38.450 -15.039 25.770 1.00 13.91 349 ARG A O 1
ATOM 2802 N N . GLY A 1 350 ? 39.234 -13.532 24.258 1.00 12.93 350 GLY A N 1
ATOM 2803 C CA . GLY A 1 350 ? 39.761 -14.545 23.343 1.00 12.79 350 GLY A CA 1
ATOM 2804 C C . GLY A 1 350 ? 40.960 -15.227 23.973 1.00 13.66 350 GLY A C 1
ATOM 2805 O O . GLY A 1 350 ? 41.715 -14.584 24.732 1.00 12.95 350 GLY A O 1
ATOM 2806 N N . THR A 1 351 ? 41.130 -16.521 23.698 1.00 12.84 351 THR A N 1
ATOM 2807 C CA . THR A 1 351 ? 42.305 -17.253 24.188 1.00 13.21 351 THR A CA 1
ATOM 2808 C C . THR A 1 351 ? 43.195 -17.612 22.996 1.00 13.30 351 THR A C 1
ATOM 2809 O O . THR A 1 351 ? 42.944 -17.165 21.849 1.00 12.24 351 THR A O 1
ATOM 2813 N N . GLU A 1 352 ? 44.221 -18.431 23.255 1.00 13.26 352 GLU A N 1
ATOM 2814 C CA . GLU A 1 352 ? 45.066 -18.992 22.199 1.00 13.98 352 GLU A CA 1
ATOM 2815 C C . GLU A 1 352 ? 44.275 -19.817 21.198 1.00 12.82 352 GLU A C 1
ATOM 2816 O O . GLU A 1 352 ? 44.663 -19.915 20.046 1.00 12.44 352 GLU A O 1
ATOM 2822 N N . LYS A 1 353 ? 43.168 -20.385 21.654 1.00 12.45 353 LYS A N 1
ATOM 2823 C CA . LYS A 1 353 ? 42.330 -21.241 20.805 1.00 12.89 353 LYS A CA 1
ATOM 2824 C C . LYS A 1 353 ? 41.579 -20.420 19.764 1.00 12.16 353 LYS A C 1
ATOM 2825 O O . LYS A 1 353 ? 41.122 -19.326 20.040 1.00 11.97 353 LYS A O 1
ATOM 2831 N N . THR A 1 354 ? 41.472 -20.962 18.554 1.00 11.46 354 THR A N 1
ATOM 2832 C CA . THR A 1 354 ? 40.764 -20.325 17.462 1.00 10.75 354 THR A CA 1
ATOM 2833 C C . THR A 1 354 ? 39.550 -21.153 17.071 1.00 9.98 354 THR A C 1
ATOM 2834 O O . THR A 1 354 ? 39.329 -22.235 17.607 1.00 9.92 354 THR A O 1
ATOM 2838 N N . LEU A 1 355 ? 38.779 -20.655 16.096 1.00 9.61 355 LEU A N 1
ATOM 2839 C CA . LEU A 1 355 ? 37.653 -21.416 15.576 1.00 9.78 355 LEU A CA 1
ATOM 2840 C C . LEU A 1 355 ? 38.079 -22.712 14.892 1.00 9.74 355 LEU A C 1
ATOM 2841 O O . LEU A 1 355 ? 37.237 -23.569 14.654 1.00 9.75 355 LEU A O 1
ATOM 2846 N N . ASN A 1 356 ? 39.368 -22.851 14.575 1.00 9.98 356 ASN A N 1
ATOM 2847 C CA . ASN A 1 356 ? 39.881 -24.104 14.017 1.00 10.54 356 ASN A CA 1
ATOM 2848 C C . ASN A 1 356 ? 40.182 -25.177 15.074 1.00 10.52 356 ASN A C 1
ATOM 2849 O O . ASN A 1 356 ? 40.529 -26.285 14.728 1.00 10.76 356 ASN A O 1
ATOM 2854 N N . ASP A 1 357 ? 40.107 -24.834 16.350 1.00 10.82 357 ASP A N 1
ATOM 2855 C CA . ASP A 1 357 ? 40.424 -25.752 17.437 1.00 12.14 357 ASP A CA 1
ATOM 2856 C C . ASP A 1 357 ? 39.148 -26.335 18.041 1.00 11.73 357 ASP A C 1
ATOM 2857 O O . ASP A 1 357 ? 38.188 -25.611 18.265 1.00 12.00 357 ASP A O 1
ATOM 2862 N N . ILE A 1 358 ? 39.154 -27.621 18.376 1.00 12.15 358 ILE A N 1
ATOM 2863 C CA . ILE A 1 358 ? 37.942 -28.208 18.945 1.00 13.03 358 ILE A CA 1
ATOM 2864 C C . ILE A 1 358 ? 37.708 -27.840 20.392 1.00 13.21 358 ILE A C 1
ATOM 2865 O O . ILE A 1 358 ? 36.556 -27.788 20.823 1.00 12.06 358 ILE A O 1
ATOM 2870 N N . ASN A 1 359 ? 38.778 -27.629 21.165 1.00 14.12 359 ASN A N 1
ATOM 2871 C CA . ASN A 1 359 ? 38.610 -27.511 22.613 1.00 15.63 359 ASN A CA 1
ATOM 2872 C C . ASN A 1 359 ? 38.277 -26.097 23.153 1.00 15.86 359 ASN A C 1
ATOM 2873 O O . ASN A 1 359 ? 39.135 -25.365 23.576 1.00 18.92 359 ASN A O 1
ATOM 2878 N N . SER A 1 360 ? 36.995 -25.765 23.128 1.00 15.81 360 SER A N 1
ATOM 2879 C CA . SER A 1 360 ? 36.401 -24.489 23.590 1.00 15.95 360 SER A CA 1
ATOM 2880 C C . SER A 1 360 ? 37.180 -23.191 23.304 1.00 14.61 360 SER A C 1
ATOM 2881 O O . SER A 1 360 ? 37.709 -22.530 24.221 1.00 14.20 360 SER A O 1
ATOM 2884 N N . PRO A 1 361 ? 37.202 -22.798 22.033 1.00 12.91 361 PRO A N 1
ATOM 2885 C CA . PRO A 1 361 ? 37.550 -21.407 21.794 1.00 12.31 361 PRO A CA 1
ATOM 2886 C C . PRO A 1 361 ? 36.492 -20.489 22.395 1.00 11.78 361 PRO A C 1
ATOM 2887 O O . PRO A 1 361 ? 35.399 -20.937 22.732 1.00 11.42 361 PRO A O 1
ATOM 2891 N N . THR A 1 362 ? 36.833 -19.221 22.580 1.00 11.01 362 THR A N 1
ATOM 2892 C CA . THR A 1 362 ? 35.883 -18.267 23.091 1.00 10.88 362 THR A CA 1
ATOM 2893 C C . THR A 1 362 ? 34.855 -17.943 22.000 1.00 10.47 362 THR A C 1
ATOM 2894 O O . THR A 1 362 ? 35.168 -17.264 21.020 1.00 10.23 362 THR A O 1
ATOM 2898 N N . PHE A 1 363 ? 33.657 -18.457 22.204 1.00 9.72 363 PHE A N 1
ATOM 2899 C CA . PHE A 1 363 ? 32.611 -18.476 21.204 1.00 9.65 363 PHE A CA 1
ATOM 2900 C C . PHE A 1 363 ? 31.303 -18.656 21.909 1.00 9.20 363 PHE A C 1
ATOM 2901 O O . PHE A 1 363 ? 31.201 -19.460 22.836 1.00 9.33 363 PHE A O 1
ATOM 2909 N N . ILE A 1 364 ? 30.296 -17.918 21.446 1.00 9.07 364 ILE A N 1
ATOM 2910 C CA . ILE A 1 364 ? 28.931 -18.126 21.863 1.00 9.35 364 ILE A CA 1
ATOM 2911 C C . ILE A 1 364 ? 28.105 -18.026 20.591 1.00 9.55 364 ILE A C 1
ATOM 2912 O O . ILE A 1 364 ? 28.290 -17.103 19.799 1.00 9.50 364 ILE A O 1
ATOM 2917 N N . GLY A 1 365 ? 27.190 -18.972 20.381 1.00 9.43 365 GLY A N 1
ATOM 2918 C CA . GLY A 1 365 ? 26.442 -19.002 19.132 1.00 8.95 365 GLY A CA 1
ATOM 2919 C C . GLY A 1 365 ? 25.023 -19.465 19.246 1.00 9.10 365 GLY A C 1
ATOM 2920 O O . GLY A 1 365 ? 24.611 -20.064 20.247 1.00 8.66 365 GLY A O 1
ATOM 2921 N N . ARG A 1 366 ? 24.264 -19.182 18.195 1.00 9.11 366 ARG A N 1
ATOM 2922 C CA . ARG A 1 366 ? 22.883 -19.629 18.124 1.00 9.85 366 ARG A CA 1
ATOM 2923 C C . ARG A 1 366 ? 22.628 -20.247 16.764 1.00 8.84 366 ARG A C 1
ATOM 2924 O O . ARG A 1 366 ? 23.257 -19.890 15.769 1.00 8.42 366 ARG A O 1
ATOM 2932 N N . ARG A 1 367 ? 21.672 -21.162 16.725 1.00 8.52 367 ARG A N 1
ATOM 2933 C CA . ARG A 1 367 ? 21.400 -21.920 15.519 1.00 8.29 367 ARG A CA 1
ATOM 2934 C C . ARG A 1 367 ? 20.887 -21.047 14.377 1.00 8.26 367 ARG A C 1
ATOM 2935 O O . ARG A 1 367 ? 20.087 -20.130 14.585 1.00 8.00 367 ARG A O 1
ATOM 2943 N N . GLN A 1 368 ? 21.338 -21.348 13.157 1.00 8.25 368 GLN A N 1
ATOM 2944 C CA . GLN A 1 368 ? 20.622 -20.885 11.980 1.00 8.48 368 GLN A CA 1
ATOM 2945 C C . GLN A 1 368 ? 19.360 -21.716 11.801 1.00 9.41 368 GLN A C 1
ATOM 2946 O O . GLN A 1 368 ? 19.428 -22.945 11.609 1.00 9.04 368 GLN A O 1
ATOM 2952 N N . GLU A 1 369 ? 18.210 -21.030 11.861 1.00 9.99 369 GLU A N 1
ATOM 2953 C CA . GLU A 1 369 ? 16.905 -21.702 11.841 1.00 11.55 369 GLU A CA 1
ATOM 2954 C C . GLU A 1 369 ? 16.083 -21.382 10.602 1.00 11.59 369 GLU A C 1
ATOM 2955 O O . GLU A 1 369 ? 14.969 -21.875 10.480 1.00 12.57 369 GLU A O 1
ATOM 2961 N N . HIS A 1 370 ? 16.643 -20.599 9.667 1.00 11.28 370 HIS A N 1
ATOM 2962 C CA . HIS A 1 370 ? 15.958 -20.166 8.470 1.00 11.45 370 HIS A CA 1
ATOM 2963 C C . HIS A 1 370 ? 16.972 -20.079 7.347 1.00 10.97 370 HIS A C 1
ATOM 2964 O O . HIS A 1 370 ? 18.134 -19.680 7.566 1.00 11.13 370 HIS A O 1
ATOM 2971 N N . PHE A 1 371 ? 16.528 -20.407 6.149 1.00 11.22 371 PHE A N 1
ATOM 2972 C CA . PHE A 1 371 ? 17.352 -20.214 4.979 1.00 10.97 371 PHE A CA 1
ATOM 2973 C C . PHE A 1 371 ? 17.658 -18.755 4.666 1.00 11.47 371 PHE A C 1
ATOM 2974 O O . PHE A 1 371 ? 18.773 -18.433 4.200 1.00 11.07 371 PHE A O 1
ATOM 2982 N N . VAL A 1 372 ? 16.678 -17.892 4.930 1.00 11.27 372 VAL A N 1
ATOM 2983 C CA . VAL A 1 372 ? 16.821 -16.471 4.640 1.00 11.68 372 VAL A CA 1
ATOM 2984 C C . VAL A 1 372 ? 16.700 -15.717 5.947 1.00 11.57 372 VAL A C 1
ATOM 2985 O O . VAL A 1 372 ? 15.676 -15.769 6.630 1.00 11.64 372 VAL A O 1
ATOM 2989 N N . CYS A 1 373 ? 17.779 -15.054 6.316 1.00 11.00 373 CYS A N 1
ATOM 2990 C CA . CYS A 1 373 ? 17.801 -14.284 7.561 1.00 10.95 373 CYS A CA 1
ATOM 2991 C C . CYS A 1 373 ? 18.919 -13.278 7.520 1.00 11.12 373 CYS A C 1
ATOM 2992 O O . CYS A 1 373 ? 19.860 -13.424 6.759 1.00 10.25 373 CYS A O 1
ATOM 2995 N N . ASN A 1 374 ? 18.830 -12.285 8.390 1.00 11.15 374 ASN A N 1
ATOM 2996 C CA . ASN A 1 374 ? 19.876 -11.283 8.543 1.00 11.57 374 ASN A CA 1
ATOM 2997 C C . ASN A 1 374 ? 20.319 -11.260 9.989 1.00 11.28 374 ASN A C 1
ATOM 2998 O O . ASN A 1 374 ? 19.492 -11.133 10.900 1.00 11.60 374 ASN A O 1
ATOM 3003 N N . VAL A 1 375 ? 21.623 -11.413 10.185 1.00 11.30 375 VAL A N 1
ATOM 3004 C CA . VAL A 1 375 ? 22.233 -11.545 11.492 1.00 12.05 375 VAL A CA 1
ATOM 3005 C C . VAL A 1 375 ? 23.240 -10.440 11.684 1.00 11.30 375 VAL A C 1
ATOM 3006 O O . VAL A 1 375 ? 24.041 -10.170 10.787 1.00 10.67 375 VAL A O 1
ATOM 3010 N N . SER A 1 376 ? 23.163 -9.734 12.809 1.00 10.21 376 SER A N 1
ATOM 3011 C CA . SER A 1 376 ? 24.081 -8.612 13.030 1.00 10.10 376 SER A CA 1
ATOM 3012 C C . SER A 1 376 ? 24.474 -8.443 14.491 1.00 9.83 376 SER A C 1
ATOM 3013 O O . SER A 1 376 ? 23.787 -8.912 15.389 1.00 9.90 376 SER A O 1
ATOM 3016 N N . THR A 1 377 ? 25.569 -7.749 14.680 1.00 9.94 377 THR A N 1
ATOM 3017 C CA . THR A 1 377 ? 26.088 -7.435 16.005 1.00 10.06 377 THR A CA 1
ATOM 3018 C C . THR A 1 377 ? 26.894 -6.157 15.966 1.00 10.25 377 THR A C 1
ATOM 3019 O O . THR A 1 377 ? 27.472 -5.817 14.933 1.00 10.77 377 THR A O 1
ATOM 3023 N N . LEU A 1 378 ? 26.916 -5.428 17.078 1.00 10.40 378 LEU A N 1
ATOM 3024 C CA . LEU A 1 378 ? 27.823 -4.300 17.237 1.00 11.03 378 LEU A CA 1
ATOM 3025 C C . LEU A 1 378 ? 28.928 -4.718 18.176 1.00 10.90 378 LEU A C 1
ATOM 3026 O O . LEU A 1 378 ? 28.678 -5.175 19.303 1.00 10.07 378 LEU A O 1
ATOM 3031 N N . LEU A 1 379 ? 30.157 -4.523 17.704 1.00 10.57 379 LEU A N 1
ATOM 3032 C CA . LEU A 1 379 ? 31.363 -4.910 18.391 1.00 11.06 379 LEU A CA 1
ATOM 3033 C C . LEU A 1 379 ? 32.219 -3.691 18.649 1.00 10.87 379 LEU A C 1
ATOM 3034 O O . LEU A 1 379 ? 32.472 -2.889 17.741 1.00 10.93 379 LEU A O 1
ATOM 3039 N N . GLU A 1 380 ? 32.683 -3.567 19.884 1.00 12.01 380 GLU A N 1
ATOM 3040 C CA . GLU A 1 380 ? 33.794 -2.682 20.201 1.00 12.28 380 GLU A CA 1
ATOM 3041 C C . GLU A 1 380 ? 35.034 -3.553 20.426 1.00 12.26 380 GLU A C 1
ATOM 3042 O O . GLU A 1 380 ? 35.045 -4.423 21.278 1.00 11.81 380 GLU A O 1
ATOM 3048 N N . PHE A 1 381 ? 36.082 -3.262 19.675 1.00 13.00 381 PHE A N 1
ATOM 3049 C CA . PHE A 1 381 ? 37.312 -4.034 19.718 1.00 13.34 381 PHE A CA 1
ATOM 3050 C C . PHE A 1 381 ? 38.473 -3.221 19.178 1.00 14.74 381 PHE A C 1
ATOM 3051 O O . PHE A 1 381 ? 38.436 -2.787 18.010 1.00 14.76 381 PHE A O 1
ATOM 3059 N N . LYS A 1 382 ? 39.496 -3.062 20.016 1.00 15.94 382 LYS A N 1
ATOM 3060 C CA . LYS A 1 382 ? 40.723 -2.342 19.699 1.00 19.02 382 LYS A CA 1
ATOM 3061 C C . LYS A 1 382 ? 41.873 -3.336 19.863 1.00 18.05 382 LYS A C 1
ATOM 3062 O O . LYS A 1 382 ? 42.449 -3.450 20.934 1.00 18.93 382 LYS A O 1
ATOM 3068 N N . PRO A 1 383 ? 42.180 -4.090 18.808 1.00 19.21 383 PRO A N 1
ATOM 3069 C CA . PRO A 1 383 ? 43.195 -5.112 19.000 1.00 19.39 383 PRO A CA 1
ATOM 3070 C C . PRO A 1 383 ? 44.527 -4.454 19.292 1.00 20.17 383 PRO A C 1
ATOM 3071 O O . PRO A 1 383 ? 44.880 -3.464 18.637 1.00 20.30 383 PRO A O 1
ATOM 3075 N N . ASN A 1 384 ? 45.218 -4.985 20.293 1.00 19.45 384 ASN A N 1
ATOM 3076 C CA . ASN A 1 384 ? 46.483 -4.423 20.757 1.00 21.10 384 ASN A CA 1
ATOM 3077 C C . ASN A 1 384 ? 47.675 -4.944 19.973 1.00 21.53 384 ASN A C 1
ATOM 3078 O O . ASN A 1 384 ? 48.686 -4.261 19.903 1.00 21.07 384 ASN A O 1
ATOM 3083 N N . GLN A 1 385 ? 47.574 -6.161 19.436 1.00 21.01 385 GLN A N 1
ATOM 3084 C CA . GLN A 1 385 ? 48.687 -6.854 18.776 1.00 22.65 385 GLN A CA 1
ATOM 3085 C C . GLN A 1 385 ? 48.200 -7.563 17.533 1.00 21.90 385 GLN A C 1
ATOM 3086 O O . GLN A 1 385 ? 47.005 -7.826 17.405 1.00 20.38 385 GLN A O 1
ATOM 3092 N N . ASP A 1 386 ? 49.120 -7.923 16.639 1.00 22.18 386 ASP A N 1
ATOM 3093 C CA . ASP A 1 386 ? 48.738 -8.534 15.356 1.00 24.04 386 ASP A CA 1
ATOM 3094 C C . ASP A 1 386 ? 47.940 -9.849 15.431 1.00 24.06 386 ASP A C 1
ATOM 3095 O O . ASP A 1 386 ? 47.145 -10.174 14.545 1.00 25.51 386 ASP A O 1
ATOM 3100 N N . ASN A 1 387 ? 48.124 -10.626 16.473 1.00 22.36 387 ASN A N 1
ATOM 3101 C CA . ASN A 1 387 ? 47.378 -11.916 16.486 1.00 24.94 387 ASN A CA 1
ATOM 3102 C C . ASN A 1 387 ? 45.842 -11.726 16.819 1.00 22.85 387 ASN A C 1
ATOM 3103 O O . ASN A 1 387 ? 45.034 -12.658 16.672 1.00 22.65 387 ASN A O 1
ATOM 3108 N N . GLU A 1 388 ? 45.430 -10.514 17.226 1.00 18.01 388 GLU A N 1
ATOM 3109 C CA . GLU A 1 388 ? 44.184 -10.398 18.001 1.00 15.32 388 GLU A CA 1
ATOM 3110 C C . GLU A 1 388 ? 43.008 -10.182 17.088 1.00 13.52 388 GLU A C 1
ATOM 3111 O O . GLU A 1 388 ? 43.087 -9.417 16.143 1.00 13.48 388 GLU A O 1
ATOM 3117 N N . GLU A 1 389 ? 41.895 -10.859 17.373 1.00 11.99 389 GLU A N 1
ATOM 3118 C CA . GLU A 1 389 ? 40.798 -11.001 16.395 1.00 11.29 389 GLU A CA 1
ATOM 3119 C C . GLU A 1 389 ? 39.467 -11.219 17.110 1.00 10.66 389 GLU A C 1
ATOM 3120 O O . GLU A 1 389 ? 39.374 -12.017 18.050 1.00 10.78 389 GLU A O 1
ATOM 3126 N N . ALA A 1 390 ? 38.439 -10.503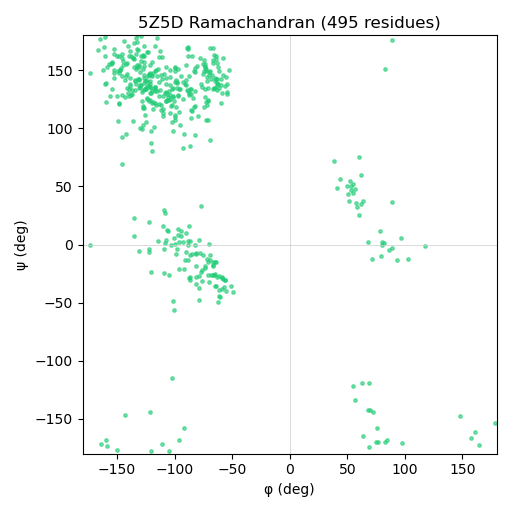 16.681 1.00 10.42 390 ALA A N 1
ATOM 3127 C CA . ALA A 1 390 ? 37.096 -10.746 17.187 1.00 9.74 390 ALA A CA 1
ATOM 3128 C C . ALA A 1 390 ? 36.089 -10.436 16.102 1.00 9.71 390 ALA A C 1
ATOM 3129 O O . ALA A 1 390 ? 36.265 -9.521 15.299 1.00 10.21 390 ALA A O 1
ATOM 3131 N N . GLY A 1 391 ? 34.995 -11.175 16.110 1.00 9.63 391 GLY A N 1
ATOM 3132 C CA . GLY A 1 391 ? 33.983 -11.000 15.097 1.00 9.50 391 GLY A CA 1
ATOM 3133 C C . GLY A 1 391 ? 32.797 -11.914 15.158 1.00 8.88 391 GLY A C 1
ATOM 3134 O O . GLY A 1 391 ? 32.427 -12.407 16.235 1.00 8.59 391 GLY A O 1
ATOM 3135 N N . LEU A 1 392 ? 32.208 -12.111 13.970 1.00 8.58 392 LEU A N 1
ATOM 3136 C CA . LEU A 1 392 ? 30.955 -12.798 13.787 1.00 8.82 392 LEU A CA 1
ATOM 3137 C C . LEU A 1 392 ? 31.203 -13.926 12.806 1.00 8.88 392 LEU A C 1
ATOM 3138 O O . LEU A 1 392 ? 31.749 -13.698 11.698 1.00 9.11 392 LEU A O 1
ATOM 3143 N N . THR A 1 393 ? 30.850 -15.123 13.235 1.00 8.50 393 THR A N 1
ATOM 3144 C CA . THR A 1 393 ? 31.126 -16.339 12.463 1.00 8.92 393 THR A CA 1
ATOM 3145 C C . THR A 1 393 ? 29.842 -17.062 12.027 1.00 8.83 393 THR A C 1
ATOM 3146 O O . THR A 1 393 ? 28.815 -17.013 12.732 1.00 7.91 393 THR A O 1
ATOM 3150 N N . VAL A 1 394 ? 29.926 -17.738 10.867 1.00 8.90 394 VAL A N 1
ATOM 3151 C CA . VAL A 1 394 ? 28.965 -18.734 10.435 1.00 9.56 394 VAL A CA 1
ATOM 3152 C C . VAL A 1 394 ? 29.732 -20.061 10.535 1.00 8.78 394 VAL A C 1
ATOM 3153 O O . VAL A 1 394 ? 30.718 -20.244 9.840 1.00 8.28 394 VAL A O 1
ATOM 3157 N N . TYR A 1 395 ? 29.303 -20.924 11.452 1.00 8.21 395 TYR A N 1
ATOM 3158 C CA . TYR A 1 395 ? 30.120 -22.025 11.958 1.00 8.01 395 TYR A CA 1
ATOM 3159 C C . TYR A 1 395 ? 29.391 -23.342 11.879 1.00 7.76 395 TYR A C 1
ATOM 3160 O O . TYR A 1 395 ? 28.287 -23.462 12.413 1.00 7.97 395 TYR A O 1
ATOM 3169 N N . MET A 1 396 ? 30.002 -24.308 11.187 1.00 7.34 396 MET A N 1
ATOM 3170 C CA . MET A 1 396 ? 29.548 -25.677 11.195 1.00 7.30 396 MET A CA 1
ATOM 3171 C C . MET A 1 396 ? 30.385 -26.535 12.126 1.00 7.40 396 MET A C 1
ATOM 3172 O O . MET A 1 396 ? 29.852 -27.239 12.981 1.00 6.98 396 MET A O 1
ATOM 3177 N N . ASN A 1 397 ? 31.692 -26.551 11.910 1.00 7.49 397 ASN A N 1
ATOM 3178 C CA . ASN A 1 397 ? 32.584 -27.249 12.804 1.00 7.72 397 ASN A CA 1
ATOM 3179 C C . ASN A 1 397 ? 33.969 -26.663 12.618 1.00 7.89 397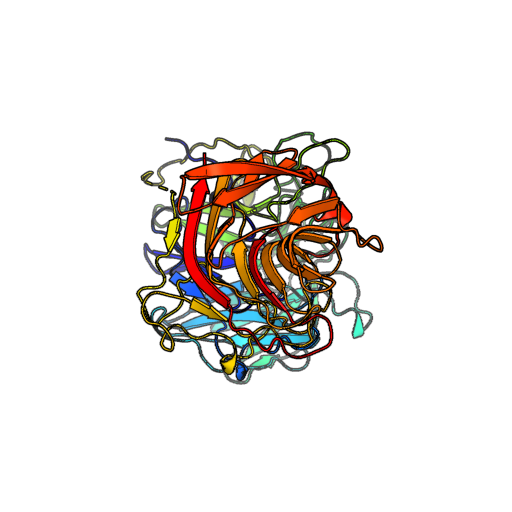 ASN A C 1
ATOM 3180 O O . ASN A 1 397 ? 34.118 -25.645 11.934 1.00 7.68 397 ASN A O 1
ATOM 3185 N N . GLU A 1 398 ? 34.973 -27.259 13.259 1.00 8.38 398 GLU A N 1
ATOM 3186 C CA . GLU A 1 398 ? 36.281 -26.640 13.324 1.00 9.07 398 GLU A CA 1
ATOM 3187 C C . GLU A 1 398 ? 37.003 -26.530 11.974 1.00 9.11 398 GLU A C 1
ATOM 3188 O O . GLU A 1 398 ? 37.923 -25.744 11.856 1.00 8.95 398 GLU A O 1
ATOM 3194 N N . LYS A 1 399 ? 36.576 -27.293 10.981 1.00 8.91 399 LYS A N 1
ATOM 3195 C CA . LYS A 1 399 ? 37.136 -27.209 9.644 1.00 9.77 399 LYS A CA 1
ATOM 3196 C C . LYS A 1 399 ? 36.207 -26.554 8.643 1.00 8.79 399 LYS A C 1
ATOM 3197 O O . LYS A 1 399 ? 36.552 -26.478 7.463 1.00 8.07 399 LYS A O 1
ATOM 3203 N N . HIS A 1 400 ? 35.027 -26.064 9.090 1.00 7.97 400 HIS A N 1
ATOM 3204 C CA . HIS A 1 400 ? 34.054 -25.474 8.173 1.00 8.06 400 HIS A CA 1
ATOM 3205 C C . HIS A 1 400 ? 33.399 -24.299 8.852 1.00 7.76 400 HIS A C 1
ATOM 3206 O O . HIS A 1 400 ? 32.442 -24.454 9.624 1.00 7.29 400 HIS A O 1
ATOM 3213 N N . HIS A 1 401 ? 33.945 -23.109 8.594 1.00 7.44 401 HIS A N 1
ATOM 3214 C CA . HIS A 1 401 ? 33.395 -21.888 9.188 1.00 7.50 401 HIS A CA 1
ATOM 3215 C C . HIS A 1 401 ? 33.902 -20.669 8.398 1.00 7.71 401 HIS A C 1
ATOM 3216 O O . HIS A 1 401 ? 34.974 -20.717 7.807 1.00 7.43 401 HIS A O 1
ATOM 3223 N N . TYR A 1 402 ? 33.081 -19.616 8.377 1.00 7.62 402 TYR A N 1
ATOM 3224 C CA . TYR A 1 402 ? 33.417 -18.339 7.750 1.00 7.69 402 TYR A CA 1
ATOM 3225 C C . TYR A 1 402 ? 33.298 -17.273 8.851 1.00 8.45 402 TYR A C 1
ATOM 3226 O O . TYR A 1 402 ? 32.430 -17.359 9.719 1.00 7.99 402 TYR A O 1
ATOM 3235 N N . GLU A 1 403 ? 34.136 -16.249 8.766 1.00 8.97 403 GLU A N 1
ATOM 3236 C CA . GLU A 1 403 ? 34.095 -15.181 9.763 1.00 9.87 403 GLU A CA 1
ATOM 3237 C C . GLU A 1 403 ? 34.338 -13.822 9.140 1.00 9.76 403 GLU A C 1
ATOM 3238 O O . GLU A 1 403 ? 35.208 -13.679 8.280 1.00 9.75 403 GLU A O 1
ATOM 3244 N N . ILE A 1 404 ? 33.663 -12.811 9.680 1.00 9.37 404 ILE A N 1
ATOM 3245 C CA . ILE A 1 404 ? 33.991 -11.411 9.401 1.00 9.41 404 ILE A CA 1
ATOM 3246 C C . ILE A 1 404 ? 34.447 -10.845 10.741 1.00 9.59 404 ILE A C 1
ATOM 3247 O O . ILE A 1 404 ? 33.785 -11.053 11.783 1.00 9.49 404 ILE A O 1
ATOM 3252 N N . ALA A 1 405 ? 35.570 -10.156 10.748 1.00 9.96 405 ALA A N 1
ATOM 3253 C CA . ALA A 1 405 ? 36.214 -9.830 12.017 1.00 10.42 405 ALA A CA 1
ATOM 3254 C C . ALA A 1 405 ? 37.057 -8.586 11.911 1.00 11.26 405 ALA A C 1
ATOM 3255 O O . ALA A 1 405 ? 37.520 -8.235 10.819 1.00 11.31 405 ALA A O 1
ATOM 3257 N N . LEU A 1 406 ? 37.280 -7.957 13.061 1.00 12.01 406 LEU A N 1
ATOM 3258 C CA . LEU A 1 406 ? 38.337 -6.945 13.206 1.00 12.54 406 LEU A CA 1
ATOM 3259 C C . LEU A 1 406 ? 39.593 -7.603 13.626 1.00 13.33 406 LEU A C 1
ATOM 3260 O O . LEU A 1 406 ? 39.564 -8.454 14.501 1.00 12.74 406 LEU A O 1
ATOM 3265 N N . THR A 1 407 ? 40.710 -7.198 13.033 1.00 14.25 407 THR A N 1
ATOM 3266 C CA . THR A 1 407 ? 42.006 -7.701 13.446 1.00 16.53 407 THR A CA 1
ATOM 3267 C C . THR A 1 407 ? 43.068 -6.633 13.192 1.00 17.59 407 THR A C 1
ATOM 3268 O O . THR A 1 407 ? 42.743 -5.529 12.764 1.00 16.01 407 THR A O 1
ATOM 3272 N N . LYS A 1 408 ? 44.320 -6.982 13.470 1.00 19.76 408 LYS A N 1
ATOM 3273 C CA . LYS A 1 408 ? 45.445 -6.074 13.302 1.00 22.16 408 LYS A CA 1
ATOM 3274 C C . LYS A 1 408 ? 46.511 -6.798 12.523 1.00 23.35 408 LYS A C 1
ATOM 3275 O O . LYS A 1 408 ? 46.783 -7.965 12.805 1.00 22.71 408 LYS A O 1
ATOM 3281 N N . LYS A 1 409 ? 47.094 -6.130 11.543 1.00 27.55 409 LYS A N 1
ATOM 3282 C CA . LYS A 1 409 ? 48.245 -6.693 10.803 1.00 34.45 409 LYS A CA 1
ATOM 3283 C C . LYS A 1 409 ? 49.223 -5.593 10.457 1.00 34.99 409 LYS A C 1
ATOM 3284 O O . LYS A 1 409 ? 48.833 -4.581 9.884 1.00 33.51 409 LYS A O 1
ATOM 3290 N N . ASN A 1 410 ? 50.488 -5.806 10.823 1.00 40.52 410 ASN A N 1
ATOM 3291 C CA . ASN A 1 410 ? 51.573 -4.838 10.627 1.00 41.46 410 ASN A CA 1
ATOM 3292 C C . ASN A 1 410 ? 51.203 -3.458 11.134 1.00 41.19 410 ASN A C 1
ATOM 3293 O O . ASN A 1 410 ? 51.295 -2.471 10.405 1.00 41.01 410 ASN A O 1
ATOM 3298 N N . GLY A 1 411 ? 50.722 -3.405 12.375 1.00 42.50 411 GLY A N 1
ATOM 3299 C CA . GLY A 1 411 ? 50.345 -2.136 12.994 1.00 39.69 411 GLY A CA 1
ATOM 3300 C C . GLY A 1 411 ? 48.993 -1.532 12.621 1.00 40.03 411 GLY A C 1
ATOM 3301 O O . GLY A 1 411 ? 48.570 -0.573 13.273 1.00 41.00 411 GLY A O 1
ATOM 3302 N N . ARG A 1 412 ? 48.312 -2.077 11.602 1.00 35.67 412 ARG A N 1
ATOM 3303 C CA . ARG A 1 412 ? 47.081 -1.494 11.062 1.00 33.57 412 ARG A CA 1
ATOM 3304 C C . ARG A 1 412 ? 45.860 -2.366 11.389 1.00 27.37 412 ARG A C 1
ATOM 3305 O O . ARG A 1 412 ? 45.939 -3.584 11.297 1.00 24.54 412 ARG A O 1
ATOM 3313 N N . ILE A 1 413 ? 44.738 -1.714 11.684 1.00 22.23 413 ILE A N 1
ATOM 3314 C CA . ILE A 1 413 ? 43.455 -2.394 11.966 1.00 21.00 413 ILE A CA 1
ATOM 3315 C C . ILE A 1 413 ? 42.738 -2.658 10.652 1.00 18.42 413 ILE A C 1
ATOM 3316 O O . ILE A 1 413 ? 42.523 -1.734 9.868 1.00 17.04 413 ILE A O 1
ATOM 3321 N N . ASN A 1 414 ? 42.304 -3.905 10.455 1.00 16.80 414 ASN A N 1
ATOM 3322 C CA . ASN A 1 414 ? 41.680 -4.336 9.207 1.00 15.54 414 ASN A CA 1
ATOM 3323 C C . ASN A 1 414 ? 40.391 -5.074 9.527 1.00 14.36 414 ASN A C 1
ATOM 3324 O O . ASN A 1 414 ? 40.344 -5.812 10.516 1.00 13.13 414 ASN A O 1
ATOM 3329 N N . VAL A 1 415 ? 39.352 -4.870 8.722 1.00 13.08 415 VAL A N 1
ATOM 3330 C CA . VAL A 1 415 ? 38.196 -5.778 8.739 1.00 14.52 415 VAL A CA 1
ATOM 3331 C C . VAL A 1 415 ? 38.516 -6.866 7.720 1.00 13.87 415 VAL A C 1
ATOM 3332 O O . VAL A 1 415 ? 38.915 -6.560 6.594 1.00 12.67 415 VAL A O 1
ATOM 3336 N N . VAL A 1 416 ? 38.318 -8.128 8.094 1.00 12.60 416 VAL A N 1
ATOM 3337 C CA . VAL A 1 416 ? 38.662 -9.238 7.213 1.00 12.64 416 VAL A CA 1
ATOM 3338 C C . VAL A 1 416 ? 37.504 -10.233 7.099 1.00 11.82 416 VAL A C 1
ATOM 3339 O O . VAL A 1 416 ? 36.636 -10.324 7.981 1.00 10.70 416 VAL A O 1
ATOM 3343 N N . LEU A 1 417 ? 37.486 -10.908 5.954 1.00 11.12 417 LEU A N 1
ATOM 3344 C CA . LEU A 1 417 ? 36.611 -12.026 5.715 1.00 11.10 417 LEU A CA 1
ATOM 3345 C C . LEU A 1 417 ? 37.551 -13.229 5.586 1.00 11.21 417 LEU A C 1
ATOM 3346 O O . LEU A 1 417 ? 38.427 -13.268 4.714 1.00 10.68 417 LEU A O 1
ATOM 3351 N N . LYS A 1 418 ? 37.340 -14.198 6.458 1.00 10.98 418 LYS A N 1
ATOM 3352 C CA . LYS A 1 418 ? 38.206 -15.399 6.569 1.00 11.86 418 LYS A CA 1
ATOM 3353 C C . LYS A 1 418 ? 37.347 -16.639 6.395 1.00 11.14 418 LYS A C 1
ATOM 3354 O O . LYS A 1 418 ? 36.214 -16.661 6.811 1.00 9.71 418 LYS A O 1
ATOM 3360 N N . LYS A 1 419 ? 37.911 -17.672 5.774 1.00 10.46 419 LYS A N 1
ATOM 3361 C CA . LYS A 1 419 ? 37.194 -18.943 5.608 1.00 9.73 419 LYS A CA 1
ATOM 3362 C C . LYS A 1 419 ? 38.116 -20.091 5.958 1.00 9.51 419 LYS A C 1
ATOM 3363 O O . LYS A 1 419 ? 39.312 -20.054 5.619 1.00 9.09 419 LYS A O 1
ATOM 3369 N N . THR A 1 420 ? 37.541 -21.104 6.626 1.00 8.87 420 THR A N 1
ATOM 3370 C CA . THR A 1 420 ? 38.143 -22.416 6.754 1.00 8.67 420 THR A CA 1
ATOM 3371 C C . THR A 1 420 ? 37.178 -23.398 6.108 1.00 8.06 420 THR A C 1
ATOM 3372 O O . THR A 1 420 ? 36.016 -23.478 6.506 1.00 7.65 420 THR A O 1
ATOM 3376 N N . VAL A 1 421 ? 37.665 -24.128 5.108 1.00 7.84 421 VAL A N 1
ATOM 3377 C CA . VAL A 1 421 ? 36.894 -25.181 4.457 1.00 7.90 421 VAL A CA 1
ATOM 3378 C C . VAL A 1 421 ? 37.827 -26.353 4.284 1.00 7.87 421 VAL A C 1
ATOM 3379 O O . VAL A 1 421 ? 38.707 -26.329 3.435 1.00 7.82 421 VAL A O 1
ATOM 3383 N N . GLY A 1 422 ? 37.615 -27.381 5.094 1.00 8.00 422 GLY A N 1
ATOM 3384 C CA . GLY A 1 422 ? 38.474 -28.545 5.090 1.00 8.88 422 GLY A CA 1
ATOM 3385 C C . GLY A 1 422 ? 39.883 -28.158 5.487 1.00 9.34 422 GLY A C 1
ATOM 3386 O O . GLY A 1 422 ? 40.109 -27.606 6.572 1.00 10.54 422 GLY A O 1
ATOM 3387 N N . ASP A 1 423 ? 40.824 -28.387 4.578 1.00 8.95 423 ASP A N 1
ATOM 3388 C CA . ASP A 1 423 ? 42.202 -28.025 4.784 1.00 9.74 423 ASP A CA 1
ATOM 3389 C C . ASP A 1 423 ? 42.586 -26.678 4.208 1.00 10.15 423 ASP A C 1
ATOM 3390 O O . ASP A 1 423 ? 43.768 -26.338 4.198 1.00 11.64 423 ASP A O 1
ATOM 3395 N N . ILE A 1 424 ? 41.620 -25.911 3.723 1.00 9.41 424 ILE A N 1
ATOM 3396 C CA . ILE A 1 424 ? 41.889 -24.618 3.140 1.00 10.16 424 ILE A CA 1
ATOM 3397 C C . ILE A 1 424 ? 41.550 -23.539 4.166 1.00 10.54 424 ILE A C 1
ATOM 3398 O O . ILE A 1 424 ? 40.420 -23.489 4.677 1.00 9.89 424 ILE A O 1
ATOM 3403 N N . GLN A 1 425 ? 42.505 -22.661 4.427 1.00 11.26 425 GLN A N 1
ATOM 3404 C CA . GLN A 1 425 ? 42.301 -21.499 5.332 1.00 11.68 425 GLN A CA 1
ATOM 3405 C C . GLN A 1 425 ? 42.735 -20.282 4.539 1.00 12.21 425 GLN A C 1
ATOM 3406 O O . GLN A 1 425 ? 43.880 -20.208 4.139 1.00 11.96 425 GLN A O 1
ATOM 3412 N N . VAL A 1 426 ? 41.810 -19.364 4.291 1.00 11.43 426 VAL A N 1
ATOM 3413 C CA A VAL A 1 426 ? 42.066 -18.239 3.430 0.50 11.63 426 VAL A CA 1
ATOM 3414 C CA B VAL A 1 426 ? 42.039 -18.235 3.395 0.50 11.94 426 VAL A CA 1
ATOM 3415 C C . VAL A 1 426 ? 41.509 -16.947 4.014 1.00 11.88 426 VAL A C 1
ATOM 3416 O O . VAL A 1 426 ? 40.488 -16.957 4.668 1.00 11.26 426 VAL A O 1
ATOM 3423 N N . VAL A 1 427 ? 42.218 -15.852 3.758 1.00 12.16 427 VAL A N 1
ATOM 3424 C CA . VAL A 1 427 ? 41.695 -14.509 3.983 1.00 12.75 427 VAL A CA 1
ATOM 3425 C C . VAL A 1 427 ? 41.234 -14.015 2.634 1.00 13.20 427 VAL A C 1
ATOM 3426 O O . VAL A 1 427 ? 42.056 -13.809 1.720 1.00 13.15 427 VAL A O 1
ATOM 3430 N N . VAL A 1 428 ? 39.917 -13.902 2.482 1.00 12.54 428 VAL A N 1
ATOM 3431 C CA . VAL A 1 428 ? 39.241 -13.612 1.222 1.00 13.08 428 VAL A CA 1
ATOM 3432 C C . VAL A 1 428 ? 39.302 -12.130 0.868 1.00 13.12 428 VAL A C 1
ATOM 3433 O O . VAL A 1 428 ? 39.421 -11.784 -0.302 1.00 12.90 428 VAL A O 1
ATOM 3437 N N . ASN A 1 429 ? 39.201 -11.267 1.871 1.00 13.51 429 ASN A N 1
ATOM 3438 C CA . ASN A 1 429 ? 39.261 -9.811 1.634 1.00 13.63 429 ASN A CA 1
ATOM 3439 C C . ASN A 1 429 ? 39.678 -9.139 2.922 1.00 14.59 429 ASN A C 1
ATOM 3440 O O . ASN A 1 429 ? 39.484 -9.695 4.025 1.00 13.28 429 ASN A O 1
ATOM 3445 N N . SER A 1 430 ? 40.263 -7.952 2.784 1.00 13.95 430 SER A N 1
ATOM 3446 C CA . SER A 1 430 ? 40.783 -7.203 3.915 1.00 15.40 430 SER A CA 1
ATOM 3447 C C . SER A 1 430 ? 40.673 -5.717 3.579 1.00 16.04 430 SER A C 1
ATOM 3448 O O . SER A 1 430 ? 41.131 -5.301 2.515 1.00 16.11 430 SER A O 1
ATOM 3451 N N . LEU A 1 431 ? 40.064 -4.933 4.460 1.00 15.96 431 LEU A N 1
ATOM 3452 C CA . LEU A 1 431 ? 39.978 -3.493 4.256 1.00 17.83 431 LEU A CA 1
ATOM 3453 C C . LEU A 1 431 ? 40.436 -2.804 5.531 1.00 18.09 431 LEU A C 1
ATOM 3454 O O . LEU A 1 431 ? 40.090 -3.235 6.635 1.00 16.27 431 LEU A O 1
ATOM 3459 N N . GLU A 1 432 ? 41.241 -1.749 5.389 1.00 18.91 432 GLU A N 1
ATOM 3460 C CA . GLU A 1 432 ? 41.640 -0.996 6.571 1.00 18.67 432 GLU A CA 1
ATOM 3461 C C . GLU A 1 432 ? 40.401 -0.371 7.197 1.00 16.94 432 GLU A C 1
ATOM 3462 O O . GLU A 1 432 ? 39.475 0.028 6.492 1.00 15.32 432 GLU A O 1
ATOM 3468 N N . TYR A 1 433 ? 40.370 -0.351 8.530 1.00 17.34 433 TYR A N 1
ATOM 3469 C CA . TYR A 1 433 ? 39.263 0.229 9.299 1.00 17.39 433 TYR A CA 1
ATOM 3470 C C . TYR A 1 433 ? 39.792 1.169 10.378 1.00 18.38 433 TYR A C 1
ATOM 3471 O O . TYR A 1 433 ? 40.794 0.878 11.025 1.00 20.10 433 TYR A O 1
ATOM 3480 N N . PHE A 1 434 ? 39.078 2.266 10.606 1.00 20.17 434 PHE A N 1
ATOM 3481 C CA . PHE A 1 434 ? 39.627 3.408 11.332 1.00 21.65 434 PHE A CA 1
ATOM 3482 C C . PHE A 1 434 ? 38.853 3.807 12.586 1.00 23.54 434 PHE A C 1
ATOM 3483 O O . PHE A 1 434 ? 38.999 4.949 13.094 1.00 23.01 434 PHE A O 1
ATOM 3491 N N . SER A 1 435 ? 38.048 2.905 13.124 1.00 21.21 435 SER A N 1
ATOM 3492 C CA . SER A 1 435 ? 37.446 3.188 14.419 1.00 22.44 435 SER A CA 1
ATOM 3493 C C . SER A 1 435 ? 37.313 1.961 15.305 1.00 21.69 435 SER A C 1
ATOM 3494 O O . SER A 1 435 ? 37.647 0.858 14.899 1.00 17.64 435 SER A O 1
ATOM 3497 N N . ASN A 1 436 ? 36.860 2.205 16.532 1.00 20.77 436 ASN A N 1
ATOM 3498 C CA . ASN A 1 436 ? 36.901 1.228 17.614 1.00 21.35 436 ASN A CA 1
ATOM 3499 C C . ASN A 1 436 ? 35.640 0.377 17.696 1.00 17.41 436 ASN A C 1
ATOM 3500 O O . ASN A 1 436 ? 35.608 -0.595 18.432 1.00 16.23 436 ASN A O 1
ATOM 3505 N N . THR A 1 437 ? 34.588 0.787 17.001 1.00 15.38 437 THR A N 1
ATOM 3506 C CA . THR A 1 437 ? 33.329 0.050 16.962 1.00 14.24 437 THR A CA 1
ATOM 3507 C C . THR A 1 437 ? 32.928 -0.187 15.512 1.00 13.19 437 THR A C 1
ATOM 3508 O O . THR A 1 437 ? 33.304 0.584 14.602 1.00 13.66 437 THR A O 1
ATOM 3512 N N . ILE A 1 438 ? 32.207 -1.285 15.315 1.00 12.11 438 ILE A N 1
ATOM 3513 C CA . ILE A 1 438 ? 31.798 -1.760 14.003 1.00 11.66 438 ILE A CA 1
ATOM 3514 C C . ILE A 1 438 ? 30.504 -2.560 14.162 1.00 10.95 438 ILE A C 1
ATOM 3515 O O . ILE A 1 438 ? 30.290 -3.168 15.206 1.00 10.85 438 ILE A O 1
ATOM 3520 N N . ILE A 1 439 ? 29.642 -2.518 13.157 1.00 10.93 439 ILE A N 1
ATOM 3521 C CA . ILE A 1 439 ? 28.510 -3.418 13.088 1.00 11.74 439 ILE A CA 1
ATOM 3522 C C . ILE A 1 439 ? 28.773 -4.456 11.979 1.00 12.30 439 ILE A C 1
ATOM 3523 O O . ILE A 1 439 ? 29.035 -4.095 10.826 1.00 12.18 439 ILE A O 1
ATOM 3528 N N . PHE A 1 440 ? 28.739 -5.736 12.337 1.00 11.67 440 PHE A N 1
ATOM 3529 C CA . PHE A 1 440 ? 28.851 -6.809 11.342 1.00 11.95 440 PHE A CA 1
ATOM 3530 C C . PHE A 1 440 ? 27.485 -7.310 11.004 1.00 12.07 440 PHE A C 1
ATOM 3531 O O . PHE A 1 440 ? 26.624 -7.426 11.873 1.00 11.17 440 PHE A O 1
ATOM 3539 N N . SER A 1 441 ? 27.253 -7.587 9.725 1.00 12.31 441 SER A N 1
ATOM 3540 C CA A SER A 1 441 ? 25.983 -8.170 9.346 0.50 12.87 441 SER A CA 1
ATOM 3541 C CA B SER A 1 441 ? 25.969 -8.074 9.258 0.50 13.11 441 SER A CA 1
ATOM 3542 C C . SER A 1 441 ? 26.186 -9.240 8.292 1.00 13.66 441 SER A C 1
ATOM 3543 O O . SER A 1 441 ? 27.052 -9.120 7.421 1.00 15.31 441 SER A O 1
ATOM 3548 N N . ILE A 1 442 ? 25.422 -10.311 8.431 1.00 12.33 442 ILE A N 1
ATOM 3549 C CA . ILE A 1 442 ? 25.426 -11.407 7.467 1.00 12.02 442 ILE A CA 1
ATOM 3550 C C . ILE A 1 442 ? 24.014 -11.568 6.940 1.00 11.60 442 ILE A C 1
ATOM 3551 O O . ILE A 1 442 ? 23.067 -11.732 7.720 1.00 12.80 442 ILE A O 1
ATOM 3556 N N . GLN A 1 443 ? 23.858 -11.508 5.626 1.00 11.36 443 GLN A N 1
ATOM 3557 C CA . GLN A 1 443 ? 22.618 -11.854 4.979 1.00 11.50 443 GLN A CA 1
ATOM 3558 C C . GLN A 1 443 ? 22.736 -13.278 4.444 1.00 11.88 443 GLN A C 1
ATOM 3559 O O . GLN A 1 443 ? 23.598 -13.539 3.622 1.00 12.09 443 GLN A O 1
ATOM 3565 N N . ALA A 1 444 ? 21.895 -14.182 4.931 1.00 11.49 444 ALA A N 1
ATOM 3566 C CA . ALA A 1 444 ? 21.873 -15.555 4.448 1.00 11.99 444 ALA A CA 1
ATOM 3567 C C . ALA A 1 444 ? 20.764 -15.701 3.429 1.00 12.48 444 ALA A C 1
ATOM 3568 O O . ALA A 1 444 ? 19.659 -15.152 3.620 1.00 12.47 444 ALA A O 1
ATOM 3570 N N . ASN A 1 445 ? 21.040 -16.420 2.356 1.00 12.07 445 ASN A N 1
ATOM 3571 C CA . ASN A 1 445 ? 19.978 -16.946 1.502 1.00 13.50 445 ASN A CA 1
ATOM 3572 C C . ASN A 1 445 ? 20.336 -18.413 1.251 1.00 13.11 445 ASN A C 1
ATOM 3573 O O . ASN A 1 445 ? 21.421 -18.865 1.713 1.00 11.22 445 ASN A O 1
ATOM 3578 N N . PRO A 1 446 ? 19.490 -19.150 0.519 1.00 12.55 446 PRO A N 1
ATOM 3579 C CA . PRO A 1 446 ? 19.766 -20.580 0.466 1.00 13.71 446 PRO A CA 1
ATOM 3580 C C . PRO A 1 446 ? 21.148 -20.948 -0.053 1.00 14.39 446 PRO A C 1
ATOM 3581 O O . PRO A 1 446 ? 21.738 -21.883 0.466 1.00 13.93 446 PRO A O 1
ATOM 3585 N N . GLU A 1 447 ? 21.662 -20.202 -1.026 1.00 14.46 447 GLU A N 1
ATOM 3586 C CA . GLU A 1 447 ? 22.937 -20.537 -1.661 1.00 16.38 447 GLU A CA 1
ATOM 3587 C C . GLU A 1 447 ? 24.170 -19.815 -1.096 1.00 14.39 447 GLU A C 1
ATOM 3588 O O . GLU A 1 447 ? 25.279 -20.273 -1.326 1.00 11.76 447 GLU A O 1
ATOM 3594 N N . GLU A 1 448 ? 23.997 -18.682 -0.414 1.00 13.31 448 GLU A N 1
ATOM 3595 C CA . GLU A 1 448 ? 25.156 -17.890 -0.013 1.00 14.19 448 GLU A CA 1
ATOM 3596 C C . GLU A 1 448 ? 24.913 -17.023 1.167 1.00 12.51 448 GLU A C 1
ATOM 3597 O O . GLU A 1 448 ? 23.777 -16.636 1.432 1.00 11.65 448 GLU A O 1
ATOM 3603 N N . TYR A 1 449 ? 26.013 -16.718 1.844 1.00 10.90 449 TYR A N 1
ATOM 3604 C CA . TYR A 1 449 ? 26.040 -15.746 2.918 1.00 10.46 449 TYR A CA 1
ATOM 3605 C C . TYR A 1 449 ? 26.754 -14.530 2.358 1.00 11.02 449 TYR A C 1
ATOM 3606 O O . TYR A 1 449 ? 27.780 -14.676 1.705 1.00 10.58 449 TYR A O 1
ATOM 3615 N N . LYS A 1 450 ? 26.246 -13.341 2.666 1.00 11.00 450 LYS A N 1
ATOM 3616 C CA . LYS A 1 450 ? 26.850 -12.092 2.264 1.00 11.32 450 LYS A CA 1
ATOM 3617 C C . LYS A 1 450 ? 27.276 -11.320 3.497 1.00 10.99 450 LYS A C 1
ATOM 3618 O O . LYS A 1 450 ? 26.444 -11.044 4.356 1.00 10.98 450 LYS A O 1
ATOM 3624 N N . PHE A 1 451 ? 28.557 -11.012 3.557 1.00 10.26 451 PHE A N 1
ATOM 3625 C CA . PHE A 1 451 ? 29.195 -10.435 4.715 1.00 10.24 451 PHE A CA 1
ATOM 3626 C C . PHE A 1 451 ? 29.426 -8.945 4.518 1.00 10.46 451 PHE A C 1
ATOM 3627 O O . PHE A 1 451 ? 30.157 -8.543 3.608 1.00 10.56 451 PHE A O 1
ATOM 3635 N N . SER A 1 452 ? 28.823 -8.141 5.389 1.00 10.96 452 SER A N 1
ATOM 3636 C CA . SER A 1 452 ? 28.917 -6.678 5.304 1.00 11.49 452 SER A CA 1
ATOM 3637 C C . SER A 1 452 ? 29.332 -6.109 6.643 1.00 12.00 452 SER A C 1
ATOM 3638 O O . SER A 1 452 ? 29.131 -6.731 7.696 1.00 10.58 452 SER A O 1
ATOM 3641 N N . PHE A 1 453 ? 29.886 -4.907 6.623 1.00 11.96 453 PHE A N 1
ATOM 3642 C CA . PHE A 1 453 ? 30.069 -4.181 7.872 1.00 12.68 453 PHE A CA 1
ATOM 3643 C C . PHE A 1 453 ? 29.532 -2.772 7.687 1.00 13.40 453 PHE A C 1
ATOM 3644 O O . PHE A 1 453 ? 29.450 -2.259 6.570 1.00 12.16 453 PHE A O 1
ATOM 3652 N N . VAL A 1 454 ? 29.135 -2.191 8.807 1.00 13.66 454 VAL A N 1
ATOM 3653 C CA . VAL A 1 454 ? 28.606 -0.831 8.849 1.00 15.15 454 VAL A CA 1
ATOM 3654 C C . VAL A 1 454 ? 29.510 -0.034 9.806 1.00 14.77 454 VAL A C 1
ATOM 3655 O O . VAL A 1 454 ? 29.855 -0.513 10.901 1.00 13.12 454 VAL A O 1
ATOM 3659 N N . ASP A 1 455 ? 29.886 1.185 9.404 1.00 14.07 455 ASP A N 1
ATOM 3660 C CA . ASP A 1 455 ? 30.541 2.126 10.293 1.00 16.49 455 ASP A CA 1
ATOM 3661 C C . ASP A 1 455 ? 29.413 2.743 11.129 1.00 16.80 455 ASP A C 1
ATOM 3662 O O . ASP A 1 455 ? 28.569 3.455 10.567 1.00 16.89 455 ASP A O 1
ATOM 3667 N N . PRO A 1 456 ? 29.347 2.439 12.446 1.00 16.17 456 PRO A N 1
ATOM 3668 C CA . PRO A 1 456 ? 28.177 2.866 13.242 1.00 16.54 456 PRO A CA 1
ATOM 3669 C C . PRO A 1 456 ? 27.904 4.378 13.214 1.00 18.32 456 PRO A C 1
ATOM 3670 O O . PRO A 1 456 ? 26.729 4.785 13.246 1.00 17.77 456 PRO A O 1
ATOM 3674 N N . ASN A 1 457 ? 28.983 5.134 13.077 1.00 19.31 457 ASN A N 1
ATOM 3675 C CA . ASN A 1 457 ? 29.000 6.596 13.123 1.00 23.94 457 ASN A CA 1
ATOM 3676 C C . ASN A 1 457 ? 28.417 7.226 11.857 1.00 26.41 457 ASN A C 1
ATOM 3677 O O . ASN A 1 457 ? 28.067 8.399 11.887 1.00 26.40 457 ASN A O 1
ATOM 3682 N N . THR A 1 458 ? 28.352 6.476 10.749 1.00 24.32 458 THR A N 1
ATOM 3683 C CA . THR A 1 458 ? 27.796 6.997 9.493 1.00 23.39 458 THR A CA 1
ATOM 3684 C C . THR A 1 458 ? 26.598 6.228 8.974 1.00 22.73 458 THR A C 1
ATOM 3685 O O . THR A 1 458 ? 25.816 6.771 8.213 1.00 20.48 458 THR A O 1
ATOM 3689 N N . GLY A 1 459 ? 26.456 4.960 9.351 1.00 21.54 459 GLY A N 1
ATOM 3690 C CA . GLY A 1 459 ? 25.402 4.111 8.808 1.00 23.13 459 GLY A CA 1
ATOM 3691 C C . GLY A 1 459 ? 25.740 3.545 7.437 1.00 23.48 459 GLY A C 1
ATOM 3692 O O . GLY A 1 459 ? 24.930 2.812 6.880 1.00 27.48 459 GLY A O 1
ATOM 3693 N N . GLN A 1 460 ? 26.931 3.839 6.920 1.00 23.91 460 GLN A N 1
ATOM 3694 C CA . GLN A 1 460 ? 27.378 3.364 5.595 1.00 26.70 460 GLN A CA 1
ATOM 3695 C C . GLN A 1 460 ? 27.709 1.875 5.673 1.00 25.08 460 GLN A C 1
ATOM 3696 O O . GLN A 1 460 ? 28.476 1.469 6.577 1.00 21.64 460 GLN A O 1
ATOM 3702 N N . THR A 1 461 ? 27.107 1.089 4.763 1.00 23.22 461 THR A N 1
ATOM 3703 C CA . THR A 1 461 ? 27.326 -0.353 4.707 1.00 22.43 461 THR A CA 1
ATOM 3704 C C . THR A 1 461 ? 28.333 -0.654 3.598 1.00 22.13 461 THR A C 1
ATOM 3705 O O . THR A 1 461 ? 28.434 0.077 2.611 1.00 20.69 461 THR A O 1
ATOM 3709 N N . TYR A 1 462 ? 29.117 -1.708 3.777 1.00 19.40 462 TYR A N 1
ATOM 3710 C CA . TYR A 1 462 ? 30.091 -2.129 2.776 1.00 19.77 462 TYR A CA 1
ATOM 3711 C C . TYR A 1 462 ? 30.006 -3.651 2.683 1.00 17.72 462 TYR A C 1
ATOM 3712 O O . TYR A 1 462 ? 30.063 -4.315 3.713 1.00 14.96 462 TYR A O 1
ATOM 3721 N N . LEU A 1 463 ? 29.878 -4.187 1.476 1.00 17.05 463 LEU A N 1
ATOM 3722 C CA . LEU A 1 463 ? 29.882 -5.649 1.275 1.00 16.67 463 LEU A CA 1
ATOM 3723 C C . LEU A 1 463 ? 31.317 -6.116 1.173 1.00 15.64 463 LEU A C 1
ATOM 3724 O O . LEU A 1 463 ? 32.018 -5.766 0.234 1.00 17.62 463 LEU A O 1
ATOM 3729 N N . LEU A 1 464 ? 31.771 -6.908 2.127 1.00 13.21 464 LEU A N 1
ATOM 3730 C CA . LEU A 1 464 ? 33.145 -7.341 2.181 1.00 12.74 464 LEU A CA 1
ATOM 3731 C C . LEU A 1 464 ? 33.375 -8.603 1.336 1.00 12.50 464 LEU A C 1
ATOM 3732 O O . LEU A 1 464 ? 34.474 -8.843 0.815 1.00 13.09 464 LEU A O 1
ATOM 3737 N N . GLY A 1 465 ? 32.334 -9.422 1.237 1.00 11.75 465 GLY A N 1
ATOM 3738 C CA . GLY A 1 465 ? 32.398 -10.619 0.404 1.00 11.22 465 GLY A CA 1
ATOM 3739 C C . GLY A 1 465 ? 31.318 -11.611 0.688 1.00 10.50 465 GLY A C 1
ATOM 3740 O O . GLY A 1 465 ? 30.362 -11.316 1.400 1.00 10.39 465 GLY A O 1
ATOM 3741 N N . THR A 1 466 ? 31.444 -12.784 0.056 1.00 9.80 466 THR A N 1
ATOM 3742 C CA . THR A 1 466 ? 30.364 -13.755 0.102 1.00 10.03 466 THR A CA 1
ATOM 3743 C C . THR A 1 466 ? 30.946 -15.133 0.316 1.00 9.53 466 THR A C 1
ATOM 3744 O O . THR A 1 466 ? 32.143 -15.347 0.105 1.00 9.02 466 THR A O 1
ATOM 3748 N N . GLY A 1 467 ? 30.098 -16.062 0.738 1.00 9.69 467 GLY A N 1
ATOM 3749 C CA . GLY A 1 467 ? 30.512 -17.479 0.861 1.00 9.92 467 GLY A CA 1
ATOM 3750 C C . GLY A 1 467 ? 29.375 -18.445 0.621 1.00 9.92 467 GLY A C 1
ATOM 3751 O O . GLY A 1 467 ? 28.219 -18.163 0.923 1.00 10.67 467 GLY A O 1
ATOM 3752 N N . LEU A 1 468 ? 29.703 -19.619 0.088 1.00 9.86 468 LEU A N 1
ATOM 3753 C CA . LEU A 1 468 ? 28.687 -20.617 -0.214 1.00 10.23 468 LEU A CA 1
ATOM 3754 C C . LEU A 1 468 ? 28.153 -21.370 1.000 1.00 9.71 468 LEU A C 1
ATOM 3755 O O . LEU A 1 468 ? 28.925 -21.809 1.859 1.00 8.81 468 LEU A O 1
ATOM 3760 N N . THR A 1 469 ? 26.835 -21.532 1.070 1.00 9.14 469 THR A N 1
ATOM 3761 C CA . THR A 1 469 ? 26.247 -22.338 2.110 1.00 9.41 469 THR A CA 1
ATOM 3762 C C . THR A 1 469 ? 26.703 -23.763 1.933 1.00 9.76 469 THR A C 1
ATOM 3763 O O . THR A 1 469 ? 26.869 -24.478 2.920 1.00 10.04 469 THR A O 1
ATOM 3767 N N . THR A 1 470 ? 26.855 -24.215 0.691 1.00 10.49 470 THR A N 1
ATOM 3768 C CA . THR A 1 470 ? 27.086 -25.639 0.482 1.00 11.49 470 THR A CA 1
ATOM 3769 C C . THR A 1 470 ? 28.431 -26.115 1.058 1.00 11.13 470 THR A C 1
ATOM 3770 O O . THR A 1 470 ? 28.508 -27.267 1.519 1.00 11.55 470 THR A O 1
ATOM 3774 N N . LEU A 1 471 ? 29.423 -25.231 1.165 1.00 9.97 471 LEU A N 1
ATOM 3775 C CA . LEU A 1 471 ? 30.706 -25.650 1.745 1.00 9.51 471 LEU A CA 1
ATOM 3776 C C . LEU A 1 471 ? 30.666 -25.743 3.264 1.00 9.41 471 LEU A C 1
ATOM 3777 O O . LEU A 1 471 ? 31.654 -26.188 3.837 1.00 9.72 471 LEU A O 1
ATOM 3782 N N . LEU A 1 472 ? 29.570 -25.313 3.905 1.00 8.80 472 LEU A N 1
ATOM 3783 C CA . LEU A 1 472 ? 29.348 -25.545 5.306 1.00 8.25 472 LEU A CA 1
ATOM 3784 C C . LEU A 1 472 ? 28.344 -26.671 5.573 1.00 8.54 472 LEU A C 1
ATOM 3785 O O . LEU A 1 472 ? 28.061 -26.956 6.731 1.00 8.49 472 LEU A O 1
ATOM 3790 N N . SER A 1 473 ? 27.787 -27.289 4.535 1.00 8.10 473 SER A N 1
ATOM 3791 C CA . SER A 1 473 ? 26.764 -28.302 4.727 1.00 8.62 473 SER A CA 1
ATOM 3792 C C . SER A 1 473 ? 27.351 -29.495 5.486 1.00 8.30 473 SER A C 1
ATOM 3793 O O . SER A 1 473 ? 28.543 -29.748 5.449 1.00 8.21 473 SER A O 1
ATOM 3796 N N . THR A 1 474 ? 26.482 -30.229 6.145 1.00 8.21 474 THR A N 1
ATOM 3797 C CA . THR A 1 474 ? 26.881 -31.466 6.817 1.00 8.19 474 THR A CA 1
ATOM 3798 C C . THR A 1 474 ? 27.565 -32.466 5.864 1.00 8.39 474 THR A C 1
ATOM 3799 O O . THR A 1 474 ? 28.554 -33.116 6.206 1.00 7.71 474 THR A O 1
ATOM 3803 N N . GLU A 1 475 ? 27.052 -32.565 4.647 1.00 8.52 475 GLU A N 1
ATOM 3804 C CA . GLU A 1 475 ? 27.631 -33.507 3.677 1.00 8.62 475 GLU A CA 1
ATOM 3805 C C . GLU A 1 475 ? 29.085 -33.190 3.433 1.00 8.62 475 GLU A C 1
ATOM 3806 O O . GLU A 1 475 ? 29.896 -34.090 3.290 1.00 8.66 475 GLU A O 1
ATOM 3812 N N . VAL A 1 476 ? 29.406 -31.913 3.387 1.00 8.74 476 VAL A N 1
ATOM 3813 C CA . VAL A 1 476 ? 30.770 -31.471 3.168 1.00 9.04 476 VAL A CA 1
ATOM 3814 C C . VAL A 1 476 ? 31.618 -31.555 4.435 1.00 8.41 476 VAL A C 1
ATOM 3815 O O . VAL A 1 476 ? 32.751 -32.074 4.413 1.00 8.13 476 VAL A O 1
ATOM 3819 N N . ALA A 1 477 ? 31.077 -31.042 5.529 1.00 7.80 477 ALA A N 1
ATOM 3820 C CA . ALA A 1 477 ? 31.809 -30.786 6.759 1.00 7.71 477 ALA A CA 1
ATOM 3821 C C . ALA A 1 477 ? 31.984 -32.005 7.625 1.00 7.34 477 ALA A C 1
ATOM 3822 O O . ALA A 1 477 ? 32.873 -32.033 8.430 1.00 7.22 477 ALA A O 1
ATOM 3824 N N . GLY A 1 478 ? 31.057 -32.953 7.521 1.00 7.45 478 GLY A N 1
ATOM 3825 C CA . GLY A 1 478 ? 30.992 -34.063 8.468 1.00 7.61 478 GLY A CA 1
ATOM 3826 C C . GLY A 1 478 ? 30.135 -33.762 9.678 1.00 7.75 478 GLY A C 1
ATOM 3827 O O . GLY A 1 478 ? 29.640 -32.635 9.877 1.00 7.73 478 GLY A O 1
ATOM 3828 N N . GLY A 1 479 ? 29.990 -34.784 10.508 1.00 8.05 479 GLY A N 1
ATOM 3829 C CA . GLY A 1 479 ? 29.248 -34.692 11.748 1.00 7.96 479 GLY A CA 1
ATOM 3830 C C . GLY A 1 479 ? 27.740 -34.691 11.599 1.00 8.09 479 GLY A C 1
ATOM 3831 O O . GLY A 1 479 ? 27.189 -35.144 10.597 1.00 7.96 479 GLY A O 1
ATOM 3832 N N . PHE A 1 480 ? 27.085 -34.155 12.619 1.00 7.69 480 PHE A N 1
ATOM 3833 C CA . PHE A 1 480 ? 25.669 -34.417 12.894 1.00 8.01 480 PHE A CA 1
ATOM 3834 C C . PHE A 1 480 ? 24.860 -33.168 13.250 1.00 7.55 480 PHE A C 1
ATOM 3835 O O . PHE A 1 480 ? 23.803 -33.266 13.868 1.00 7.86 480 PHE A O 1
ATOM 3843 N N . THR A 1 481 ? 25.328 -31.996 12.840 1.00 7.54 481 THR A N 1
ATOM 3844 C CA . THR A 1 481 ? 24.831 -30.747 13.377 1.00 6.97 481 THR A CA 1
ATOM 3845 C C . THR A 1 481 ? 24.427 -29.775 12.260 1.00 7.17 481 THR A C 1
ATOM 3846 O O . THR A 1 481 ? 24.489 -30.103 11.080 1.00 6.97 481 THR A O 1
ATOM 3850 N N . GLY A 1 482 ? 23.954 -28.608 12.661 1.00 6.83 482 GLY A N 1
ATOM 3851 C CA . GLY A 1 482 ? 23.606 -27.513 11.734 1.00 7.09 482 GLY A CA 1
ATOM 3852 C C . GLY A 1 482 ? 24.470 -26.294 11.982 1.00 7.08 482 GLY A C 1
ATOM 3853 O O . GLY A 1 482 ? 25.174 -26.202 12.979 1.00 7.50 482 GLY A O 1
ATOM 3854 N N . VAL A 1 483 ? 24.369 -25.327 11.079 1.00 7.27 483 VAL A N 1
ATOM 3855 C CA . VAL A 1 483 ? 25.146 -24.095 11.190 1.00 7.03 483 VAL A CA 1
ATOM 3856 C C . VAL A 1 483 ? 24.645 -23.286 12.391 1.00 7.15 483 VAL A C 1
ATOM 3857 O O . VAL A 1 483 ? 23.425 -23.231 12.694 1.00 6.72 483 VAL A O 1
ATOM 3861 N N . TYR A 1 484 ? 25.619 -22.673 13.053 1.00 6.74 484 TYR A N 1
ATOM 3862 C CA . TYR A 1 484 ? 25.416 -21.631 14.056 1.00 7.02 484 TYR A CA 1
ATOM 3863 C C . TYR A 1 484 ? 25.9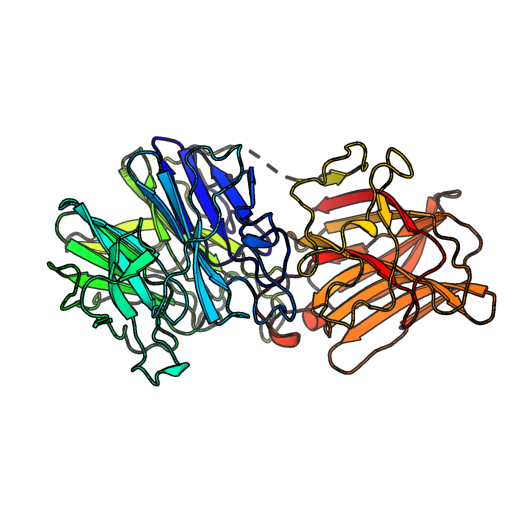68 -20.300 13.593 1.00 7.68 484 TYR A C 1
ATOM 3864 O O . TYR A 1 484 ? 26.967 -20.216 12.862 1.00 7.66 484 TYR A O 1
ATOM 3873 N N . PHE A 1 485 ? 25.358 -19.222 14.078 1.00 8.51 485 PHE A N 1
ATOM 3874 C CA . PHE A 1 485 ? 25.953 -17.896 13.990 1.00 8.59 485 PHE A CA 1
ATOM 3875 C C . PHE A 1 485 ? 26.548 -17.578 15.337 1.00 8.66 485 PHE A C 1
ATOM 3876 O O . PHE A 1 485 ? 25.861 -17.699 16.344 1.00 8.47 485 PHE A O 1
ATOM 3884 N N . GLY A 1 486 ? 27.820 -17.192 15.374 1.00 8.49 486 GLY A N 1
ATOM 3885 C CA . GLY A 1 486 ? 28.475 -16.982 16.654 1.00 8.64 486 GLY A CA 1
ATOM 3886 C C . GLY A 1 486 ? 29.255 -15.698 16.770 1.00 8.68 486 GLY A C 1
ATOM 3887 O O . GLY A 1 486 ? 29.728 -15.141 15.776 1.00 8.94 486 GLY A O 1
ATOM 3888 N N . LEU A 1 487 ? 29.403 -15.245 18.004 1.00 8.66 487 LEU A N 1
ATOM 3889 C CA . LEU A 1 487 ? 30.303 -14.168 18.368 1.00 8.85 487 LEU A CA 1
ATOM 3890 C C . LEU A 1 487 ? 31.550 -14.810 18.978 1.00 8.74 487 LEU A C 1
ATOM 3891 O O . LEU A 1 487 ? 31.442 -15.775 19.779 1.00 9.81 487 LEU A O 1
ATOM 3896 N N . TYR A 1 488 ? 32.727 -14.359 18.579 1.00 8.65 488 TYR A N 1
ATOM 3897 C CA . TYR A 1 488 ? 33.976 -15.019 19.001 1.00 8.28 488 TYR A CA 1
ATOM 3898 C C . TYR A 1 488 ? 35.091 -14.033 19.122 1.00 8.81 488 TYR A C 1
ATOM 3899 O O . TYR A 1 488 ? 35.044 -12.935 18.565 1.00 8.34 488 TYR A O 1
ATOM 3908 N N . ALA A 1 489 ? 36.115 -14.458 19.838 1.00 9.27 489 ALA A N 1
ATOM 3909 C CA . ALA A 1 489 ? 37.373 -13.718 19.924 1.00 9.74 489 ALA A CA 1
ATOM 3910 C C . ALA A 1 489 ? 38.504 -14.732 20.061 1.00 10.51 489 ALA A C 1
ATOM 3911 O O . ALA A 1 489 ? 38.294 -15.829 20.552 1.00 11.15 489 ALA A O 1
ATOM 3913 N N . THR A 1 490 ? 39.686 -14.359 19.593 1.00 11.17 490 THR A N 1
ATOM 3914 C CA . THR A 1 490 ? 40.852 -15.229 19.663 1.00 11.09 490 THR A CA 1
ATOM 3915 C C . THR A 1 490 ? 42.130 -14.408 19.564 1.00 11.95 490 THR A C 1
ATOM 3916 O O . THR A 1 490 ? 42.156 -13.325 18.935 1.00 11.88 490 THR A O 1
ATOM 3920 N N . GLY A 1 491 ? 43.187 -14.942 20.161 1.00 12.12 491 GLY A N 1
ATOM 3921 C CA . GLY A 1 491 ? 44.499 -14.389 19.971 1.00 13.37 491 GLY A CA 1
ATOM 3922 C C . GLY A 1 491 ? 45.375 -15.218 19.071 1.00 14.92 491 GLY A C 1
ATOM 3923 O O . GLY A 1 491 ? 46.563 -14.933 18.983 1.00 16.39 491 GLY A O 1
ATOM 3924 N N . ASN A 1 492 ? 44.823 -16.211 18.372 1.00 14.50 492 ASN A N 1
ATOM 3925 C CA . ASN A 1 492 ? 45.573 -16.921 17.331 1.00 14.96 492 ASN A CA 1
ATOM 3926 C C . ASN A 1 492 ? 46.935 -17.466 17.813 1.00 16.10 492 ASN A C 1
ATOM 3927 O O . ASN A 1 492 ? 47.984 -17.192 17.213 1.00 16.54 492 ASN A O 1
ATOM 3932 N N . GLY A 1 493 ? 46.879 -18.248 18.880 1.00 16.84 493 GLY A N 1
ATOM 3933 C CA . GLY A 1 493 ? 48.056 -18.897 19.461 1.00 19.28 493 GLY A CA 1
ATOM 3934 C C . GLY A 1 493 ? 48.576 -18.232 20.716 1.00 20.21 493 GLY A C 1
ATOM 3935 O O . GLY A 1 493 ? 49.389 -18.819 21.409 1.00 19.18 493 GLY A O 1
ATOM 3936 N N . LYS A 1 494 ? 48.100 -17.017 21.012 1.00 21.13 494 LYS A N 1
ATOM 3937 C CA . LYS A 1 494 ? 48.342 -16.353 22.294 1.00 22.89 494 LYS A CA 1
ATOM 3938 C C . LYS A 1 494 ? 47.025 -15.904 22.895 1.00 23.34 494 LYS A C 1
ATOM 3939 O O . LYS A 1 494 ? 46.046 -15.782 22.170 1.00 20.66 494 LYS A O 1
ATOM 3945 N N . VAL A 1 495 ? 47.010 -15.604 24.194 1.00 23.47 495 VAL A N 1
ATOM 3946 C CA . VAL A 1 495 ? 45.815 -15.008 24.806 1.00 24.48 495 VAL A CA 1
ATOM 3947 C C . VAL A 1 495 ? 45.606 -13.621 24.168 1.00 21.75 495 VAL A C 1
ATOM 3948 O O . VAL A 1 495 ? 46.562 -12.929 23.787 1.00 22.78 495 VAL A O 1
ATOM 3952 N N . CYS A 1 496 ? 44.345 -13.265 23.973 1.00 20.18 496 CYS A N 1
ATOM 3953 C CA . CYS A 1 496 ? 43.994 -12.027 23.306 1.00 19.02 496 CYS A CA 1
ATOM 3954 C C . CYS A 1 496 ? 43.996 -10.941 24.388 1.00 19.74 496 CYS A C 1
ATOM 3955 O O . CYS A 1 496 ? 43.205 -11.013 25.330 1.00 21.33 496 CYS A O 1
ATOM 3958 N N . THR A 1 497 ? 44.895 -9.968 24.281 1.00 18.46 497 THR A N 1
ATOM 3959 C CA . THR A 1 497 ? 45.018 -8.944 25.332 1.00 17.75 497 THR A CA 1
ATOM 3960 C C . THR A 1 497 ? 43.933 -7.891 25.279 1.00 18.10 497 THR A C 1
ATOM 3961 O O . THR A 1 497 ? 43.651 -7.270 26.282 1.00 20.31 497 THR A O 1
ATOM 3965 N N . ALA A 1 498 ? 43.312 -7.679 24.126 1.00 16.78 498 ALA A N 1
ATOM 3966 C CA . ALA A 1 498 ? 42.214 -6.738 24.007 1.00 15.64 498 ALA A CA 1
ATOM 3967 C C . ALA A 1 498 ? 40.898 -7.455 24.331 1.00 15.84 498 ALA A C 1
ATOM 3968 O O . ALA A 1 498 ? 40.618 -8.506 23.760 1.00 15.42 498 ALA A O 1
ATOM 3970 N N . PRO A 1 499 ? 40.075 -6.880 25.209 1.00 15.60 499 PRO A N 1
ATOM 3971 C CA . PRO A 1 499 ? 38.739 -7.439 25.400 1.00 14.34 499 PRO A CA 1
ATOM 3972 C C . PRO A 1 499 ? 37.866 -7.124 24.179 1.00 13.42 499 PRO A C 1
ATOM 3973 O O . PRO A 1 499 ? 38.078 -6.103 23.494 1.00 12.41 499 PRO A O 1
ATOM 3977 N N . ALA A 1 500 ? 36.903 -7.997 23.920 1.00 12.11 500 ALA A N 1
ATOM 3978 C CA . ALA A 1 500 ? 35.894 -7.762 22.886 1.00 11.96 500 ALA A CA 1
ATOM 3979 C C . ALA A 1 500 ? 34.561 -7.518 23.537 1.00 12.11 500 ALA A C 1
ATOM 3980 O O . ALA A 1 500 ? 34.116 -8.325 24.341 1.00 12.74 500 ALA A O 1
ATOM 3982 N N . PHE A 1 501 ? 33.901 -6.420 23.183 1.00 12.22 501 PHE A N 1
ATOM 3983 C CA . PHE A 1 501 ? 32.601 -6.075 23.746 1.00 11.72 501 PHE A CA 1
ATOM 3984 C C . PHE A 1 501 ? 31.536 -6.080 22.679 1.00 11.29 501 PHE A C 1
ATOM 3985 O O . PHE A 1 501 ? 31.624 -5.306 21.725 1.00 10.90 501 PHE A O 1
ATOM 3993 N N . PHE A 1 502 ? 30.522 -6.936 22.850 1.00 10.88 502 PHE A N 1
ATOM 3994 C CA . PHE A 1 502 ? 29.392 -6.984 21.936 1.00 10.68 502 PHE A CA 1
ATOM 3995 C C . PHE A 1 502 ? 28.186 -6.365 22.619 1.00 10.59 502 PHE A C 1
ATOM 3996 O O . PHE A 1 502 ? 27.797 -6.786 23.693 1.00 11.18 502 PHE A O 1
ATOM 4004 N N . ASP A 1 503 ? 27.587 -5.359 21.978 1.00 11.26 503 ASP A N 1
ATOM 4005 C CA . ASP A 1 503 ? 26.486 -4.616 22.590 1.00 11.52 503 ASP A CA 1
ATOM 4006 C C . ASP A 1 503 ? 25.177 -5.349 22.446 1.00 11.33 503 ASP A C 1
ATOM 4007 O O . ASP A 1 503 ? 24.310 -5.282 23.315 1.00 10.19 503 ASP A O 1
ATOM 4012 N N . TRP A 1 504 ? 25.011 -6.059 21.339 1.00 10.54 504 TRP A N 1
ATOM 4013 C CA . TRP A 1 504 ? 23.753 -6.698 21.054 1.00 10.41 504 TRP A CA 1
ATOM 4014 C C . TRP A 1 504 ? 23.972 -7.677 19.932 1.00 10.37 504 TRP A C 1
ATOM 4015 O O . TRP A 1 504 ? 25.012 -7.624 19.264 1.00 10.48 504 TRP A O 1
ATOM 4026 N N . PHE A 1 505 ? 22.974 -8.522 19.732 1.00 10.62 505 PHE A N 1
ATOM 4027 C CA . PHE A 1 505 ? 22.910 -9.469 18.636 1.00 11.42 505 PHE A CA 1
ATOM 4028 C C . PHE A 1 505 ? 21.466 -9.499 18.100 1.00 12.52 505 PHE A C 1
ATOM 4029 O O . PHE A 1 505 ? 20.485 -9.549 18.885 1.00 12.51 505 PHE A O 1
ATOM 4037 N N . LYS A 1 506 ? 21.316 -9.453 16.775 1.00 12.19 506 LYS A N 1
ATOM 4038 C CA . LYS A 1 506 ? 19.992 -9.525 16.155 1.00 13.05 506 LYS A CA 1
ATOM 4039 C C . LYS A 1 506 ? 19.949 -10.670 15.172 1.00 13.15 506 LYS A C 1
ATOM 4040 O O . LYS A 1 506 ? 20.863 -10.807 14.365 1.00 13.27 506 LYS A O 1
ATOM 4046 N N . TYR A 1 507 ? 18.852 -11.424 15.223 1.00 11.66 507 TYR A N 1
ATOM 4047 C CA . TYR A 1 507 ? 18.567 -12.496 14.257 1.00 11.70 507 TYR A CA 1
ATOM 4048 C C . TYR A 1 507 ? 17.197 -12.198 13.695 1.00 11.79 507 TYR A C 1
ATOM 4049 O O . TYR A 1 507 ? 16.214 -12.277 14.430 1.00 12.32 507 TYR A O 1
ATOM 4058 N N . ILE A 1 508 ? 17.157 -11.829 12.413 1.00 11.68 508 ILE A N 1
ATOM 4059 C CA . ILE A 1 508 ? 15.927 -11.372 11.763 1.00 13.35 508 ILE A CA 1
ATOM 4060 C C . ILE A 1 508 ? 15.625 -12.305 10.592 1.00 13.49 508 ILE A C 1
ATOM 4061 O O . ILE A 1 508 ? 16.193 -12.148 9.516 1.00 12.89 508 ILE A O 1
ATOM 4066 N N . PRO A 1 509 ? 14.747 -13.284 10.804 1.00 14.45 509 PRO A N 1
ATOM 4067 C CA . PRO A 1 509 ? 14.392 -14.163 9.688 1.00 16.64 509 PRO A CA 1
ATOM 4068 C C . PRO A 1 509 ? 13.483 -13.477 8.677 1.00 19.90 509 PRO A C 1
ATOM 4069 O O . PRO A 1 509 ? 12.725 -12.582 9.048 1.00 18.65 509 PRO A O 1
ATOM 4073 N N . GLU A 1 510 ? 13.530 -13.904 7.419 1.00 22.45 510 GLU A N 1
ATOM 4074 C CA . GLU A 1 510 ? 12.648 -13.307 6.411 1.00 27.67 510 GLU A CA 1
ATOM 4075 C C . GLU A 1 510 ? 11.192 -13.557 6.791 1.00 30.02 510 GLU A C 1
ATOM 4076 O O . GLU A 1 510 ? 10.759 -14.708 6.863 1.00 35.85 510 GLU A O 1
#